Protein AF-A0A381TZE7-F1 (afdb_monomer)

Mean predicted aligned error: 14.04 Å

Solvent-accessible surface area (backbone atoms only — not comparable to full-atom values): 30006 Å² total; per-residue (Å²): 132,64,92,84,32,69,49,77,44,78,42,33,56,40,28,36,35,38,38,41,59,77,91,72,89,75,88,76,80,89,80,95,69,88,77,80,73,54,56,24,38,37,43,30,40,25,49,73,91,49,93,60,69,52,80,44,81,42,75,57,57,101,86,62,53,61,47,77,46,64,89,48,65,49,68,40,49,37,40,38,34,40,26,44,29,38,99,92,44,72,53,72,71,43,76,54,71,47,75,39,62,70,68,77,75,41,69,56,43,71,55,65,72,40,47,54,31,39,30,38,37,46,42,58,63,91,73,63,68,80,42,65,50,62,65,46,50,35,36,37,38,40,31,48,83,87,77,51,76,48,78,47,79,45,79,39,65,70,61,96,76,46,63,46,73,48,60,89,71,89,83,63,69,71,39,56,39,33,41,32,42,26,52,77,47,101,88,45,83,55,57,25,72,74,45,74,47,73,40,64,62,60,65,87,58,63,74,42,76,54,72,45,39,39,21,18,47,24,33,34,39,38,42,26,40,49,79,64,34,45,45,43,33,30,33,35,39,33,42,73,90,46,98,57,68,48,78,78,44,46,77,86,51,85,83,59,44,58,53,72,45,82,47,54,49,64,81,84,40,85,86,72,42,30,22,38,75,41,49,34,40,41,36,41,24,33,72,94,48,68,46,74,48,77,50,74,48,42,23,23,48,43,45,55,35,31,56,41,75,54,33,79,69,37,73,50,69,67,65,58,100,74,80,59,62,68,61,55,43,66,42,77,36,28,32,33,45,28,40,52,42,26,48,68,42,69,77,37,39,46,60,54,62,68,86,59,88,74,40,42,49,35,47,49,35,17,54,55,57,50,47,54,48,23,68,62,35,55,54,45,77,76,30,91,60,77,54,80,70,63,78,71,62,62,34,31,59,28,43,51,64,57,50,34,46,49,41,19,33,39,69,39,84,87,82,58,43,67,79,45,77,38,57,48,31,54,69,50,65,57,104,79,43,68,89,42,67,82,5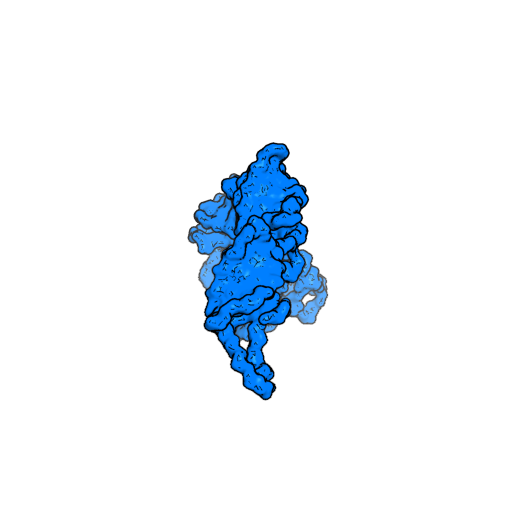0,36,43,29,52,80,59,56,68,96,86,57,92,63,74,57,32,53,65,73,32,82,71,28,27,17,73,68,59,28,29,55,57,34,8,35,39,16,25,47,28,44,58,75,38,84,70,53,94,42,44,29,32,35,11,21,18,32,77,28,52,81,82,37,22,19,50,33,18,56,46,79,38,83,51,52,75,58,52,38,72,45,24,27,36,44,43,24,35,61,34,65,68,47,49,56,56,51,51,59,36,64,75,104

pLDDT: mean 82.07, std 14.38, range [38.41, 98.75]

Structure (mmCIF, N/CA/C/O backbone):
data_AF-A0A381TZE7-F1
#
_entry.id   AF-A0A381TZE7-F1
#
loop_
_atom_site.group_PDB
_atom_site.id
_atom_site.type_symbol
_atom_site.label_atom_id
_atom_site.label_alt_id
_atom_site.label_comp_id
_atom_site.label_asym_id
_atom_site.label_entity_id
_atom_site.label_seq_id
_atom_site.pdbx_PDB_ins_code
_atom_site.Cartn_x
_atom_site.Cartn_y
_atom_site.Cartn_z
_atom_site.occupancy
_atom_site.B_iso_or_equiv
_atom_site.auth_seq_id
_atom_site.auth_comp_id
_atom_site.auth_asym_id
_atom_site.auth_atom_id
_atom_site.pdbx_PDB_model_num
ATOM 1 N N . MET A 1 1 ? -3.080 -20.076 77.973 1.00 50.69 1 MET A N 1
ATOM 2 C CA . MET A 1 1 ? -2.615 -19.284 76.818 1.00 50.69 1 MET A CA 1
ATOM 3 C C . MET A 1 1 ? -2.169 -17.917 77.311 1.00 50.69 1 MET A C 1
ATOM 5 O O . MET A 1 1 ? -2.769 -17.419 78.260 1.00 50.69 1 MET A O 1
ATOM 9 N N . ARG A 1 2 ? -1.085 -17.363 76.758 1.00 49.16 2 ARG A N 1
ATOM 10 C CA . ARG A 1 2 ? -0.695 -15.960 76.977 1.00 49.16 2 ARG A CA 1
ATOM 11 C C . ARG A 1 2 ? -1.421 -15.085 75.953 1.00 49.16 2 ARG A C 1
ATOM 13 O O . ARG A 1 2 ? -1.699 -15.557 74.862 1.00 49.16 2 ARG A O 1
ATOM 20 N N . GLN A 1 3 ? -1.652 -13.823 76.297 1.00 43.91 3 GLN A N 1
ATOM 21 C CA . GLN A 1 3 ? -2.392 -12.822 75.509 1.00 43.91 3 GLN A CA 1
ATOM 22 C C . GLN A 1 3 ? -1.786 -12.503 74.116 1.00 43.91 3 GLN A C 1
ATOM 24 O O . GLN A 1 3 ? -2.362 -11.749 73.344 1.00 43.91 3 GLN A O 1
ATOM 29 N N . GLU A 1 4 ? -0.610 -13.053 73.791 1.00 50.88 4 GLU A N 1
ATOM 30 C CA . GLU A 1 4 ? 0.094 -12.880 72.505 1.00 50.88 4 GLU A CA 1
ATOM 31 C C . GLU A 1 4 ? -0.132 -14.062 71.536 1.00 50.88 4 GLU A C 1
ATOM 33 O O . GLU A 1 4 ? 0.541 -14.176 70.516 1.00 50.88 4 GLU A O 1
ATOM 38 N N . SER A 1 5 ? -1.056 -14.976 71.859 1.00 63.78 5 SER A N 1
ATOM 39 C CA . SER A 1 5 ? -1.209 -16.263 71.162 1.00 63.78 5 SER A CA 1
ATOM 40 C C . SER A 1 5 ? -2.152 -16.256 69.956 1.00 63.78 5 SER A C 1
ATOM 42 O O . SER A 1 5 ? -2.232 -17.269 69.266 1.00 63.78 5 SER A O 1
ATOM 44 N N . LEU A 1 6 ? -2.849 -15.149 69.677 1.00 69.31 6 LEU A N 1
ATOM 45 C CA . LEU A 1 6 ? -3.841 -15.052 68.604 1.00 69.31 6 LEU A CA 1
ATOM 46 C C . LEU A 1 6 ? -3.673 -13.756 67.799 1.00 69.31 6 LEU A C 1
ATOM 48 O O . LEU A 1 6 ? -3.839 -12.658 68.324 1.00 69.31 6 LEU A O 1
ATOM 52 N N . ASN A 1 7 ? -3.397 -13.898 66.505 1.00 79.88 7 ASN A N 1
ATOM 53 C CA . ASN A 1 7 ? -3.341 -12.814 65.531 1.00 79.88 7 ASN A CA 1
ATOM 54 C C . ASN A 1 7 ? -4.427 -13.035 64.473 1.00 79.88 7 ASN A C 1
ATOM 56 O O . ASN A 1 7 ? -4.489 -14.099 63.858 1.00 79.88 7 ASN A O 1
ATOM 60 N N . ILE A 1 8 ? -5.274 -12.033 64.253 1.00 80.19 8 ILE A N 1
ATOM 61 C CA . ILE A 1 8 ? -6.362 -12.106 63.279 1.00 80.19 8 ILE A CA 1
ATOM 62 C C . ILE A 1 8 ? -6.157 -11.070 62.181 1.00 80.19 8 ILE A C 1
ATOM 64 O O . ILE A 1 8 ? -5.807 -9.922 62.452 1.00 80.19 8 ILE A O 1
ATOM 68 N N . GLN A 1 9 ? -6.347 -11.492 60.935 1.00 81.00 9 GLN A N 1
ATOM 69 C CA . GLN A 1 9 ? -6.120 -10.673 59.747 1.00 81.00 9 GLN A CA 1
ATOM 70 C C . GLN A 1 9 ? -7.212 -10.950 58.710 1.00 81.00 9 GLN A C 1
ATOM 72 O O . GLN A 1 9 ? -7.719 -12.068 58.611 1.00 81.00 9 GLN A O 1
ATOM 77 N N . SER A 1 10 ? -7.589 -9.937 57.931 1.00 77.00 10 SER A N 1
ATOM 78 C CA . SER A 1 10 ? -8.451 -10.140 56.760 1.00 77.00 10 SER A CA 1
ATOM 79 C C . SER A 1 10 ? -7.731 -11.021 55.734 1.00 77.00 10 SER A C 1
ATOM 81 O O . SER A 1 10 ? -6.535 -10.845 55.521 1.00 77.00 10 SER A O 1
ATOM 83 N N . TYR A 1 11 ? -8.451 -11.954 55.108 1.00 76.06 11 TYR A N 1
ATOM 84 C CA . TYR A 1 11 ? -7.895 -12.890 54.123 1.00 76.06 11 TYR A CA 1
ATOM 85 C C . TYR A 1 11 ? -8.503 -12.710 52.724 1.00 76.06 11 TYR A C 1
ATOM 87 O O . TYR A 1 11 ? -7.765 -12.690 51.745 1.00 76.06 11 TYR A O 1
ATOM 95 N N . SER A 1 12 ? -9.829 -12.551 52.639 1.00 72.44 12 SER A N 1
ATOM 96 C CA . SER A 1 12 ? -10.584 -12.262 51.403 1.00 72.44 12 SER A CA 1
ATOM 97 C C . SER A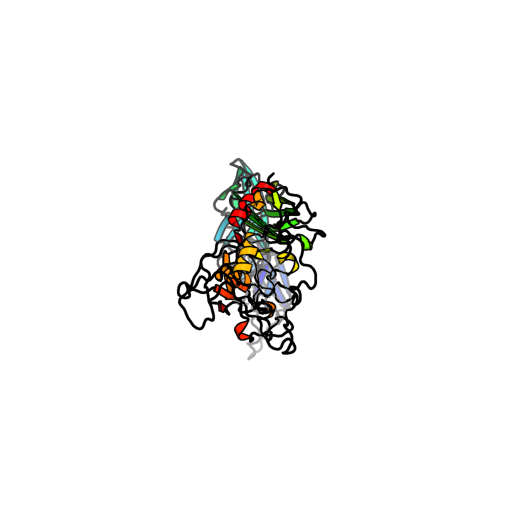 1 12 ? -11.886 -11.524 51.737 1.00 72.44 12 SER A C 1
ATOM 99 O O . SER A 1 12 ? -12.181 -11.340 52.919 1.00 72.44 12 SER A O 1
ATOM 101 N N . ASP A 1 13 ? -12.691 -11.186 50.725 1.00 68.31 13 ASP A N 1
ATOM 102 C CA . ASP A 1 13 ? -13.999 -10.514 50.841 1.00 68.31 13 ASP A CA 1
ATOM 103 C C . ASP A 1 13 ? -14.930 -11.182 51.864 1.00 68.31 13 ASP A C 1
ATOM 105 O O . ASP A 1 13 ? -15.714 -10.515 52.528 1.00 68.31 13 ASP A O 1
ATOM 109 N N . ASN A 1 14 ? -14.853 -12.509 51.993 1.00 76.69 14 ASN A N 1
ATOM 110 C CA . ASN A 1 14 ? -15.706 -13.286 52.890 1.00 76.69 14 ASN A CA 1
ATOM 111 C C . ASN A 1 14 ? -14.885 -14.172 53.829 1.00 76.69 14 ASN A C 1
ATOM 113 O O . ASN A 1 14 ? -15.401 -15.183 54.307 1.00 76.69 14 ASN A O 1
ATOM 117 N N . ALA A 1 15 ? -13.608 -13.845 54.074 1.00 80.94 15 ALA A N 1
ATOM 118 C CA . ALA A 1 15 ? -12.800 -14.632 54.998 1.00 80.94 15 ALA A CA 1
ATOM 119 C C . ALA A 1 15 ? -11.815 -13.838 55.866 1.00 80.94 15 ALA A C 1
ATOM 121 O O . ALA A 1 15 ? -11.132 -12.923 55.407 1.00 80.94 15 ALA A O 1
ATOM 122 N N . ILE A 1 16 ? -11.690 -14.263 57.125 1.00 83.50 16 ILE A N 1
ATOM 123 C CA . ILE A 1 16 ? -10.669 -13.820 58.084 1.00 83.50 16 ILE A CA 1
ATOM 124 C C . ILE A 1 16 ? -9.793 -15.020 58.421 1.00 83.50 16 ILE A C 1
ATOM 126 O O . ILE A 1 16 ? -10.299 -16.105 58.717 1.00 83.50 16 ILE A O 1
ATOM 130 N N . ILE A 1 17 ? -8.479 -14.81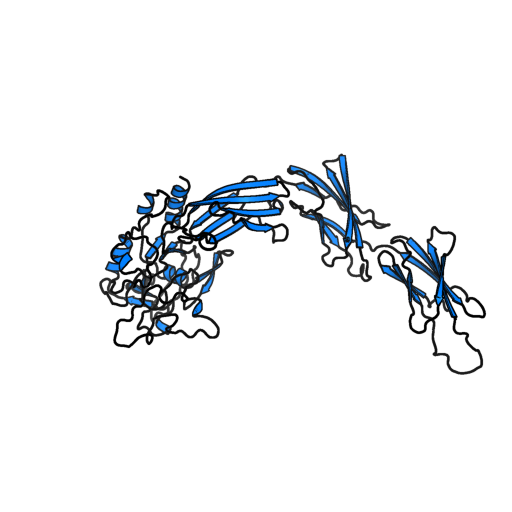6 58.425 1.00 85.50 17 ILE A N 1
ATOM 131 C CA . ILE A 1 17 ? -7.522 -15.801 58.914 1.00 85.50 17 ILE A CA 1
ATOM 132 C C . ILE A 1 17 ? -7.176 -15.503 60.373 1.00 85.50 17 ILE A C 1
ATOM 134 O O . ILE A 1 17 ? -6.805 -14.389 60.748 1.00 85.50 17 ILE A O 1
ATOM 138 N N . LEU A 1 18 ? -7.316 -16.522 61.208 1.00 85.25 18 LEU A N 1
ATOM 139 C CA . LEU A 1 18 ? -6.958 -16.511 62.614 1.00 85.25 18 LEU A CA 1
ATOM 140 C C . LEU A 1 18 ? -5.705 -17.356 62.784 1.00 85.25 18 LEU A C 1
ATOM 142 O O . LEU A 1 18 ? -5.797 -18.577 62.819 1.00 85.25 18 LEU A O 1
ATOM 146 N N . ASN A 1 19 ? -4.546 -16.713 62.881 1.00 82.75 19 ASN A N 1
ATOM 147 C CA . ASN A 1 19 ? -3.283 -17.373 63.181 1.00 82.75 19 ASN A CA 1
ATOM 148 C C . ASN A 1 19 ? -3.129 -17.499 64.694 1.00 82.75 19 ASN A C 1
ATOM 150 O O . ASN A 1 19 ? -3.240 -16.509 65.418 1.00 82.75 19 ASN A O 1
ATOM 154 N N . TYR A 1 20 ? -2.847 -18.701 65.177 1.00 76.50 20 TYR A N 1
ATOM 155 C CA . TYR A 1 20 ? -2.681 -18.967 66.596 1.00 76.50 20 TYR A CA 1
ATOM 156 C C . TYR A 1 20 ? -1.364 -19.686 66.874 1.00 76.50 20 TYR A C 1
ATOM 158 O O . TYR A 1 20 ? -0.977 -20.627 66.188 1.00 76.50 20 TYR A O 1
ATOM 166 N N . LEU A 1 21 ? -0.667 -19.236 67.912 1.00 69.06 21 LEU A N 1
ATOM 167 C CA . LEU A 1 21 ? 0.554 -19.851 68.412 1.00 69.06 21 LEU A CA 1
ATOM 168 C C . LEU A 1 21 ? 0.218 -20.641 69.669 1.00 69.06 21 LEU A C 1
ATOM 170 O O . LEU A 1 21 ? 0.037 -20.098 70.759 1.00 69.06 21 LEU A O 1
ATOM 174 N N . LEU A 1 22 ? 0.153 -21.952 69.497 1.00 63.94 22 LEU A N 1
ATOM 175 C CA . LEU A 1 22 ? 0.149 -22.903 70.593 1.00 63.94 22 LEU A CA 1
ATOM 176 C C . LEU A 1 22 ? 1.633 -23.131 70.905 1.00 63.94 22 LEU A C 1
ATOM 178 O O . LEU A 1 22 ? 2.281 -23.875 70.181 1.00 63.94 22 LEU A O 1
ATOM 182 N N . GLU A 1 23 ? 2.218 -22.394 71.860 1.00 55.22 23 GLU A N 1
ATOM 183 C CA . GLU A 1 23 ? 3.626 -22.597 72.254 1.00 55.22 23 GLU A CA 1
ATOM 184 C C . GLU A 1 23 ? 3.894 -24.096 72.456 1.00 55.22 23 GLU A C 1
ATOM 186 O O . GLU A 1 23 ? 3.291 -24.717 73.334 1.00 55.22 23 GLU A O 1
ATOM 191 N N . ASP A 1 24 ? 4.785 -24.657 71.633 1.00 43.78 24 ASP A N 1
ATOM 192 C CA . ASP A 1 24 ? 5.104 -26.080 71.622 1.00 43.78 24 ASP A CA 1
ATOM 193 C C . ASP A 1 24 ? 6.549 -26.364 72.096 1.00 43.78 24 ASP A C 1
ATOM 195 O O . ASP A 1 24 ? 7.507 -25.626 71.843 1.00 43.78 24 ASP A O 1
ATOM 199 N N . SER A 1 25 ? 6.641 -27.464 72.844 1.00 42.94 25 SER A N 1
ATOM 200 C CA . SER A 1 25 ? 7.747 -28.420 72.996 1.00 42.94 25 SER A CA 1
ATOM 201 C C . SER A 1 25 ? 9.156 -28.019 73.493 1.00 42.94 25 SER A C 1
ATOM 203 O O . SER A 1 25 ? 9.970 -28.921 73.699 1.00 42.94 25 SER A O 1
ATOM 205 N N . SER A 1 26 ? 9.472 -26.760 73.835 1.00 38.41 26 SER A N 1
ATOM 206 C CA . SER A 1 26 ? 10.809 -26.406 74.397 1.00 38.41 26 SER A CA 1
ATOM 207 C C . SER A 1 26 ? 10.925 -26.318 75.932 1.00 38.41 26 SER A C 1
ATOM 209 O O . SER A 1 26 ? 12.026 -26.135 76.450 1.00 38.41 26 SER A O 1
ATOM 211 N N . ILE A 1 27 ? 9.849 -26.563 76.691 1.00 42.34 27 ILE A N 1
ATOM 212 C CA . ILE A 1 27 ? 9.916 -26.797 78.152 1.00 42.34 27 ILE A CA 1
ATOM 213 C C . ILE A 1 27 ? 10.005 -28.308 78.420 1.00 42.34 27 ILE A C 1
ATOM 215 O O . ILE A 1 27 ? 9.238 -28.904 79.168 1.00 42.34 27 ILE A O 1
ATOM 219 N N . LEU A 1 28 ? 10.967 -28.958 77.776 1.00 44.69 28 LEU A N 1
ATOM 220 C CA . LEU A 1 28 ? 11.521 -30.213 78.260 1.00 44.69 28 LEU A CA 1
ATOM 221 C C . LEU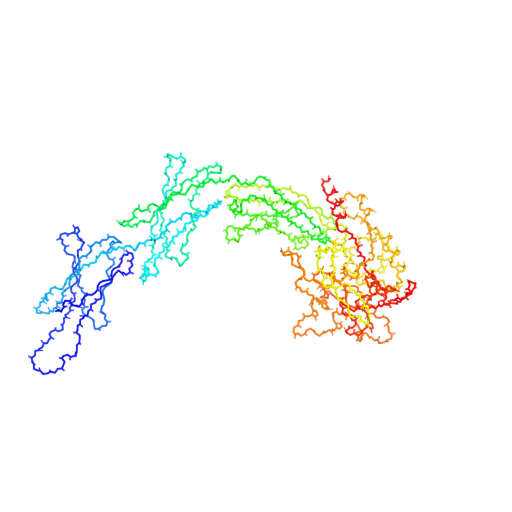 A 1 28 ? 12.758 -29.835 79.070 1.00 44.69 28 LEU A C 1
ATOM 223 O O . LEU A 1 28 ? 13.800 -29.587 78.478 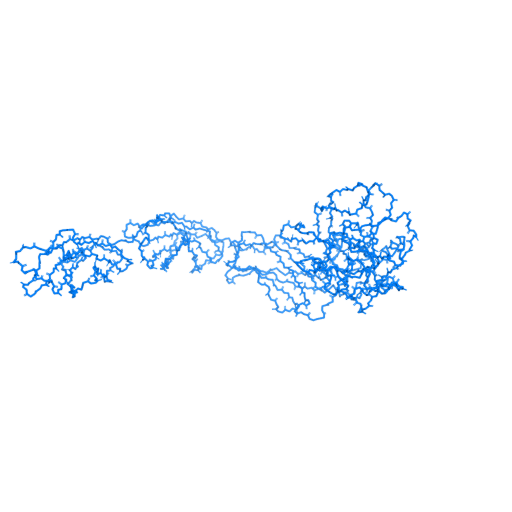1.00 44.69 28 LEU A O 1
ATOM 227 N N . VAL A 1 29 ? 12.620 -29.728 80.397 1.00 42.56 29 VAL A N 1
ATOM 228 C CA . VAL A 1 29 ? 13.572 -30.219 81.418 1.00 42.56 29 VAL A CA 1
ATOM 229 C C . VAL A 1 29 ? 13.154 -29.732 82.818 1.00 42.56 29 VAL A C 1
ATOM 231 O O . VAL A 1 29 ? 13.036 -28.539 83.075 1.00 42.56 29 VAL A O 1
ATOM 234 N N . ALA A 1 30 ? 13.064 -30.729 83.707 1.00 42.47 30 ALA A N 1
ATOM 235 C CA . ALA A 1 30 ? 13.043 -30.715 85.173 1.00 42.47 30 ALA A CA 1
ATOM 236 C C . ALA A 1 30 ? 11.709 -30.400 85.893 1.00 42.47 30 ALA A C 1
ATOM 238 O O . ALA A 1 30 ? 11.321 -29.254 86.088 1.00 42.47 30 ALA A O 1
ATOM 239 N N . ASP A 1 31 ? 11.122 -31.501 86.383 1.00 39.91 31 ASP A N 1
ATOM 240 C CA . ASP A 1 31 ? 10.161 -31.660 87.487 1.00 39.91 31 ASP A CA 1
ATOM 241 C C . ASP A 1 31 ? 8.645 -31.663 87.176 1.00 39.91 31 ASP A C 1
ATOM 243 O O . ASP A 1 31 ? 7.908 -30.699 87.341 1.00 39.91 31 ASP A O 1
ATOM 247 N N . SER A 1 32 ? 8.180 -32.869 86.812 1.00 43.75 32 SER A N 1
ATOM 248 C CA . SER A 1 32 ? 6.929 -33.514 87.262 1.00 43.75 32 SER A CA 1
ATOM 249 C C . SER A 1 32 ? 5.596 -32.752 87.181 1.00 43.75 32 SER A C 1
ATOM 251 O O . SER A 1 32 ? 4.764 -32.890 88.078 1.00 43.75 32 SER A O 1
ATOM 253 N N . ILE A 1 33 ? 5.326 -32.038 86.090 1.00 44.94 33 ILE A N 1
ATOM 254 C CA . ILE A 1 33 ? 3.955 -31.644 85.735 1.00 44.94 33 ILE A CA 1
ATOM 255 C C . ILE A 1 33 ? 3.681 -32.169 84.325 1.00 44.94 33 ILE A C 1
ATOM 257 O O . ILE A 1 33 ? 4.307 -31.733 83.363 1.00 44.94 33 ILE A O 1
ATOM 261 N N . ALA A 1 34 ? 2.782 -33.149 84.214 1.00 41.09 34 ALA A N 1
ATOM 262 C CA . ALA A 1 34 ? 2.212 -33.547 82.934 1.00 41.09 34 ALA A CA 1
ATOM 263 C C . ALA A 1 34 ? 1.425 -32.345 82.394 1.00 41.09 34 ALA A C 1
ATOM 265 O O . ALA A 1 34 ? 0.429 -31.944 82.994 1.00 41.09 34 ALA A O 1
ATOM 266 N N . TYR A 1 35 ? 1.914 -31.720 81.325 1.00 51.75 35 TYR A N 1
ATOM 267 C CA . TYR A 1 35 ? 1.118 -30.752 80.585 1.00 51.75 35 TYR A CA 1
ATOM 268 C C . TYR A 1 35 ? 0.195 -31.540 79.665 1.00 51.75 35 TYR A C 1
ATOM 270 O O . TYR A 1 35 ? 0.660 -32.212 78.745 1.00 51.75 35 TYR A O 1
ATOM 278 N N . ASP A 1 36 ? -1.102 -31.491 79.955 1.00 56.94 36 ASP A N 1
ATOM 279 C CA . ASP A 1 36 ? -2.118 -32.063 79.083 1.00 56.94 36 ASP A CA 1
ATOM 280 C C . ASP A 1 36 ? -2.095 -31.321 77.747 1.00 56.94 36 ASP A C 1
ATOM 282 O O . ASP A 1 36 ? -2.419 -30.129 77.674 1.00 56.94 36 ASP A O 1
ATOM 286 N N . ILE A 1 37 ? -1.712 -32.035 76.692 1.00 61.75 37 ILE A N 1
ATOM 287 C CA . ILE A 1 37 ? -1.861 -31.563 75.318 1.00 61.75 37 ILE A CA 1
ATOM 288 C C . ILE A 1 37 ? -3.361 -31.311 75.094 1.00 61.75 37 ILE A C 1
ATOM 290 O O . ILE A 1 37 ? -4.182 -32.144 75.487 1.00 61.75 37 ILE A O 1
ATOM 294 N N . PRO A 1 38 ? -3.760 -30.155 74.542 1.00 69.75 38 PRO A N 1
ATOM 295 C CA . PRO A 1 38 ? -5.165 -29.895 74.287 1.00 69.75 38 PRO A CA 1
ATOM 296 C C . PRO A 1 38 ? -5.709 -30.835 73.206 1.00 69.75 38 PRO A C 1
ATOM 298 O O . PRO A 1 38 ? -5.091 -31.008 72.163 1.00 69.75 38 PRO A O 1
ATOM 301 N N . ASP A 1 39 ? -6.900 -31.388 73.428 1.00 74.62 39 ASP A N 1
ATOM 302 C CA . ASP A 1 39 ? -7.596 -32.235 72.448 1.00 74.62 39 ASP A CA 1
ATOM 303 C C . ASP A 1 39 ? -8.197 -31.396 71.308 1.00 74.62 39 ASP A C 1
ATOM 305 O O . ASP A 1 39 ? -8.372 -31.855 70.178 1.00 74.62 39 ASP A O 1
ATOM 309 N N . SER A 1 40 ? -8.574 -30.149 71.610 1.00 79.81 40 SER A N 1
ATOM 310 C CA . SER A 1 40 ? -9.206 -29.241 70.651 1.00 79.81 40 SER A CA 1
ATOM 311 C C . SER A 1 40 ? -9.001 -27.769 70.995 1.00 79.81 40 SER A C 1
ATOM 313 O O . SER A 1 40 ? -8.801 -27.382 72.150 1.00 79.81 40 SER A O 1
ATOM 315 N N . LEU A 1 41 ? -9.101 -26.945 69.962 1.00 83.44 41 LEU A N 1
ATOM 316 C CA . LEU A 1 41 ? -9.190 -25.499 70.015 1.00 83.44 41 LEU A CA 1
ATOM 317 C C . LEU A 1 41 ? -10.657 -25.082 69.870 1.00 83.44 41 LEU A C 1
ATOM 319 O O . LEU A 1 41 ? -11.377 -25.572 69.003 1.00 83.44 41 LEU A O 1
ATOM 323 N N . ILE A 1 42 ? -11.102 -24.172 70.724 1.00 86.19 42 ILE A N 1
ATOM 324 C CA . ILE A 1 42 ? -12.429 -23.570 70.685 1.00 86.19 42 ILE A CA 1
ATOM 325 C C . ILE A 1 42 ? -12.267 -22.139 70.203 1.00 86.19 42 ILE A C 1
ATOM 327 O O . ILE A 1 42 ? -11.653 -21.324 70.892 1.00 86.19 42 ILE A O 1
ATOM 331 N N . ILE A 1 43 ? -12.847 -21.844 69.046 1.00 87.44 43 ILE A N 1
ATOM 332 C CA . ILE A 1 43 ? -12.963 -20.492 68.508 1.00 87.44 43 ILE A CA 1
ATOM 333 C C . ILE A 1 43 ? -14.411 -20.068 68.657 1.00 87.44 43 ILE A C 1
ATOM 335 O O . ILE A 1 43 ? -15.320 -20.735 68.178 1.00 87.44 43 ILE A O 1
ATOM 339 N N . GLU A 1 44 ? -14.638 -18.943 69.311 1.00 90.44 44 GLU A N 1
ATOM 340 C CA . GLU A 1 44 ? -15.954 -18.337 69.413 1.00 90.44 44 GLU A CA 1
ATOM 341 C C . GLU A 1 44 ? -15.947 -16.982 68.725 1.00 90.44 44 GLU A C 1
ATOM 343 O O . GLU A 1 44 ? -15.101 -16.137 69.014 1.00 90.44 44 GLU A O 1
ATOM 348 N N . ARG A 1 45 ? -16.924 -16.764 67.845 1.00 91.56 45 ARG A N 1
ATOM 349 C CA . ARG A 1 45 ? -17.107 -15.511 67.110 1.00 91.56 45 ARG A CA 1
ATOM 350 C C . ARG A 1 45 ? -18.451 -14.883 67.432 1.00 91.56 45 ARG A C 1
ATOM 352 O O . ARG A 1 45 ? -19.462 -15.582 67.457 1.00 91.56 45 ARG A O 1
ATOM 359 N N . LYS A 1 46 ? -18.495 -13.560 67.552 1.00 92.25 46 LYS A N 1
ATOM 360 C CA . LYS A 1 46 ? -19.732 -12.784 67.387 1.00 92.25 46 LYS A CA 1
ATOM 361 C C . LYS A 1 46 ? -19.508 -11.573 66.485 1.00 92.25 46 LYS A C 1
ATOM 363 O O . LYS A 1 46 ? -18.409 -11.017 66.469 1.00 92.25 46 LYS A O 1
ATOM 368 N N . LEU A 1 47 ? -20.550 -11.142 65.785 1.00 88.38 47 LEU A N 1
ATOM 369 C CA . LEU A 1 47 ? -20.608 -9.794 65.224 1.00 88.38 47 LEU A CA 1
ATOM 370 C C . LEU A 1 47 ? -20.923 -8.804 66.359 1.00 88.38 47 LEU A C 1
ATOM 372 O O . LEU A 1 47 ? -21.585 -9.171 67.328 1.00 88.38 47 LEU A O 1
ATOM 376 N N . GLU A 1 48 ? -20.465 -7.555 66.278 1.00 87.31 48 GLU A N 1
ATOM 377 C CA . GLU A 1 48 ? -20.732 -6.537 67.312 1.00 87.31 48 GLU A CA 1
ATOM 378 C C . GLU A 1 48 ? -22.234 -6.340 67.585 1.00 87.31 48 GLU A C 1
ATOM 380 O O . GLU A 1 48 ? -22.632 -6.125 68.728 1.00 87.31 48 GLU A O 1
ATOM 385 N N . SER A 1 49 ? -23.077 -6.472 66.555 1.00 85.25 49 SER A N 1
ATOM 386 C CA . SER A 1 49 ? -24.539 -6.408 66.683 1.00 85.25 49 SER A CA 1
ATOM 387 C C . SER A 1 49 ? -25.157 -7.612 67.398 1.00 85.25 49 SER A C 1
ATOM 389 O O . SER A 1 49 ? -26.312 -7.542 67.823 1.00 85.25 49 SER A O 1
ATOM 391 N N . ASP A 1 50 ? -24.419 -8.715 67.525 1.00 88.94 50 ASP A N 1
ATOM 392 C CA . ASP A 1 50 ? -24.920 -9.960 68.086 1.00 88.94 50 ASP A CA 1
ATOM 393 C C . ASP A 1 50 ? -24.664 -10.027 69.594 1.00 88.94 50 ASP A C 1
ATOM 395 O O . ASP A 1 50 ? -23.624 -9.630 70.128 1.00 88.94 50 ASP A O 1
ATOM 399 N N . SER A 1 51 ? -25.631 -10.597 70.310 1.00 86.06 51 SER A N 1
ATOM 400 C CA . SER A 1 51 ? -25.548 -10.785 71.764 1.00 86.06 51 SER A CA 1
ATOM 401 C C . SER A 1 51 ? -24.914 -12.118 72.174 1.00 86.06 51 SER A C 1
ATOM 403 O O . SER A 1 51 ? -24.564 -12.289 73.343 1.00 86.06 51 SER A O 1
ATOM 405 N N . ILE A 1 52 ? -24.745 -13.055 71.236 1.00 90.31 52 ILE A N 1
ATOM 406 C CA . ILE A 1 52 ? -24.276 -14.423 71.487 1.00 90.31 52 ILE A CA 1
ATOM 407 C C . ILE A 1 52 ? -23.090 -14.780 70.590 1.00 90.31 52 ILE A C 1
ATOM 409 O O . ILE A 1 52 ? -23.019 -14.353 69.441 1.00 90.31 52 ILE A O 1
ATOM 413 N N . TYR A 1 53 ? -22.165 -15.579 71.125 1.00 91.19 53 TYR A N 1
ATOM 414 C CA . TYR A 1 53 ? -21.060 -16.145 70.356 1.00 91.19 53 TYR A CA 1
ATOM 415 C C . TYR A 1 53 ? -21.498 -17.445 69.672 1.00 91.19 53 TYR A C 1
ATOM 417 O O . TYR A 1 53 ? -22.170 -18.279 70.278 1.00 91.19 53 TYR A O 1
ATOM 425 N N . THR A 1 54 ? -21.087 -17.618 68.419 1.00 91.00 54 THR A N 1
ATOM 426 C CA . THR A 1 54 ? -21.125 -18.894 67.698 1.00 91.00 54 THR A CA 1
ATOM 427 C C . THR A 1 54 ? -19.828 -19.643 67.981 1.00 91.00 54 THR A C 1
ATOM 429 O O . THR A 1 54 ? -18.751 -19.070 67.826 1.00 91.00 54 THR A O 1
ATOM 432 N N . GLU A 1 55 ? -19.931 -20.899 68.414 1.00 90.81 55 GLU A N 1
ATOM 433 C CA . GLU A 1 55 ? -18.792 -21.740 68.799 1.00 90.81 55 GLU A CA 1
ATOM 434 C C . GLU A 1 55 ? -18.370 -22.676 67.657 1.00 90.81 55 GLU A C 1
ATOM 436 O O . GLU A 1 55 ? -19.199 -23.371 67.068 1.00 90.81 55 GLU A O 1
ATOM 441 N N . PHE A 1 56 ? -17.064 -22.734 67.407 1.00 87.00 56 PHE A N 1
ATOM 442 C CA . PHE A 1 56 ? -16.394 -23.642 66.485 1.00 87.00 56 PHE A CA 1
ATOM 443 C C . PHE A 1 56 ? -15.369 -24.472 67.260 1.00 87.00 56 PHE A C 1
ATOM 445 O O . PHE A 1 56 ? -14.556 -23.929 68.009 1.00 87.00 56 PHE A O 1
ATOM 452 N N . ILE A 1 57 ? -15.400 -25.793 67.081 1.00 86.31 57 ILE A N 1
ATOM 453 C CA . ILE A 1 57 ? -14.472 -26.721 67.738 1.00 86.31 57 ILE A CA 1
ATOM 454 C C . ILE A 1 57 ? -13.564 -27.318 66.670 1.00 86.31 57 ILE A C 1
ATOM 456 O O . ILE A 1 57 ? -14.029 -28.025 65.777 1.00 86.31 57 ILE A O 1
ATOM 460 N N . ILE A 1 58 ? -12.271 -27.039 66.782 1.00 82.50 58 ILE A N 1
ATOM 461 C CA . ILE A 1 58 ? -11.237 -27.477 65.850 1.00 82.50 58 ILE A CA 1
ATOM 462 C C . ILE A 1 58 ? -10.388 -28.535 66.560 1.00 82.50 58 ILE A C 1
ATOM 464 O O . ILE A 1 58 ? -9.835 -28.244 67.621 1.00 82.50 58 ILE A O 1
ATOM 468 N N . PRO A 1 59 ? -10.283 -29.765 66.034 1.00 81.12 59 PRO A N 1
ATOM 469 C CA . PRO A 1 59 ? -9.374 -30.769 66.582 1.00 81.12 59 PRO A CA 1
ATOM 470 C C . PRO A 1 59 ? -7.933 -30.253 66.589 1.00 81.12 59 PRO A C 1
ATOM 472 O O . PRO A 1 59 ? -7.507 -29.604 65.633 1.00 81.12 59 PRO A O 1
ATOM 475 N N . TYR A 1 60 ? -7.185 -30.533 67.655 1.00 73.06 60 TYR A N 1
ATOM 476 C CA . TYR A 1 60 ? -5.780 -30.135 67.723 1.00 73.06 60 TYR A CA 1
ATOM 477 C C . TYR A 1 60 ? -4.947 -30.869 66.658 1.00 73.06 60 TYR A C 1
ATOM 479 O O . TYR A 1 60 ? -5.177 -32.046 66.376 1.00 73.06 60 TYR A O 1
ATOM 487 N N . SER A 1 61 ? -4.003 -30.153 66.045 1.00 67.75 61 SER A N 1
ATOM 488 C CA . SER A 1 61 ? -3.129 -30.654 64.984 1.00 67.75 61 SER A CA 1
ATOM 489 C C . SER A 1 61 ? -1.780 -29.940 65.037 1.00 67.75 61 SER A C 1
ATOM 491 O O . SER A 1 61 ? -1.729 -28.714 64.933 1.00 67.75 61 SER A O 1
ATOM 493 N N . ASP A 1 62 ? -0.698 -30.714 65.124 1.00 61.69 62 ASP A N 1
ATOM 494 C CA . ASP A 1 62 ? 0.689 -30.234 65.232 1.00 61.69 62 ASP A CA 1
ATOM 495 C C . ASP A 1 62 ? 1.186 -29.512 63.960 1.00 61.69 62 ASP A C 1
ATOM 497 O O . ASP A 1 62 ? 2.278 -28.946 63.939 1.00 61.69 62 ASP A O 1
ATOM 501 N N . THR A 1 63 ? 0.417 -29.551 62.863 1.00 62.28 63 THR A N 1
ATOM 502 C CA . THR A 1 63 ? 0.844 -29.047 61.545 1.00 62.28 63 THR A CA 1
ATOM 503 C C . THR A 1 63 ? 0.127 -27.778 61.088 1.00 62.28 63 THR A C 1
ATOM 505 O O . THR A 1 63 ? 0.488 -27.227 60.049 1.00 62.28 63 THR A O 1
ATOM 508 N N . THR A 1 64 ? -0.907 -27.315 61.797 1.00 64.88 64 THR A N 1
ATOM 509 C CA . THR A 1 64 ? -1.771 -26.209 61.343 1.00 64.88 64 THR A CA 1
ATOM 510 C C . THR A 1 64 ? -2.049 -25.211 62.458 1.00 64.88 64 THR A C 1
ATOM 512 O O . THR A 1 64 ? -2.830 -25.477 63.371 1.00 64.88 64 THR A O 1
ATOM 515 N N . ASN A 1 65 ? -1.459 -24.027 62.310 1.00 75.75 65 ASN A N 1
ATOM 516 C CA . ASN A 1 65 ? -1.520 -22.925 63.271 1.00 75.75 65 ASN A CA 1
ATOM 517 C C . ASN A 1 65 ? -2.454 -21.792 62.814 1.00 75.75 65 ASN A C 1
ATOM 519 O O . ASN A 1 65 ? -2.244 -20.634 63.172 1.00 75.75 65 ASN A O 1
ATOM 523 N N . PHE A 1 66 ? -3.457 -22.098 61.984 1.00 83.19 66 PHE A N 1
ATOM 524 C CA . PHE A 1 66 ? -4.434 -21.110 61.536 1.00 83.19 66 PHE A CA 1
ATOM 525 C C . PHE A 1 66 ? -5.830 -21.702 61.317 1.00 83.19 66 PHE A C 1
ATOM 527 O O . PHE A 1 66 ? -5.978 -22.877 60.985 1.00 83.19 66 PHE A O 1
ATOM 534 N N . TYR A 1 67 ? -6.853 -20.860 61.465 1.00 85.62 67 TYR A N 1
ATOM 535 C CA . TYR A 1 67 ? -8.239 -21.141 61.097 1.00 85.62 67 TYR A CA 1
ATOM 536 C C . TYR A 1 67 ? -8.735 -20.080 60.120 1.00 85.62 67 TYR A C 1
ATOM 538 O O . TYR A 1 67 ? -8.530 -18.888 60.342 1.00 85.62 67 TYR A O 1
ATOM 546 N N . LEU A 1 68 ? -9.388 -20.519 59.047 1.00 86.88 68 LEU A N 1
ATOM 547 C CA . LEU A 1 68 ? -10.005 -19.628 58.077 1.00 86.88 68 LEU A CA 1
ATOM 548 C C . LEU A 1 68 ? -11.511 -19.571 58.336 1.00 86.88 68 LEU A C 1
ATOM 550 O O . LEU A 1 68 ? -12.230 -20.536 58.073 1.00 86.88 68 LEU A O 1
ATOM 554 N N . ASP A 1 69 ? -11.983 -18.439 58.847 1.00 87.25 69 ASP A N 1
ATOM 555 C CA . ASP A 1 69 ? -13.408 -18.197 59.014 1.00 87.25 69 ASP A CA 1
ATOM 556 C C . ASP A 1 69 ? -13.989 -17.637 57.720 1.00 87.25 69 ASP A C 1
ATOM 558 O O . ASP A 1 69 ? -13.682 -16.508 57.358 1.00 87.25 69 ASP A O 1
ATOM 562 N N . THR A 1 70 ? -14.823 -18.424 57.043 1.00 85.00 70 THR A N 1
ATOM 563 C CA . THR A 1 70 ? -15.464 -18.075 55.763 1.00 85.00 70 THR A CA 1
ATOM 564 C C . THR A 1 70 ? -16.928 -17.647 55.908 1.00 85.00 70 THR A C 1
ATOM 566 O O . THR A 1 70 ? -17.615 -17.403 54.920 1.00 85.00 70 THR A O 1
ATOM 569 N N . MET A 1 71 ? -17.451 -17.586 57.139 1.00 83.44 71 MET A N 1
ATOM 570 C CA . MET A 1 71 ? -18.848 -17.230 57.418 1.00 83.44 71 MET A CA 1
ATOM 571 C C . MET A 1 71 ? -18.965 -15.804 57.953 1.00 83.44 71 MET A C 1
ATOM 573 O O . MET A 1 71 ? -19.645 -15.569 58.958 1.00 83.44 71 MET A O 1
ATOM 577 N N . ILE A 1 72 ? -18.269 -14.875 57.307 1.00 81.25 72 ILE A N 1
ATOM 578 C CA . ILE A 1 72 ? -18.248 -13.459 57.660 1.00 81.25 72 ILE A CA 1
ATOM 579 C C . ILE A 1 72 ? -18.787 -12.620 56.500 1.00 81.25 72 ILE A C 1
ATOM 581 O O . ILE A 1 72 ? -18.659 -12.983 55.337 1.00 81.25 72 ILE A O 1
ATOM 585 N N . TYR A 1 73 ? -19.390 -11.491 56.837 1.00 75.94 73 TYR A N 1
ATOM 586 C CA . TYR A 1 73 ? -19.687 -10.402 55.912 1.00 75.94 73 TYR A CA 1
ATOM 587 C C . TYR A 1 73 ? -18.445 -9.544 55.678 1.00 75.94 73 TYR A C 1
ATOM 589 O O . TYR A 1 73 ? -17.753 -9.248 56.656 1.00 75.94 73 TYR A O 1
ATOM 597 N N . ASP A 1 74 ? -18.278 -9.075 54.437 1.00 64.50 74 ASP A N 1
ATOM 598 C CA . ASP A 1 74 ? -17.267 -8.121 53.928 1.00 64.50 74 ASP A CA 1
ATOM 599 C C . ASP A 1 74 ? -17.160 -6.797 54.713 1.00 64.50 74 ASP A C 1
ATOM 601 O O . ASP A 1 74 ? -16.205 -6.027 54.569 1.00 64.50 74 ASP A O 1
ATOM 605 N N . THR A 1 75 ? -18.140 -6.532 55.576 1.00 68.62 75 THR A N 1
ATOM 606 C CA . THR A 1 75 ? -18.245 -5.332 56.396 1.00 68.62 75 THR A CA 1
ATOM 607 C C . THR A 1 75 ? -18.777 -5.672 57.795 1.00 68.62 75 THR A C 1
ATOM 609 O O . THR A 1 75 ? -19.979 -5.810 58.019 1.00 68.62 75 THR A O 1
ATOM 612 N N . GLY A 1 76 ? -17.892 -5.795 58.790 1.00 74.62 76 GLY A N 1
ATOM 613 C CA . GLY A 1 76 ? -18.320 -6.094 60.162 1.00 74.62 76 GLY A CA 1
ATOM 614 C C . GLY A 1 76 ? -17.222 -6.021 61.222 1.00 74.62 76 GLY A C 1
ATOM 615 O O . GLY A 1 76 ? -16.086 -6.426 60.992 1.00 74.62 76 GLY A O 1
ATOM 616 N N . LEU A 1 77 ? -17.576 -5.540 62.421 1.00 83.69 77 LEU A N 1
ATOM 617 C CA . LEU A 1 77 ? -16.720 -5.651 63.604 1.00 83.69 77 LEU A CA 1
ATOM 618 C C . LEU A 1 77 ? -16.961 -7.008 64.263 1.00 83.69 77 LEU A C 1
ATOM 620 O O . LEU A 1 77 ? -17.992 -7.221 64.905 1.00 83.69 77 LEU A O 1
ATOM 624 N N . TYR A 1 78 ? -16.006 -7.915 64.103 1.00 86.56 78 TYR A N 1
ATOM 625 C CA . TYR A 1 78 ? -16.063 -9.249 64.680 1.00 86.56 78 TYR A CA 1
ATOM 626 C C . TYR A 1 78 ? -15.224 -9.319 65.944 1.00 86.56 78 TYR A C 1
ATOM 628 O O . TYR A 1 78 ? -14.090 -8.839 65.994 1.00 86.56 78 TYR A O 1
ATOM 636 N N . HIS A 1 79 ? -15.778 -9.973 66.956 1.00 87.62 79 HIS A N 1
ATOM 637 C CA . HIS A 1 79 ? -15.069 -10.318 68.179 1.00 87.62 79 HIS A CA 1
ATOM 638 C C . HIS A 1 79 ? -14.825 -11.808 68.186 1.00 87.62 79 HIS A C 1
ATOM 640 O O . HIS A 1 79 ? -15.773 -12.594 68.103 1.00 87.62 79 HIS A O 1
ATOM 646 N N . TYR A 1 80 ? -13.560 -12.172 68.322 1.00 88.19 80 TYR A N 1
ATOM 647 C CA . TYR A 1 80 ? -13.124 -13.544 68.449 1.00 88.19 80 TYR A CA 1
ATOM 648 C C . TYR A 1 80 ? -12.591 -13.782 69.849 1.00 88.19 80 TYR A C 1
ATOM 650 O O . TYR A 1 80 ? -11.906 -12.942 70.438 1.00 88.19 80 TYR A O 1
ATOM 658 N N . ARG A 1 81 ? -12.892 -14.959 70.380 1.00 87.19 81 ARG A N 1
ATOM 659 C CA . ARG A 1 81 ? -12.252 -15.455 71.587 1.00 87.19 81 ARG A CA 1
ATOM 660 C C . ARG A 1 81 ? -11.860 -16.911 71.427 1.00 87.19 81 ARG A C 1
ATOM 662 O O . ARG A 1 81 ? -12.561 -17.686 70.783 1.00 87.19 81 ARG A O 1
ATOM 669 N N . LEU A 1 82 ? -10.728 -17.261 72.014 1.00 84.62 82 LEU A N 1
ATOM 670 C CA . LEU A 1 82 ? -10.052 -18.534 71.817 1.00 84.62 82 LEU A CA 1
ATOM 671 C C . LEU A 1 82 ? -9.825 -19.222 73.151 1.00 84.62 82 LEU A C 1
ATOM 673 O O . LEU A 1 82 ? -9.316 -18.591 74.072 1.00 84.62 82 LEU A O 1
ATOM 677 N N . ALA A 1 83 ? -10.133 -20.508 73.249 1.00 82.12 83 ALA A N 1
ATOM 678 C CA . ALA A 1 83 ? -9.770 -21.344 74.391 1.00 82.12 83 ALA A CA 1
ATOM 679 C C . ALA A 1 83 ? -9.291 -22.715 73.911 1.00 82.12 83 ALA A C 1
ATOM 681 O O . ALA A 1 83 ? -9.724 -23.196 72.871 1.00 82.12 83 ALA A O 1
ATOM 682 N N . THR A 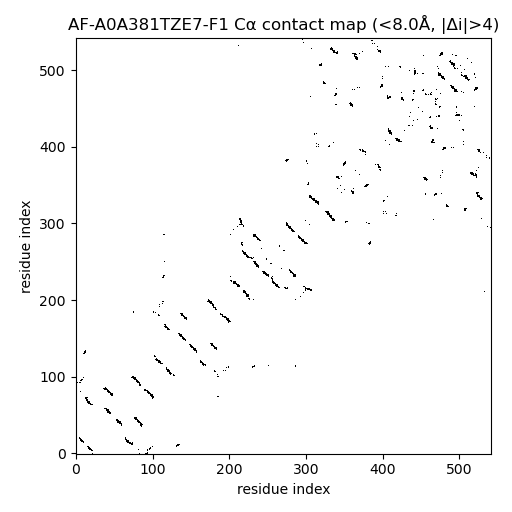1 84 ? -8.433 -23.382 74.673 1.00 81.12 84 THR A N 1
ATOM 683 C CA . THR A 1 84 ? -8.120 -24.796 74.451 1.00 81.12 84 THR A CA 1
ATOM 684 C C . THR A 1 84 ? -9.007 -25.677 75.323 1.00 81.12 84 THR A C 1
ATOM 686 O O . THR A 1 84 ? -9.500 -25.246 76.368 1.00 81.12 84 THR A O 1
ATOM 689 N N . LYS A 1 85 ? -9.245 -26.919 74.903 1.00 81.56 85 LYS A N 1
ATOM 690 C CA . LYS A 1 85 ? -10.020 -27.902 75.662 1.00 81.56 85 LYS A CA 1
ATOM 691 C C . LYS A 1 85 ? -9.322 -29.254 75.650 1.00 81.56 85 LYS A C 1
ATOM 693 O O . LYS A 1 85 ? -8.926 -29.720 74.586 1.00 81.56 85 LYS A O 1
ATOM 698 N N . ASN A 1 86 ? -9.243 -29.882 76.816 1.00 80.38 86 ASN A N 1
ATOM 699 C CA . ASN A 1 86 ? -8.814 -31.267 76.999 1.00 80.38 86 ASN A CA 1
ATOM 700 C C . ASN A 1 86 ? -9.840 -32.051 77.844 1.00 80.38 86 ASN A C 1
ATOM 702 O O . ASN A 1 86 ? -10.896 -31.516 78.211 1.00 80.38 86 ASN A O 1
ATOM 706 N N . GLU A 1 87 ? -9.517 -33.297 78.192 1.00 76.81 87 GLU A N 1
ATOM 707 C CA . GLU A 1 87 ? -10.313 -34.148 79.090 1.00 76.81 87 GLU A CA 1
ATOM 708 C C . GLU A 1 87 ? -10.630 -33.491 80.451 1.00 76.81 87 GLU A C 1
ATOM 710 O O . GLU A 1 87 ? -11.682 -33.752 81.039 1.00 76.81 87 GLU A O 1
ATOM 715 N N . ASN A 1 88 ? -9.765 -32.588 80.925 1.00 76.00 88 ASN A N 1
ATOM 716 C CA . ASN A 1 88 ? -9.888 -31.888 82.206 1.00 76.00 88 ASN A CA 1
ATOM 717 C C . ASN A 1 88 ? -10.693 -30.575 82.130 1.00 76.00 88 ASN A C 1
ATOM 719 O O . ASN A 1 88 ? -10.987 -29.972 83.165 1.00 76.00 88 ASN A O 1
ATOM 723 N N . GLY A 1 89 ? -11.103 -30.141 80.934 1.00 76.88 89 GLY A N 1
ATOM 724 C CA . GLY A 1 89 ? -11.980 -28.987 80.735 1.00 76.88 89 GLY A CA 1
ATOM 725 C C . GLY A 1 89 ? -11.424 -27.935 79.777 1.00 76.88 89 GLY A C 1
ATOM 726 O O . GLY A 1 89 ? -10.554 -28.203 78.954 1.00 76.88 89 GLY A O 1
ATOM 727 N N . ARG A 1 90 ? -12.000 -26.727 79.834 1.00 80.81 90 ARG A N 1
ATOM 728 C CA . ARG A 1 90 ? -11.646 -25.595 78.961 1.00 80.81 90 ARG A CA 1
ATOM 729 C C . ARG A 1 90 ? -10.668 -24.651 79.660 1.00 80.81 90 ARG A C 1
ATOM 731 O O . ARG A 1 90 ? -10.813 -24.387 80.854 1.00 80.81 90 ARG A O 1
ATOM 738 N N . SER A 1 91 ? -9.722 -24.096 78.909 1.00 80.19 91 SER A N 1
ATOM 739 C CA . SER A 1 91 ? -8.868 -23.004 79.371 1.00 80.19 91 SER A CA 1
ATOM 740 C C . SER A 1 91 ? -9.645 -21.688 79.491 1.00 80.19 91 SER A C 1
ATOM 742 O O . SER A 1 91 ? -10.779 -21.560 79.029 1.00 80.19 91 SER A O 1
ATOM 744 N N . LEU A 1 92 ? -8.997 -20.670 80.066 1.00 80.06 92 LEU A N 1
ATOM 745 C CA . LEU A 1 92 ? -9.451 -19.285 79.932 1.00 80.06 92 LEU A CA 1
ATOM 746 C C . LEU A 1 92 ? -9.408 -18.839 78.467 1.00 80.06 92 LEU A C 1
ATOM 748 O O . LEU A 1 92 ? -8.593 -19.347 77.689 1.00 80.06 92 LEU A O 1
ATOM 752 N N . TYR A 1 93 ? -10.270 -17.876 78.142 1.00 81.44 93 TYR A N 1
ATOM 753 C CA . TYR A 1 93 ? -10.324 -17.268 76.823 1.00 81.44 93 TYR A CA 1
ATOM 754 C C . TYR A 1 93 ? -9.256 -16.191 76.655 1.00 81.44 93 TYR A C 1
ATOM 756 O O . TYR A 1 93 ? -9.100 -15.335 77.526 1.00 81.44 93 TYR A O 1
ATOM 764 N N . ASP A 1 94 ? -8.592 -16.207 75.506 1.00 79.44 94 ASP A N 1
ATOM 765 C CA . ASP A 1 94 ? -7.949 -15.027 74.933 1.00 79.44 94 ASP A CA 1
ATOM 766 C C . ASP A 1 94 ? -8.948 -14.327 74.002 1.00 79.44 94 ASP A C 1
ATOM 768 O O . ASP A 1 94 ? -9.844 -14.984 73.472 1.00 79.44 94 ASP A O 1
ATOM 772 N N . SER A 1 95 ? -8.890 -13.007 73.844 1.00 81.06 95 SER A N 1
ATOM 773 C CA . SER A 1 95 ? -9.901 -12.256 73.080 1.00 81.06 95 SER A CA 1
ATOM 774 C C . SER A 1 95 ? -9.279 -11.147 72.250 1.00 81.06 95 SER A C 1
ATOM 776 O O . SER A 1 95 ? -8.454 -10.381 72.738 1.00 81.06 95 SER A O 1
ATOM 778 N N . VAL A 1 96 ? -9.735 -11.028 71.008 1.00 83.19 96 VAL A N 1
ATOM 779 C CA . VAL A 1 96 ? -9.279 -10.027 70.044 1.00 83.19 96 VAL A CA 1
ATOM 780 C C . VAL A 1 96 ? -10.429 -9.677 69.105 1.00 83.19 96 VAL A C 1
ATOM 782 O O . VAL A 1 96 ? -11.309 -10.496 68.836 1.00 83.19 96 VAL A O 1
ATOM 785 N N . SER A 1 97 ? -10.453 -8.444 68.618 1.00 83.00 97 SER A N 1
ATOM 786 C CA . SER A 1 97 ? -11.454 -7.979 67.665 1.00 83.00 97 SER A CA 1
ATOM 787 C C . SER A 1 97 ? -10.797 -7.479 66.388 1.00 83.00 97 SER A C 1
ATOM 789 O O . SER A 1 97 ? -9.685 -6.953 66.410 1.00 83.00 97 SER A O 1
ATOM 791 N N . ILE A 1 98 ? -11.489 -7.666 65.266 1.00 79.69 98 ILE A N 1
ATOM 792 C CA . ILE A 1 98 ? -11.094 -7.128 63.965 1.00 79.69 98 ILE A CA 1
ATOM 793 C C . ILE A 1 98 ? -12.286 -6.443 63.334 1.00 79.69 98 ILE A C 1
ATOM 795 O O . ILE A 1 98 ? -13.394 -6.978 63.285 1.00 79.69 98 ILE A O 1
ATOM 799 N N . ASN A 1 99 ? -12.036 -5.241 62.839 1.00 79.31 99 ASN A N 1
ATOM 800 C CA . ASN A 1 99 ? -12.953 -4.585 61.936 1.00 79.31 99 ASN A CA 1
ATOM 801 C C . ASN A 1 99 ? -12.642 -5.086 60.524 1.00 79.31 99 ASN A C 1
ATOM 803 O O . ASN A 1 99 ? -11.636 -4.687 59.940 1.00 79.31 99 ASN A O 1
ATOM 807 N N . HIS A 1 100 ? -13.461 -6.000 60.013 1.00 74.81 100 HIS A N 1
ATOM 808 C CA . HIS A 1 100 ? -13.344 -6.462 58.640 1.00 74.81 100 HIS A CA 1
ATOM 809 C C . HIS A 1 100 ? -13.964 -5.408 57.732 1.00 74.81 100 HIS A C 1
ATOM 811 O O . HIS A 1 100 ? -15.170 -5.151 57.790 1.00 74.81 100 HIS A O 1
ATOM 817 N N . GLN A 1 101 ? -13.108 -4.736 56.973 1.00 66.31 101 GLN A N 1
ATOM 818 C CA . GLN A 1 101 ? -13.497 -3.710 56.022 1.00 66.31 101 GLN A CA 1
ATOM 819 C C . GLN A 1 101 ? -12.703 -3.895 54.743 1.00 66.31 101 GLN A C 1
ATOM 821 O O . GLN A 1 101 ? -11.498 -4.161 54.792 1.00 66.31 101 GLN A O 1
ATOM 826 N N . LEU A 1 102 ? -13.383 -3.681 53.619 1.00 61.62 102 LEU A N 1
ATOM 827 C CA . LEU A 1 102 ? -12.710 -3.478 52.351 1.00 61.62 102 LEU A CA 1
ATOM 828 C C . LEU A 1 102 ? -11.786 -2.255 52.448 1.00 61.62 102 LEU A C 1
ATOM 830 O O . LEU A 1 102 ? -12.146 -1.252 53.079 1.00 61.62 102 LEU A O 1
ATOM 834 N N . PRO A 1 103 ? -10.603 -2.321 51.832 1.00 59.16 103 PRO A N 1
ATOM 835 C CA . PRO A 1 103 ? -9.684 -1.202 51.841 1.00 59.16 103 PRO A CA 1
ATOM 836 C C . PRO A 1 103 ? -10.234 0.034 51.095 1.00 59.16 103 PRO A C 1
ATOM 838 O O . PRO A 1 103 ? -11.076 -0.104 50.205 1.00 59.16 103 PRO A O 1
ATOM 841 N N . PRO A 1 104 ? -9.757 1.254 51.407 1.00 57.78 104 PRO A N 1
ATOM 842 C CA . PRO A 1 104 ? -10.184 2.458 50.704 1.00 57.78 104 PRO A CA 1
ATOM 843 C C . PRO A 1 104 ? -9.554 2.549 49.306 1.00 57.78 104 PRO A C 1
ATOM 845 O O . PRO A 1 104 ? -8.336 2.460 49.156 1.00 57.78 104 PRO A O 1
ATOM 848 N N . ILE A 1 105 ? -10.382 2.810 48.293 1.00 62.50 105 ILE A N 1
ATOM 849 C CA . ILE A 1 105 ? -9.929 3.243 46.966 1.00 62.50 105 ILE A CA 1
ATOM 850 C C . ILE A 1 105 ? -9.599 4.741 47.023 1.00 62.50 105 ILE A C 1
ATOM 852 O O . ILE A 1 105 ? -10.360 5.529 47.591 1.00 62.50 105 ILE A O 1
ATOM 856 N N . GLN A 1 106 ? -8.466 5.140 46.444 1.00 59.69 106 GLN A N 1
ATOM 857 C CA . GLN A 1 106 ? -8.065 6.539 46.295 1.00 59.69 106 GLN A CA 1
ATOM 858 C C . GLN A 1 106 ? -8.382 6.987 44.857 1.00 59.69 106 GLN A C 1
ATOM 860 O O . GLN A 1 106 ? -8.143 6.258 43.912 1.00 59.69 106 GLN A O 1
ATOM 865 N N . ASN A 1 107 ? -8.944 8.179 44.656 1.00 66.69 107 ASN A N 1
ATOM 866 C CA . ASN A 1 107 ? -9.158 8.754 43.315 1.00 66.69 107 ASN A CA 1
ATOM 867 C C . ASN A 1 107 ? -9.955 7.863 42.331 1.00 66.69 107 ASN A C 1
ATOM 869 O O . ASN A 1 107 ? -9.400 7.254 41.420 1.00 66.69 107 ASN A O 1
ATOM 873 N N . ILE A 1 108 ? -11.284 7.839 42.465 1.00 71.31 108 ILE A N 1
ATOM 874 C CA . ILE A 1 108 ? -12.180 7.266 41.446 1.00 71.31 108 ILE A CA 1
ATOM 875 C C . ILE A 1 108 ? -12.527 8.354 40.431 1.00 71.31 108 ILE A C 1
ATOM 877 O O . ILE A 1 108 ? -12.958 9.446 40.814 1.00 71.31 108 ILE A O 1
ATOM 881 N N . SER A 1 109 ? -12.386 8.056 39.142 1.00 71.88 109 SER A N 1
ATOM 882 C CA . SER A 1 109 ? -12.770 8.968 38.067 1.00 71.88 109 SER A CA 1
ATOM 883 C C . SER A 1 109 ? -13.398 8.241 36.880 1.00 71.88 109 SER A C 1
ATOM 885 O O . SER A 1 109 ? -13.155 7.059 36.630 1.00 71.88 109 SER A O 1
ATOM 887 N N . VAL A 1 110 ? -14.235 8.978 36.153 1.00 71.50 110 VAL A N 1
ATOM 888 C CA . VAL A 1 110 ? -14.704 8.587 34.824 1.00 71.50 110 VAL A CA 1
ATOM 889 C C . VAL A 1 110 ? -13.657 9.092 33.836 1.00 71.50 110 VAL A C 1
ATOM 891 O O . VAL A 1 110 ? -13.342 10.283 33.828 1.00 71.50 110 VAL A O 1
ATOM 894 N N . GLY A 1 111 ? -13.090 8.178 33.061 1.00 70.56 111 GLY A N 1
ATOM 895 C CA . GLY A 1 111 ? -12.153 8.476 31.989 1.00 70.56 111 GLY A CA 1
ATOM 896 C C . GLY A 1 111 ? -12.868 8.896 30.708 1.00 70.56 111 GLY A C 1
ATOM 897 O O . GLY A 1 111 ? -13.945 9.495 30.724 1.00 70.56 111 GLY A O 1
ATOM 898 N N . GLU A 1 112 ? -12.244 8.583 29.580 1.00 71.44 112 GLU A N 1
ATOM 899 C CA . GLU A 1 112 ? -12.787 8.915 28.269 1.00 71.44 112 GLU A CA 1
ATOM 900 C C . GLU A 1 112 ? -14.082 8.128 27.989 1.00 71.44 112 GLU A C 1
ATOM 902 O O . GLU A 1 112 ? -14.201 6.944 28.325 1.00 71.44 112 GLU A O 1
ATOM 907 N N . ILE A 1 113 ? -15.076 8.804 27.402 1.00 71.06 113 ILE A N 1
ATOM 908 C CA . ILE A 1 113 ? -16.321 8.172 26.960 1.00 71.06 113 ILE A CA 1
ATOM 909 C C . ILE A 1 113 ? -16.211 7.913 25.468 1.00 71.06 113 ILE A C 1
ATOM 911 O O . ILE A 1 113 ? -16.057 8.837 24.669 1.00 71.06 113 ILE A O 1
ATOM 915 N N . THR A 1 114 ? -16.320 6.643 25.115 1.00 71.81 114 THR A N 1
ATOM 916 C CA . THR A 1 114 ? -16.319 6.162 23.739 1.00 71.81 114 THR A CA 1
ATOM 917 C C . THR A 1 114 ? -17.718 5.737 23.319 1.00 71.81 114 THR A C 1
ATOM 919 O O . THR A 1 114 ? -18.661 5.692 24.113 1.00 71.81 114 THR A O 1
ATOM 922 N N . CYS A 1 115 ? -17.844 5.400 22.046 1.00 71.31 115 CYS A N 1
ATOM 923 C CA . CYS A 1 115 ? -19.062 4.916 21.429 1.00 71.31 115 CYS A CA 1
ATOM 924 C C . CYS A 1 115 ? -19.638 3.632 22.031 1.00 71.31 115 CYS A C 1
ATOM 926 O O . CYS A 1 115 ? -20.854 3.426 21.990 1.00 71.31 115 CYS A O 1
ATOM 928 N N . SER A 1 116 ? -18.807 2.825 22.675 1.00 68.38 116 SER A N 1
ATOM 929 C CA . SER A 1 116 ? -19.195 1.556 23.291 1.00 68.38 116 SER A CA 1
ATOM 930 C C . SER A 1 116 ? -18.932 1.523 24.785 1.00 68.38 116 SER A C 1
ATOM 932 O O . SER A 1 116 ? -19.701 0.895 25.514 1.00 68.38 116 SER A O 1
ATOM 934 N N . ASN A 1 117 ? -17.890 2.218 25.236 1.00 73.69 117 ASN A N 1
ATOM 935 C CA . ASN A 1 117 ? -17.302 2.014 26.547 1.00 73.69 117 ASN A CA 1
ATOM 936 C C . ASN A 1 117 ? -17.173 3.345 27.288 1.00 73.69 117 ASN A C 1
ATOM 938 O O . ASN A 1 117 ? -16.699 4.343 26.741 1.00 73.69 117 ASN A O 1
ATOM 942 N N . ILE A 1 118 ? -17.529 3.338 28.565 1.00 74.25 118 ILE A N 1
ATOM 943 C CA . ILE A 1 118 ? -17.175 4.396 29.507 1.00 74.25 118 ILE A CA 1
ATOM 944 C C . ILE A 1 118 ? -15.994 3.882 30.311 1.00 74.25 118 ILE A C 1
ATOM 946 O O . ILE A 1 118 ? -16.096 2.864 30.999 1.00 74.25 118 ILE A O 1
ATOM 950 N N . GLN A 1 119 ? -14.859 4.563 30.224 1.00 74.12 119 GLN A N 1
ATOM 951 C CA . GLN A 1 119 ? -13.702 4.168 31.003 1.00 74.12 119 GLN A CA 1
ATOM 952 C C . GLN A 1 119 ? -13.903 4.548 32.474 1.00 74.12 119 GLN A C 1
ATOM 954 O O . GLN A 1 119 ? -14.254 5.679 32.799 1.00 74.12 119 GLN A O 1
ATOM 959 N N . ILE A 1 120 ? -13.649 3.605 33.371 1.00 73.00 120 ILE A N 1
ATOM 960 C CA . ILE A 1 120 ? -13.610 3.812 34.815 1.00 73.00 120 ILE A CA 1
ATOM 961 C C . ILE A 1 120 ? -12.173 3.623 35.263 1.00 73.00 120 ILE A C 1
ATOM 963 O O . ILE A 1 120 ? -11.550 2.602 34.967 1.00 73.00 120 ILE A O 1
ATOM 967 N N . LEU A 1 121 ? -11.656 4.617 35.971 1.00 73.81 121 LEU A N 1
ATOM 968 C CA . LEU A 1 121 ? -10.294 4.647 36.477 1.00 73.81 121 LEU A CA 1
ATOM 969 C C . LEU A 1 121 ? -10.348 4.751 37.996 1.00 73.81 121 LEU A C 1
ATOM 971 O O . LEU A 1 121 ? -11.111 5.556 38.540 1.00 73.81 121 LEU A O 1
ATOM 975 N N . TRP A 1 122 ? -9.539 3.953 38.681 1.00 71.25 122 TRP A N 1
ATOM 976 C CA . TRP A 1 122 ? -9.393 4.048 40.128 1.00 71.25 122 TRP A CA 1
ATOM 977 C C . TRP A 1 122 ? -7.945 3.832 40.537 1.00 71.25 122 TRP A C 1
ATOM 979 O O . TRP A 1 122 ? -7.240 3.026 39.943 1.00 71.25 122 TRP A O 1
ATOM 989 N N . GLU A 1 123 ? -7.499 4.525 41.577 1.00 68.19 123 GLU A N 1
ATOM 990 C CA . GLU A 1 123 ? -6.194 4.287 42.185 1.00 68.19 123 GLU A CA 1
ATOM 991 C C . GLU A 1 123 ? -6.368 3.655 43.571 1.00 68.19 123 GLU A C 1
ATOM 993 O O . GLU A 1 123 ? -7.409 3.724 44.225 1.00 68.19 123 GLU A O 1
ATOM 998 N N . TYR A 1 124 ? -5.341 2.983 44.057 1.00 62.03 124 TYR A N 1
ATOM 999 C CA . TYR A 1 124 ? -5.291 2.538 45.440 1.00 62.03 124 TYR A CA 1
ATOM 1000 C C . TYR A 1 124 ? -3.840 2.535 45.900 1.00 62.03 124 TYR A C 1
ATOM 1002 O O . TYR A 1 124 ? -2.919 2.453 45.089 1.00 62.03 124 TYR A O 1
ATOM 1010 N N . ASP A 1 125 ? -3.634 2.654 47.206 1.00 56.09 125 ASP A N 1
ATOM 1011 C CA . ASP A 1 125 ? -2.297 2.597 47.792 1.00 56.09 125 ASP A CA 1
ATOM 1012 C C . ASP A 1 125 ? -1.743 1.163 47.677 1.00 56.09 125 ASP A C 1
ATOM 1014 O O . ASP A 1 125 ? -2.457 0.193 47.904 1.00 56.09 125 ASP A O 1
ATOM 1018 N N . THR A 1 126 ? -0.490 0.988 47.267 1.00 52.09 126 THR A N 1
ATOM 1019 C CA . THR A 1 126 ? 0.065 -0.300 46.807 1.00 52.09 126 THR A CA 1
ATOM 1020 C C . THR A 1 126 ? 0.065 -1.423 47.856 1.00 52.09 126 THR A C 1
ATOM 1022 O O . THR A 1 126 ? 0.207 -2.586 47.492 1.00 52.09 126 THR A O 1
ATOM 1025 N N . ASP A 1 127 ? -0.161 -1.104 49.134 1.00 51.34 127 ASP A N 1
ATOM 1026 C CA . ASP A 1 127 ? -0.239 -2.072 50.243 1.00 51.34 127 ASP A CA 1
ATOM 1027 C C . ASP A 1 127 ? -1.671 -2.556 50.571 1.00 51.34 127 ASP A C 1
ATOM 1029 O O . ASP A 1 127 ? -1.875 -3.418 51.432 1.00 51.34 127 ASP A O 1
ATOM 1033 N N . VAL A 1 128 ? -2.676 -2.026 49.874 1.00 51.12 128 VAL A N 1
ATOM 1034 C CA . VAL A 1 128 ? -4.113 -2.136 50.188 1.00 51.12 128 VAL A CA 1
ATOM 1035 C C . VAL A 1 128 ? -4.703 -3.510 49.847 1.00 51.12 128 VAL A C 1
ATOM 1037 O O . VAL A 1 128 ? -5.506 -4.037 50.617 1.00 51.12 128 VAL A O 1
ATOM 1040 N N . PHE A 1 129 ? -4.260 -4.131 48.750 1.00 52.66 129 PHE A N 1
ATOM 1041 C CA . PHE A 1 129 ? -4.694 -5.467 48.305 1.00 52.66 129 PHE A CA 1
ATOM 1042 C C . PHE A 1 129 ? -3.599 -6.530 48.473 1.00 52.66 129 PHE A C 1
ATOM 1044 O O . PHE A 1 129 ? -3.560 -7.523 47.755 1.00 52.66 129 PHE A O 1
ATOM 1051 N N . SER A 1 130 ? -2.707 -6.351 49.453 1.00 50.19 130 SER A N 1
ATOM 1052 C CA . SER A 1 130 ? -1.696 -7.354 49.832 1.00 50.19 130 SER A CA 1
ATOM 1053 C C . SER A 1 130 ? -2.294 -8.705 50.280 1.00 50.19 130 SER A C 1
ATOM 1055 O O . SER A 1 130 ? -1.564 -9.688 50.394 1.00 50.19 130 SER A O 1
ATOM 1057 N N . ASN A 1 131 ? -3.619 -8.765 50.474 1.00 53.94 131 ASN A N 1
ATOM 1058 C CA . ASN A 1 131 ? -4.411 -9.979 50.668 1.00 53.94 131 ASN A CA 1
ATOM 1059 C C . ASN A 1 131 ? -5.353 -10.208 49.472 1.00 53.94 131 ASN A C 1
ATOM 1061 O O . ASN A 1 131 ? -5.828 -9.254 48.858 1.00 53.94 131 ASN A O 1
ATOM 1065 N N . THR A 1 132 ? -5.633 -11.475 49.165 1.00 55.06 132 THR A N 1
ATOM 1066 C CA . THR A 1 132 ? -6.473 -11.954 48.053 1.00 55.06 132 THR A CA 1
ATOM 1067 C C . THR A 1 132 ? -7.944 -11.561 48.230 1.00 55.06 132 THR A C 1
ATOM 1069 O O . THR A 1 132 ? -8.756 -12.364 48.685 1.00 55.06 132 THR A O 1
ATOM 1072 N N . TYR A 1 133 ? -8.289 -10.315 47.907 1.00 61.81 133 TYR A N 1
ATOM 1073 C CA . TYR A 1 133 ? -9.674 -9.920 47.650 1.00 61.81 133 TYR A CA 1
ATOM 1074 C C . TYR A 1 133 ? -10.052 -10.376 46.239 1.00 61.81 133 TYR A C 1
ATOM 1076 O O . TYR A 1 133 ? -9.310 -10.131 45.285 1.00 61.81 133 TYR A O 1
ATOM 1084 N N . ASP A 1 134 ? -11.184 -11.063 46.117 1.00 61.72 134 ASP A N 1
ATOM 1085 C CA . ASP A 1 134 ? -11.585 -11.703 44.862 1.00 61.72 134 ASP A CA 1
ATOM 1086 C C . ASP A 1 134 ? -12.353 -10.720 43.964 1.00 61.72 134 ASP A C 1
ATOM 1088 O O . ASP A 1 134 ? -12.221 -10.770 42.735 1.00 61.72 134 ASP A O 1
ATOM 1092 N N . THR A 1 135 ? -13.132 -9.802 44.559 1.00 67.19 135 THR A N 1
ATOM 1093 C CA . THR A 1 135 ? -14.001 -8.870 43.827 1.00 67.19 135 THR A CA 1
ATOM 1094 C C . THR A 1 135 ? -14.061 -7.457 44.424 1.00 67.19 135 THR A C 1
ATOM 1096 O O . THR A 1 135 ? -14.072 -7.250 45.633 1.00 67.19 135 THR A O 1
ATOM 1099 N N . LEU A 1 136 ? -14.149 -6.450 43.553 1.00 71.25 136 LEU A N 1
ATOM 1100 C CA . LEU A 1 136 ? -14.389 -5.046 43.882 1.00 71.25 136 LEU A CA 1
ATOM 1101 C C . LEU A 1 136 ? -15.808 -4.656 43.462 1.00 71.25 136 LEU A C 1
ATOM 1103 O O . LEU A 1 136 ? -16.182 -4.827 42.303 1.00 71.25 136 LEU A O 1
ATOM 1107 N N . LYS A 1 137 ? -16.587 -4.090 44.387 1.00 73.88 137 LYS A N 1
ATOM 1108 C CA . LYS A 1 137 ? -17.988 -3.715 44.147 1.00 73.88 137 LYS A CA 1
ATOM 1109 C C . LYS A 1 137 ? -18.108 -2.234 43.806 1.00 73.88 137 LYS A C 1
ATOM 1111 O O . LYS A 1 137 ? -17.831 -1.370 44.640 1.00 73.88 137 LYS A O 1
ATOM 1116 N N . PHE A 1 138 ? -18.567 -1.935 42.598 1.00 74.94 138 PHE A N 1
ATOM 1117 C CA . PHE A 1 138 ? -18.793 -0.578 42.110 1.00 74.94 138 PHE A CA 1
ATOM 1118 C C . PHE A 1 138 ? -20.272 -0.320 41.835 1.00 74.94 138 PHE A C 1
ATOM 1120 O O . PHE A 1 138 ? -21.010 -1.185 41.369 1.00 74.94 138 PHE A O 1
ATOM 1127 N N . GLN A 1 139 ? -20.690 0.914 42.080 1.00 77.75 139 GLN A N 1
ATOM 1128 C CA . GLN A 1 139 ? -21.975 1.455 41.672 1.00 77.75 139 GLN A CA 1
ATOM 1129 C C . GLN A 1 139 ? -21.737 2.599 40.692 1.00 77.75 139 GLN A C 1
ATOM 1131 O O . GLN A 1 139 ? -20.990 3.527 40.991 1.00 77.75 139 GLN A O 1
ATOM 1136 N N . ILE A 1 140 ? -22.391 2.551 39.537 1.00 76.94 140 ILE A N 1
ATOM 1137 C CA . ILE A 1 140 ? -22.389 3.630 38.552 1.00 76.94 140 ILE A CA 1
ATOM 1138 C C . ILE A 1 140 ? -23.788 4.218 38.495 1.00 76.94 140 ILE A C 1
ATOM 1140 O O . ILE A 1 140 ? -24.761 3.503 38.259 1.00 76.94 140 ILE A O 1
ATOM 1144 N N . GLU A 1 141 ? -23.890 5.526 38.668 1.00 78.69 141 GLU A N 1
ATOM 1145 C CA . GLU A 1 141 ? -25.101 6.285 38.400 1.00 78.69 141 GLU A CA 1
ATOM 1146 C C . GLU A 1 141 ? -24.921 7.071 37.108 1.00 78.69 141 GLU A C 1
ATOM 1148 O O . GLU A 1 141 ? -23.999 7.876 36.974 1.00 78.69 141 GLU A O 1
ATOM 1153 N N . ARG A 1 142 ? -25.828 6.852 36.162 1.00 77.50 142 ARG A N 1
ATOM 1154 C CA . ARG A 1 142 ? -25.969 7.662 34.957 1.00 77.50 142 ARG A CA 1
ATOM 1155 C C . ARG A 1 142 ? -27.163 8.585 35.122 1.00 77.50 142 ARG A C 1
ATOM 1157 O O . ARG A 1 142 ? -28.266 8.117 35.402 1.00 77.50 142 ARG A O 1
ATOM 1164 N N . ILE A 1 143 ? -26.953 9.871 34.885 1.00 77.38 143 ILE A N 1
ATOM 1165 C CA . ILE A 1 143 ? -27.947 10.925 35.056 1.00 77.38 143 ILE A CA 1
ATOM 1166 C C . ILE A 1 143 ? -28.169 11.608 33.704 1.00 77.38 143 ILE A C 1
ATOM 1168 O O . ILE A 1 143 ? -27.254 12.196 33.126 1.00 77.38 143 ILE A O 1
ATOM 1172 N N . LEU A 1 144 ? -29.400 11.538 33.201 1.00 74.81 144 LEU A N 1
ATOM 1173 C CA . LEU A 1 144 ? -29.827 12.241 31.992 1.00 74.81 144 LEU A CA 1
ATOM 1174 C C . LEU A 1 144 ? -30.295 13.651 32.375 1.00 74.81 144 LEU A C 1
ATOM 1176 O O . LEU A 1 144 ? -31.340 13.787 33.016 1.00 74.81 144 LEU A O 1
ATOM 1180 N N . SER A 1 145 ? -29.512 14.681 32.021 1.00 61.75 145 SER A N 1
ATOM 1181 C CA . SER A 1 145 ? -29.815 16.121 32.164 1.00 61.75 145 SER A CA 1
ATOM 1182 C C . SER A 1 145 ? -30.786 16.486 33.312 1.00 61.75 145 SER A C 1
ATOM 1184 O O . SER A 1 145 ? -31.775 17.196 33.114 1.00 61.75 145 SER A O 1
ATOM 1186 N N . GLY A 1 146 ? -30.492 16.003 34.525 1.00 57.84 146 GLY A N 1
ATOM 1187 C CA . GLY A 1 146 ? -31.083 16.470 35.779 1.00 57.84 146 GLY A CA 1
ATOM 1188 C C . GLY A 1 146 ? -32.322 15.760 36.341 1.00 57.84 146 GLY A C 1
ATOM 1189 O O . GLY A 1 146 ? -32.798 16.235 37.371 1.00 57.84 146 GLY A O 1
ATOM 1190 N N . THR A 1 147 ? -32.861 14.669 35.768 1.00 61.34 147 THR A N 1
ATOM 1191 C CA . THR A 1 147 ? -34.041 14.006 36.396 1.00 61.34 147 THR A CA 1
ATOM 1192 C C . THR A 1 147 ? -34.073 12.478 36.393 1.00 61.34 147 THR A C 1
ATOM 1194 O O . THR A 1 147 ? -34.510 11.913 37.396 1.00 61.34 147 THR A O 1
ATOM 1197 N N . ASP A 1 148 ? -33.567 11.802 35.361 1.00 73.69 148 ASP A N 1
ATOM 1198 C CA . ASP A 1 148 ? -33.604 10.335 35.308 1.00 73.69 148 ASP A CA 1
ATOM 1199 C C . ASP A 1 148 ? -32.250 9.737 35.699 1.00 73.69 148 ASP A C 1
ATOM 1201 O O . ASP A 1 148 ? -31.240 9.968 35.029 1.00 73.69 148 ASP A O 1
ATOM 1205 N N . ILE A 1 149 ? -32.242 8.963 36.791 1.00 77.38 149 ILE A N 1
ATOM 1206 C CA . ILE A 1 149 ? -31.064 8.248 37.294 1.00 77.38 149 ILE A CA 1
ATOM 1207 C C . ILE A 1 149 ? -31.206 6.767 36.951 1.00 77.38 149 ILE A C 1
ATOM 1209 O O . ILE A 1 149 ? -32.168 6.111 37.347 1.00 77.38 149 ILE A O 1
ATOM 1213 N N . THR A 1 150 ? -30.231 6.233 36.222 1.00 81.06 150 THR A N 1
ATOM 1214 C CA . THR A 1 150 ? -30.060 4.792 36.014 1.00 81.06 150 THR A CA 1
ATOM 1215 C C . THR A 1 150 ? -28.876 4.318 36.845 1.00 81.06 150 THR A C 1
ATOM 1217 O O . THR A 1 150 ? -27.798 4.900 36.756 1.00 81.06 150 THR A O 1
ATOM 1220 N N . THR A 1 151 ? -29.067 3.272 37.645 1.00 80.44 151 THR A N 1
ATOM 1221 C CA . THR A 1 151 ? -28.032 2.735 38.536 1.00 80.44 151 THR A CA 1
ATOM 1222 C C . THR A 1 151 ? -27.593 1.353 38.069 1.00 80.44 151 THR A C 1
ATOM 1224 O O . THR A 1 151 ? -28.426 0.463 37.896 1.00 80.44 151 THR A O 1
ATOM 1227 N N . TYR A 1 152 ? -26.285 1.160 37.936 1.00 76.94 152 TYR A N 1
ATOM 1228 C CA . TYR A 1 152 ? -25.649 -0.112 37.615 1.00 76.94 152 TYR A CA 1
ATOM 1229 C C . TYR A 1 152 ? -24.776 -0.551 38.790 1.00 76.94 152 TYR A C 1
ATOM 1231 O O . TYR A 1 152 ? -23.954 0.227 39.261 1.00 76.94 152 TYR A O 1
ATOM 1239 N N . ASN A 1 153 ? -24.941 -1.789 39.256 1.00 78.56 153 ASN A N 1
ATOM 1240 C CA . ASN A 1 153 ? -24.040 -2.402 40.235 1.00 78.56 153 ASN A CA 1
ATOM 1241 C C . ASN A 1 153 ? -23.146 -3.401 39.501 1.00 78.56 153 ASN A C 1
ATOM 1243 O O . ASN A 1 153 ? -23.653 -4.205 38.716 1.00 78.56 153 ASN A O 1
ATOM 1247 N N . ILE A 1 154 ? -21.839 -3.319 39.725 1.00 74.44 154 ILE A N 1
ATOM 1248 C CA . ILE A 1 154 ? -20.832 -4.087 39.001 1.00 74.44 154 ILE A CA 1
ATOM 1249 C C . ILE A 1 154 ? -19.863 -4.696 40.001 1.00 74.44 154 ILE A C 1
ATOM 1251 O O . ILE A 1 154 ? -19.213 -3.974 40.754 1.00 74.44 154 ILE A O 1
ATOM 1255 N N . ASP A 1 155 ? -19.732 -6.015 39.938 1.00 73.50 155 ASP A N 1
ATOM 1256 C CA . ASP A 1 155 ? -18.709 -6.756 40.661 1.00 73.50 155 ASP A CA 1
ATOM 1257 C C . ASP A 1 155 ? -17.548 -7.009 39.696 1.00 73.50 155 ASP A C 1
ATOM 1259 O O . ASP A 1 155 ? -17.689 -7.733 38.706 1.00 73.50 155 ASP A O 1
ATOM 1263 N N . LEU A 1 156 ? -16.413 -6.360 39.943 1.00 69.88 156 LEU A N 1
ATOM 1264 C CA . LEU A 1 156 ? -15.217 -6.480 39.119 1.00 69.88 156 LEU A CA 1
ATOM 1265 C C . LEU A 1 156 ? -14.235 -7.457 39.758 1.00 69.88 156 LEU A C 1
ATOM 1267 O O . LEU A 1 156 ? -13.902 -7.272 40.927 1.00 69.88 156 LEU A O 1
ATOM 1271 N N . PRO A 1 157 ? -13.727 -8.467 39.032 1.00 66.25 157 PRO A N 1
ATOM 1272 C CA . PRO A 1 157 ? -12.619 -9.261 39.539 1.00 66.25 157 PRO A CA 1
ATOM 1273 C C . PRO A 1 157 ? -11.403 -8.355 39.749 1.00 66.25 157 PRO A C 1
ATOM 1275 O O . PRO A 1 157 ? -11.201 -7.393 39.000 1.00 66.25 157 PRO A O 1
ATOM 1278 N N . TYR A 1 158 ? -10.585 -8.665 40.753 1.00 62.09 158 TYR A N 1
ATOM 1279 C CA . TYR A 1 158 ? -9.333 -7.944 40.961 1.00 62.09 158 TYR A CA 1
ATOM 1280 C C . TYR A 1 158 ? -8.477 -7.969 39.679 1.00 62.09 158 TYR A C 1
ATOM 1282 O O . TYR A 1 158 ? -8.195 -9.031 39.120 1.00 62.09 158 TYR A O 1
ATOM 1290 N N . SER A 1 159 ? -8.078 -6.785 39.210 1.00 61.12 159 SER A N 1
ATOM 1291 C CA . SER A 1 159 ? -7.208 -6.593 38.048 1.00 61.12 159 SER A CA 1
ATOM 1292 C C . SER A 1 159 ? -6.035 -5.697 38.430 1.00 61.12 159 SER A C 1
ATOM 1294 O O . SER A 1 159 ? -6.209 -4.697 39.127 1.00 61.12 159 SER A O 1
ATOM 1296 N N . VAL A 1 160 ? -4.846 -6.047 37.940 1.00 58.00 160 VAL A N 1
ATOM 1297 C CA . VAL A 1 160 ? -3.607 -5.270 38.108 1.00 58.00 160 VAL A CA 1
ATOM 1298 C C . VAL A 1 160 ? -3.616 -3.944 37.340 1.00 58.00 160 VAL A C 1
ATOM 1300 O O . VAL A 1 160 ? -2.814 -3.068 37.649 1.00 58.00 160 VAL A O 1
ATOM 1303 N N . ASP A 1 161 ? -4.529 -3.769 36.380 1.00 64.44 161 ASP A N 1
ATOM 1304 C CA . ASP A 1 161 ? -4.499 -2.641 35.441 1.00 64.44 161 ASP A CA 1
ATOM 1305 C C . ASP A 1 161 ? -5.239 -1.384 35.935 1.00 64.44 161 ASP A C 1
ATOM 1307 O O . ASP A 1 161 ? -5.254 -0.376 35.230 1.00 64.44 161 ASP A O 1
ATOM 1311 N N . ASN A 1 162 ? -5.853 -1.412 37.130 1.00 70.31 162 ASN A N 1
ATOM 1312 C CA . ASN A 1 162 ? -6.515 -0.256 37.772 1.00 70.31 162 ASN A CA 1
ATOM 1313 C C . ASN A 1 162 ? -7.541 0.490 36.881 1.00 70.31 162 ASN A C 1
ATOM 1315 O O . ASN A 1 162 ? -7.857 1.666 37.083 1.00 70.31 162 ASN A O 1
ATOM 1319 N N . LYS A 1 163 ? -8.063 -0.208 35.868 1.00 70.88 163 LYS A N 1
ATOM 1320 C CA . LYS A 1 163 ? -8.948 0.304 34.823 1.00 70.88 163 LYS A CA 1
ATOM 1321 C C . LYS A 1 163 ? -10.048 -0.717 34.552 1.00 70.88 163 LYS A C 1
ATOM 1323 O O . LYS A 1 163 ? -9.796 -1.920 34.498 1.00 70.88 163 LYS A O 1
ATOM 1328 N N . TYR A 1 164 ? -11.253 -0.221 34.290 1.00 73.69 164 TYR A N 1
ATOM 1329 C CA . TYR A 1 164 ? -12.363 -1.002 33.753 1.00 73.69 164 TYR A CA 1
ATOM 1330 C C . TYR A 1 164 ? -13.044 -0.256 32.615 1.00 73.69 164 TYR A C 1
ATOM 1332 O O . TYR A 1 164 ? -13.165 0.965 32.640 1.00 73.69 164 TYR A O 1
ATOM 1340 N N . GLU A 1 165 ? -13.507 -1.001 31.622 1.00 73.31 165 GLU A N 1
ATOM 1341 C CA . GLU A 1 165 ? -14.310 -0.473 30.526 1.00 73.31 165 GLU A CA 1
ATOM 1342 C C . GLU A 1 165 ? -15.758 -0.904 30.745 1.00 73.31 165 GLU A C 1
ATOM 1344 O O . GLU A 1 165 ? -16.090 -2.091 30.726 1.00 73.31 165 GLU A O 1
ATOM 1349 N N . PHE A 1 166 ? -16.616 0.072 31.035 1.00 72.56 166 PHE A N 1
ATOM 1350 C CA . PHE A 1 166 ? -18.031 -0.156 31.259 1.00 72.56 166 PHE A CA 1
ATOM 1351 C C . PHE A 1 166 ? -18.802 -0.079 29.944 1.00 72.56 166 PHE A C 1
ATOM 1353 O O . PHE A 1 166 ? -19.026 1.001 29.400 1.00 72.56 166 PHE A O 1
ATOM 1360 N N . ASN A 1 167 ? -19.244 -1.246 29.473 1.00 69.12 167 ASN A N 1
ATOM 1361 C CA . ASN A 1 167 ? -19.807 -1.410 28.127 1.00 69.12 167 ASN A CA 1
ATOM 1362 C C . ASN A 1 167 ? -21.314 -1.717 28.156 1.00 69.12 167 ASN A C 1
ATOM 1364 O O . ASN A 1 167 ? -21.909 -2.053 27.136 1.00 69.12 167 ASN A O 1
ATOM 1368 N N . ASN A 1 168 ? -21.937 -1.658 29.339 1.00 65.69 168 ASN A N 1
ATOM 1369 C CA . ASN A 1 168 ? -23.323 -2.087 29.550 1.00 65.69 168 ASN A CA 1
ATOM 1370 C C . ASN A 1 168 ? -24.327 -0.921 29.528 1.00 65.69 168 ASN A C 1
ATOM 1372 O O . ASN A 1 168 ? -25.424 -1.044 30.069 1.00 65.69 168 ASN A O 1
ATOM 1376 N N . ASP A 1 169 ? -23.948 0.219 28.946 1.00 68.62 169 ASP A N 1
ATOM 1377 C CA . ASP A 1 169 ? -24.817 1.390 28.862 1.00 68.62 169 ASP A CA 1
ATOM 1378 C C . ASP A 1 169 ? -25.422 1.583 27.469 1.00 68.62 169 ASP A C 1
ATOM 1380 O O . ASP A 1 169 ? -24.770 1.382 26.443 1.00 68.62 169 ASP A O 1
ATOM 1384 N N . THR A 1 170 ? -26.668 2.051 27.418 1.00 68.31 170 THR A N 1
ATOM 1385 C CA . THR A 1 170 ? -27.342 2.470 26.181 1.00 68.31 170 THR A CA 1
ATOM 1386 C C . THR A 1 170 ? -27.595 3.969 26.225 1.00 68.31 170 THR A C 1
ATOM 1388 O O . THR A 1 170 ? -28.453 4.422 26.985 1.00 68.31 170 THR A O 1
ATOM 1391 N N . PHE A 1 171 ? -26.884 4.735 25.406 1.00 69.94 171 PHE A N 1
ATOM 1392 C CA . PHE A 1 171 ? -26.991 6.190 25.352 1.00 69.94 171 PHE A CA 1
ATOM 1393 C C . PHE A 1 171 ? -27.409 6.676 23.963 1.00 69.94 171 PHE A C 1
ATOM 1395 O O . PHE A 1 171 ? -27.219 5.991 22.956 1.00 69.94 171 PHE A O 1
ATOM 1402 N N . GLU A 1 172 ? -27.984 7.872 23.919 1.00 72.12 172 GLU A N 1
ATOM 1403 C CA . GLU A 1 172 ? -28.366 8.574 22.702 1.00 72.12 172 GLU A CA 1
ATOM 1404 C C . GLU A 1 172 ? -27.280 9.577 22.303 1.00 72.12 172 GLU A C 1
ATOM 1406 O O . GLU A 1 172 ? -26.707 10.273 23.138 1.00 72.12 172 GLU A O 1
ATOM 1411 N N . PHE A 1 173 ? -26.998 9.665 21.004 1.00 71.50 173 PHE A N 1
ATOM 1412 C CA . PHE A 1 173 ? -26.059 10.657 20.484 1.00 71.50 173 PHE A CA 1
ATOM 1413 C C . PHE A 1 173 ? -26.628 12.071 20.547 1.00 71.50 173 PHE A C 1
ATOM 1415 O O . PHE A 1 173 ? -27.829 12.281 20.377 1.00 71.50 173 PHE A O 1
ATOM 1422 N N . GLY A 1 174 ? -25.740 13.043 20.740 1.00 69.12 174 GLY A N 1
ATOM 1423 C CA . GLY A 1 174 ? -26.085 14.452 20.888 1.00 69.12 174 GLY A CA 1
ATOM 1424 C C . GLY A 1 174 ? -26.706 14.790 22.243 1.00 69.12 174 GLY A C 1
ATOM 1425 O O . GLY A 1 174 ? -27.246 15.884 22.396 1.00 69.12 174 GLY A O 1
ATOM 1426 N N . VAL A 1 175 ? -26.648 13.867 23.207 1.00 72.69 175 VAL A N 1
ATOM 1427 C CA . VAL A 1 175 ? -27.204 14.033 24.549 1.00 72.69 175 VAL A CA 1
ATOM 1428 C C . VAL A 1 175 ? -26.076 14.101 25.576 1.00 72.69 175 VAL A C 1
ATOM 1430 O O . VAL A 1 175 ? -25.091 13.365 25.501 1.00 72.69 175 VAL A O 1
ATOM 1433 N N . ALA A 1 176 ? -26.237 15.005 26.541 1.00 72.44 176 ALA A N 1
ATOM 1434 C CA . ALA A 1 176 ? -25.332 15.149 27.668 1.00 72.44 176 ALA A CA 1
ATOM 1435 C C . ALA A 1 176 ? -25.698 14.152 28.773 1.00 72.44 176 ALA A C 1
ATOM 1437 O O . ALA A 1 176 ? -26.828 14.157 29.278 1.00 72.44 176 ALA A O 1
ATOM 1438 N N . TYR A 1 177 ? -24.725 13.340 29.176 1.00 72.88 177 TYR A N 1
ATOM 1439 C CA . TYR A 1 177 ? -24.852 12.423 30.303 1.00 72.88 177 TYR A CA 1
ATOM 1440 C C . TYR A 1 177 ? -23.891 12.826 31.413 1.00 72.88 177 TYR A C 1
ATOM 1442 O O . TYR A 1 177 ? -22.746 13.204 31.162 1.00 72.88 177 TYR A O 1
ATOM 1450 N N . GLU A 1 178 ? -24.360 12.729 32.651 1.00 77.50 178 GLU A N 1
ATOM 1451 C CA . GLU A 1 178 ? -23.531 12.852 33.844 1.00 77.50 178 GLU A CA 1
ATOM 1452 C C . GLU A 1 178 ? -23.348 11.460 34.454 1.00 77.50 178 GLU A C 1
ATOM 1454 O O . GLU A 1 178 ? -24.328 10.771 34.743 1.00 77.50 178 GLU A O 1
ATOM 1459 N N . TYR A 1 179 ? -22.096 11.046 34.649 1.00 76.06 179 TYR A N 1
ATOM 1460 C CA . TYR A 1 179 ? -21.757 9.785 35.305 1.00 76.06 179 TYR A CA 1
ATOM 1461 C C . TYR A 1 179 ? -21.147 10.047 36.679 1.00 76.06 179 TYR A C 1
ATOM 1463 O O . TYR A 1 179 ? -20.280 10.912 36.843 1.00 76.06 179 TYR A O 1
ATOM 1471 N N . LYS A 1 180 ? -21.592 9.270 37.666 1.00 76.12 180 LYS A N 1
ATOM 1472 C CA . LYS A 1 180 ? -21.005 9.191 39.006 1.00 76.12 180 LYS A CA 1
ATOM 1473 C C . LYS A 1 180 ? -20.667 7.751 39.311 1.00 76.12 180 LYS A C 1
ATOM 1475 O O . LYS A 1 180 ? -21.440 6.853 38.992 1.00 76.12 180 LYS A O 1
ATOM 1480 N N . ILE A 1 181 ? -19.528 7.536 39.949 1.00 74.38 181 ILE A N 1
ATOM 1481 C CA . ILE A 1 181 ? -19.062 6.203 40.308 1.00 74.38 181 ILE A CA 1
ATOM 1482 C C . ILE A 1 181 ? -18.789 6.197 41.803 1.00 74.38 181 ILE A C 1
ATOM 1484 O O . ILE A 1 181 ? -18.124 7.089 42.320 1.00 74.38 181 ILE A O 1
ATOM 1488 N N . ALA A 1 182 ? -19.304 5.199 42.502 1.00 72.69 182 ALA A N 1
ATOM 1489 C CA . ALA A 1 182 ? -19.023 4.960 43.904 1.00 72.69 182 ALA A CA 1
ATOM 1490 C C . ALA A 1 182 ? -18.470 3.547 44.080 1.00 72.69 182 ALA A C 1
ATOM 1492 O O . ALA A 1 182 ? -18.928 2.599 43.444 1.00 72.69 182 ALA A O 1
ATOM 1493 N N . PHE A 1 183 ? -17.499 3.403 44.972 1.00 70.44 183 PHE A N 1
ATOM 1494 C CA . PHE A 1 183 ? -17.095 2.102 45.487 1.00 70.44 183 PHE A CA 1
ATOM 1495 C C . PHE A 1 183 ? -17.986 1.748 46.680 1.00 70.44 183 PHE A C 1
ATOM 1497 O O . PHE A 1 183 ? -18.188 2.578 47.569 1.00 70.44 183 PHE A O 1
ATOM 1504 N N . GLN A 1 184 ? -18.543 0.538 46.713 1.00 63.97 184 GLN A N 1
ATOM 1505 C CA . GLN A 1 184 ? -19.410 0.109 47.810 1.00 63.97 184 GLN A CA 1
ATOM 1506 C C . GLN A 1 184 ? -18.564 -0.382 49.001 1.00 63.97 184 GLN A C 1
ATOM 1508 O O . GLN A 1 184 ? -18.246 -1.562 49.107 1.00 63.97 184 GLN A O 1
ATOM 1513 N N . GLY A 1 185 ? -18.220 0.538 49.915 1.00 56.06 185 GLY A N 1
ATOM 1514 C CA . GLY A 1 185 ? -17.563 0.265 51.203 1.00 56.06 185 GLY A CA 1
ATOM 1515 C C . GLY A 1 185 ? -18.088 1.159 52.345 1.00 56.06 185 GLY A C 1
ATOM 1516 O O . GLY A 1 185 ? -18.481 2.302 52.128 1.00 56.06 185 GLY A O 1
ATOM 1517 N N . ASN A 1 186 ? -18.096 0.657 53.588 1.00 42.12 186 ASN A N 1
ATOM 1518 C CA . ASN A 1 186 ? -18.904 1.201 54.703 1.00 42.12 186 ASN A CA 1
ATOM 1519 C C . ASN A 1 186 ? -18.526 2.610 55.229 1.00 42.12 186 ASN A C 1
ATOM 1521 O O . ASN A 1 186 ? -19.265 3.172 56.034 1.00 42.12 186 ASN A O 1
ATOM 1525 N N . ALA A 1 187 ? -17.390 3.193 54.827 1.00 42.19 187 ALA A N 1
ATOM 1526 C CA . ALA A 1 187 ? -16.951 4.510 55.319 1.00 42.19 187 ALA A CA 1
ATOM 1527 C C . ALA A 1 187 ? -16.853 5.591 54.234 1.00 42.19 187 ALA A C 1
ATOM 1529 O O . ALA A 1 187 ? -16.661 6.762 54.560 1.00 42.19 187 ALA A O 1
ATOM 1530 N N . ILE A 1 188 ? -16.992 5.229 52.959 1.00 42.75 188 ILE A N 1
ATOM 1531 C CA . ILE A 1 188 ? -16.820 6.164 51.854 1.00 42.75 188 ILE A CA 1
ATOM 1532 C C . ILE A 1 188 ? -17.870 5.852 50.780 1.00 42.75 188 ILE A C 1
ATOM 1534 O O . ILE A 1 188 ? -17.581 5.250 49.757 1.00 42.75 188 ILE A O 1
ATOM 1538 N N . ASN A 1 189 ? -19.089 6.365 50.971 1.00 46.81 189 ASN A N 1
ATOM 1539 C CA . ASN A 1 189 ? -19.969 6.707 49.847 1.00 46.81 189 ASN A CA 1
ATOM 1540 C C . ASN A 1 189 ? -19.426 7.972 49.145 1.00 46.81 189 ASN A C 1
ATOM 1542 O O . ASN A 1 189 ? -20.170 8.933 48.938 1.00 46.81 189 ASN A O 1
ATOM 1546 N N . SER A 1 190 ? -18.120 8.058 48.855 1.00 50.59 190 SER A N 1
ATOM 1547 C CA . SER A 1 190 ? -17.630 9.139 47.999 1.00 50.59 190 SER A CA 1
ATOM 1548 C C . SER A 1 190 ? -17.986 8.754 46.578 1.00 50.59 190 SER A C 1
ATOM 1550 O O . SER A 1 190 ? -17.231 8.066 45.893 1.00 50.59 190 SER A O 1
ATOM 1552 N N . LEU A 1 191 ? -19.169 9.185 46.151 1.00 54.06 191 LEU A N 1
ATOM 1553 C CA . LEU A 1 191 ? -19.426 9.380 44.735 1.00 54.06 191 LEU A CA 1
ATOM 1554 C C . LEU A 1 191 ? -18.256 10.206 44.187 1.00 54.06 191 LEU A C 1
ATOM 1556 O O . LEU A 1 191 ? -17.903 11.244 44.759 1.00 54.06 191 LEU A O 1
ATOM 1560 N N . SER A 1 192 ? -17.630 9.712 43.123 1.00 56.72 192 SER A N 1
ATOM 1561 C CA . SER A 1 192 ? -16.647 10.457 42.349 1.00 56.72 192 SER A CA 1
ATOM 1562 C C . SER A 1 192 ? -17.214 11.825 41.970 1.00 56.72 192 SER A C 1
ATOM 1564 O O . SER A 1 192 ? -18.433 12.040 41.959 1.00 56.72 192 SER A O 1
ATOM 1566 N N . ALA A 1 193 ? -16.336 12.757 41.599 1.00 55.50 193 ALA A N 1
ATOM 1567 C CA . ALA A 1 193 ? -16.802 13.963 40.930 1.00 55.50 193 ALA A CA 1
ATOM 1568 C C . ALA A 1 193 ? -17.681 13.568 39.731 1.00 55.50 193 ALA A C 1
ATOM 1570 O O . ALA A 1 193 ? -17.364 12.628 38.997 1.00 55.50 193 ALA A O 1
ATOM 1571 N N . ALA A 1 194 ? -18.801 14.270 39.583 1.00 59.28 194 ALA A N 1
ATOM 1572 C CA . ALA A 1 194 ? -19.672 14.136 38.432 1.00 59.28 194 ALA A CA 1
ATOM 1573 C C . ALA A 1 194 ? -18.891 14.513 37.172 1.00 59.28 194 ALA A C 1
ATOM 1575 O O . ALA A 1 194 ? -18.414 15.646 37.065 1.00 59.28 194 ALA A O 1
ATOM 1576 N N . VAL A 1 195 ? -18.761 13.580 36.231 1.00 61.06 195 VAL A N 1
ATOM 1577 C CA . VAL A 1 195 ? -18.193 13.876 34.915 1.00 61.06 195 VAL A CA 1
ATOM 1578 C C . VAL A 1 195 ? -19.345 13.983 33.938 1.00 61.06 195 VAL A C 1
ATOM 1580 O O . VAL A 1 195 ? -20.064 13.012 33.693 1.00 61.06 195 VAL A O 1
ATOM 1583 N N . GLN A 1 196 ? -19.537 15.192 33.418 1.00 62.59 196 GLN A N 1
ATOM 1584 C CA . GLN A 1 196 ? -20.453 15.438 32.321 1.00 62.59 196 GLN A CA 1
ATOM 1585 C C . GLN A 1 196 ? -19.694 15.253 31.013 1.00 62.59 196 GLN A C 1
ATOM 1587 O O . GLN A 1 196 ? -18.628 15.838 30.816 1.00 62.59 196 GLN A O 1
ATOM 1592 N N . SER A 1 197 ? -20.257 14.451 30.124 1.00 64.19 197 SER A N 1
ATOM 1593 C CA . SER A 1 197 ? -19.744 14.289 28.775 1.00 64.19 197 SER A CA 1
ATOM 1594 C C . SER A 1 197 ? -20.892 14.438 27.794 1.00 64.19 197 SER A C 1
ATOM 1596 O O . SER A 1 197 ? -21.954 13.825 27.952 1.00 64.19 197 SER A O 1
ATOM 1598 N N . ASP A 1 198 ? -20.671 15.276 26.790 1.00 63.75 198 ASP A N 1
ATOM 1599 C CA . ASP A 1 198 ? -21.523 15.316 25.615 1.00 63.75 198 ASP A CA 1
ATOM 1600 C C . ASP A 1 198 ? -21.095 14.159 24.724 1.00 63.75 198 ASP A C 1
ATOM 1602 O O . ASP A 1 198 ? -19.963 14.157 24.241 1.00 63.75 198 ASP A O 1
ATOM 1606 N N . ILE A 1 199 ? -21.982 13.184 24.513 1.00 66.00 199 ILE A N 1
ATOM 1607 C CA . ILE A 1 199 ? -21.720 12.096 23.570 1.00 66.00 199 ILE A CA 1
ATOM 1608 C C . ILE A 1 199 ? -22.046 12.630 22.176 1.00 66.00 199 ILE A C 1
ATOM 1610 O O . ILE A 1 199 ? -23.224 12.799 21.847 1.00 66.00 199 ILE A O 1
ATOM 1614 N N . PRO A 1 200 ? -21.051 12.953 21.344 1.00 65.25 200 PRO A N 1
ATOM 1615 C CA . PRO A 1 200 ? -21.283 13.701 20.118 1.00 65.25 200 PRO A CA 1
ATOM 1616 C C . PRO A 1 200 ? -21.922 12.797 19.075 1.00 65.25 200 PRO A C 1
ATOM 1618 O O . PRO A 1 200 ? -21.788 11.574 19.117 1.00 65.25 200 PRO A O 1
ATOM 1621 N N . ASN A 1 201 ? -22.632 13.395 18.121 1.00 68.88 201 ASN A N 1
ATOM 1622 C CA . ASN A 1 201 ? -23.084 12.628 16.968 1.00 68.88 201 ASN A CA 1
ATOM 1623 C C . ASN A 1 201 ? -21.866 12.097 16.206 1.00 68.88 201 ASN A C 1
ATOM 1625 O O . ASN A 1 201 ? -20.928 12.873 15.988 1.00 68.88 201 ASN A O 1
ATOM 1629 N N . PRO A 1 202 ? -21.878 10.822 15.774 1.00 68.25 202 PRO A N 1
ATOM 1630 C CA . PRO A 1 202 ? -20.821 10.321 14.915 1.00 68.25 202 PRO A CA 1
ATOM 1631 C C . PRO A 1 202 ? -20.737 11.215 13.668 1.00 68.25 202 PRO A C 1
ATOM 1633 O O . PRO A 1 202 ? -21.785 11.629 13.149 1.00 68.25 202 PRO A O 1
ATOM 1636 N N . PRO A 1 203 ? -19.523 11.532 13.182 1.00 76.06 203 PRO A N 1
ATOM 1637 C CA . PRO A 1 203 ? -19.342 12.303 11.963 1.00 76.06 203 PRO A CA 1
ATOM 1638 C C . PRO A 1 203 ? -20.172 11.715 10.826 1.00 76.06 203 PRO A C 1
ATOM 1640 O O . PRO A 1 203 ? -20.269 10.497 10.675 1.00 76.06 203 PRO A O 1
ATOM 1643 N N . THR A 1 204 ? -20.816 12.589 10.060 1.00 77.56 204 THR A N 1
ATOM 1644 C CA . THR A 1 204 ? -21.646 12.207 8.905 1.00 77.56 204 THR A CA 1
ATOM 1645 C C . THR A 1 204 ? -20.891 12.327 7.587 1.00 77.56 204 THR A C 1
ATOM 1647 O O . THR A 1 204 ? -21.336 11.787 6.580 1.00 77.56 204 THR A O 1
ATOM 1650 N N . ASN A 1 205 ? -19.744 13.004 7.604 1.00 80.56 205 ASN A N 1
ATOM 1651 C CA . ASN A 1 205 ? -18.885 13.222 6.452 1.00 80.56 205 ASN A CA 1
ATOM 1652 C C . ASN A 1 205 ? -17.497 12.648 6.726 1.00 80.56 205 ASN A C 1
ATOM 1654 O O . ASN A 1 205 ? -17.155 12.377 7.871 1.00 80.56 205 ASN A O 1
ATOM 1658 N N . VAL A 1 206 ? -16.728 12.490 5.653 1.00 90.12 206 VAL A N 1
ATOM 1659 C CA . VAL A 1 206 ? -15.320 12.100 5.683 1.00 90.12 206 VAL A CA 1
ATOM 1660 C C . VAL A 1 206 ? -14.505 13.352 5.362 1.00 90.12 206 VAL A C 1
ATOM 1662 O O . VAL A 1 206 ? -14.725 13.951 4.308 1.00 90.12 206 VAL A O 1
ATOM 1665 N N . ASP A 1 207 ? -13.617 13.761 6.270 1.00 92.06 207 ASP A N 1
ATOM 1666 C CA . ASP A 1 207 ? -12.783 14.966 6.141 1.00 92.06 207 ASP A CA 1
ATOM 1667 C C . ASP A 1 207 ? -11.829 14.878 4.944 1.00 92.06 207 ASP A C 1
ATOM 1669 O O . ASP A 1 207 ? -11.668 15.847 4.200 1.00 92.06 207 ASP A O 1
ATOM 1673 N N . SER A 1 208 ? -11.214 13.713 4.726 1.00 93.62 208 SER A N 1
ATOM 1674 C CA . SER A 1 208 ? -10.422 13.455 3.523 1.00 93.62 208 SER A CA 1
ATOM 1675 C C . SER A 1 208 ? -10.541 12.010 3.065 1.00 93.62 208 SER A C 1
ATOM 1677 O O . SER A 1 208 ? -10.499 11.087 3.871 1.00 93.62 208 SER A O 1
ATOM 1679 N N . LEU A 1 209 ? -10.637 11.810 1.756 1.00 94.06 209 LEU A N 1
ATOM 1680 C CA . LEU A 1 209 ? -10.692 10.500 1.122 1.00 94.06 209 LEU A CA 1
ATOM 1681 C C . LEU A 1 209 ? -10.015 10.608 -0.238 1.00 94.06 209 LEU A C 1
ATOM 1683 O O . LEU A 1 209 ? -10.406 11.446 -1.048 1.00 94.06 209 LEU A O 1
ATOM 1687 N N . TYR A 1 210 ? -9.012 9.776 -0.483 1.00 94.44 210 TYR A N 1
ATOM 1688 C CA . TYR A 1 210 ? -8.370 9.685 -1.786 1.00 94.44 210 TYR A CA 1
ATOM 1689 C C . TYR A 1 210 ? -7.922 8.256 -2.057 1.00 94.44 210 TYR A C 1
ATOM 1691 O O . TYR A 1 210 ? -7.761 7.444 -1.145 1.00 94.44 210 TYR A O 1
ATOM 1699 N N . TRP A 1 211 ? -7.715 7.961 -3.332 1.00 96.56 211 TRP A N 1
ATOM 1700 C CA . TRP A 1 211 ? -7.259 6.660 -3.785 1.00 96.56 211 TRP A CA 1
ATOM 1701 C C . TRP A 1 211 ? -6.178 6.810 -4.854 1.00 96.56 211 TRP A C 1
ATOM 1703 O O . TRP A 1 211 ? -6.108 7.829 -5.550 1.00 96.56 211 TRP A O 1
ATOM 1713 N N . ILE A 1 212 ? -5.302 5.816 -4.942 1.00 97.44 212 ILE A N 1
ATOM 1714 C CA . ILE A 1 212 ? -4.182 5.750 -5.881 1.00 97.44 212 ILE A CA 1
ATOM 1715 C C . ILE A 1 212 ? -4.182 4.335 -6.472 1.00 97.44 212 ILE A C 1
ATOM 1717 O O . ILE A 1 212 ? -4.113 3.373 -5.706 1.00 97.44 212 ILE A O 1
ATOM 1721 N N . PRO A 1 213 ? -4.254 4.162 -7.798 1.00 97.44 213 PRO A N 1
ATOM 1722 C CA . PRO A 1 213 ? -3.989 2.869 -8.403 1.00 97.44 213 PRO A CA 1
ATOM 1723 C C . PRO A 1 213 ? -2.498 2.553 -8.267 1.00 97.44 213 PRO A C 1
ATOM 1725 O O . PRO A 1 213 ? -1.676 3.216 -8.884 1.00 97.44 213 PRO A O 1
ATOM 1728 N N . ILE A 1 214 ? -2.127 1.556 -7.465 1.00 97.25 214 ILE A N 1
ATOM 1729 C CA . ILE A 1 214 ? -0.715 1.167 -7.333 1.00 97.25 214 ILE A CA 1
ATOM 1730 C C . ILE A 1 214 ? -0.252 0.440 -8.598 1.00 97.25 214 ILE A C 1
ATOM 1732 O O . ILE A 1 214 ? 0.833 0.709 -9.100 1.00 97.25 214 ILE A O 1
ATOM 1736 N N . SER A 1 215 ? -1.075 -0.469 -9.114 1.00 96.94 215 SER A N 1
ATOM 1737 C CA . SER A 1 215 ? -0.804 -1.285 -10.301 1.00 96.94 215 SER A CA 1
ATOM 1738 C C . SER A 1 215 ? -2.116 -1.578 -11.033 1.00 96.94 215 SER A C 1
ATOM 1740 O O . SER A 1 215 ? -3.183 -1.075 -10.668 1.00 96.94 215 SER A O 1
ATOM 1742 N N . SER A 1 216 ? -2.057 -2.407 -12.073 1.00 95.62 216 SER A N 1
ATOM 1743 C CA . SER A 1 216 ? -3.224 -2.852 -12.840 1.00 95.62 216 SER A CA 1
ATOM 1744 C C . SER A 1 216 ? -4.246 -3.664 -12.034 1.00 95.62 216 SER A C 1
ATOM 1746 O O . SER A 1 216 ? -5.384 -3.820 -12.481 1.00 95.62 216 SER A O 1
ATOM 1748 N N . ASP A 1 217 ? -3.885 -4.114 -10.833 1.00 94.94 217 ASP A N 1
ATOM 1749 C CA . ASP A 1 217 ? -4.702 -4.951 -9.956 1.00 94.94 217 ASP A CA 1
ATOM 1750 C C . ASP A 1 217 ? -4.692 -4.534 -8.473 1.00 94.94 217 ASP A C 1
ATOM 1752 O O . ASP A 1 217 ? -5.373 -5.171 -7.668 1.00 94.94 217 ASP A O 1
ATOM 1756 N N . ILE A 1 218 ? -3.957 -3.479 -8.097 1.00 95.88 218 ILE A N 1
ATOM 1757 C CA . ILE A 1 218 ? -3.865 -2.992 -6.713 1.00 95.88 218 ILE A CA 1
ATOM 1758 C C . ILE A 1 218 ? -4.348 -1.544 -6.618 1.00 95.88 218 ILE A C 1
ATOM 1760 O O . ILE A 1 218 ? -3.896 -0.674 -7.367 1.00 95.88 218 ILE A O 1
ATOM 1764 N N . VAL A 1 219 ? -5.212 -1.264 -5.640 1.00 96.19 219 VAL A N 1
ATOM 1765 C CA . VAL A 1 219 ? -5.670 0.088 -5.290 1.00 96.19 219 VAL A CA 1
ATOM 1766 C C . VAL A 1 219 ? -5.271 0.410 -3.853 1.00 96.19 219 VAL A C 1
ATOM 1768 O O . VAL A 1 219 ? -5.538 -0.351 -2.930 1.00 96.19 219 VAL A O 1
ATOM 1771 N N . TYR A 1 220 ? -4.653 1.567 -3.648 1.00 95.12 220 TYR A N 1
ATOM 1772 C CA . TYR A 1 220 ? -4.484 2.169 -2.333 1.00 95.12 220 TYR A CA 1
ATOM 1773 C C . TYR A 1 220 ? -5.638 3.123 -2.058 1.00 95.12 220 TYR A C 1
ATOM 1775 O O . TYR A 1 220 ? -5.906 4.021 -2.854 1.00 95.12 220 TYR A O 1
ATOM 1783 N N . VAL A 1 221 ? -6.293 2.965 -0.917 1.00 94.56 221 VAL A N 1
ATOM 1784 C CA . VAL A 1 221 ? -7.339 3.860 -0.424 1.00 94.56 221 VAL A CA 1
ATOM 1785 C C . VAL A 1 221 ? -6.876 4.435 0.901 1.00 94.56 221 VAL A C 1
ATOM 1787 O O . VAL A 1 221 ? -6.433 3.696 1.773 1.00 94.56 221 VAL A O 1
ATOM 1790 N N . ASN A 1 222 ? -7.019 5.743 1.084 1.00 93.38 222 ASN A N 1
ATOM 1791 C CA . ASN A 1 222 ? -6.743 6.411 2.347 1.00 93.38 222 ASN A CA 1
ATOM 1792 C C . ASN A 1 222 ? -7.904 7.312 2.738 1.00 93.38 222 ASN A C 1
ATOM 1794 O O . ASN A 1 222 ? -8.468 8.020 1.900 1.00 93.38 222 ASN A O 1
ATOM 1798 N N . TRP A 1 223 ? -8.236 7.302 4.023 1.00 92.88 223 TRP A N 1
ATOM 1799 C CA . TRP A 1 223 ? -9.321 8.100 4.562 1.00 92.88 223 TRP A CA 1
ATOM 1800 C C . TRP A 1 223 ? -8.958 8.739 5.897 1.00 92.88 223 TRP A C 1
ATOM 1802 O O . TRP A 1 223 ? -8.131 8.250 6.667 1.00 92.88 223 TRP A O 1
ATOM 1812 N N . ASN A 1 224 ? -9.675 9.814 6.190 1.00 92.06 224 ASN A N 1
ATOM 1813 C CA . ASN A 1 224 ? -9.812 10.420 7.495 1.00 92.06 224 ASN A CA 1
ATOM 1814 C C . ASN A 1 224 ? -11.281 10.806 7.660 1.00 92.06 224 ASN A C 1
ATOM 1816 O O . ASN A 1 224 ? -11.777 11.682 6.954 1.00 92.06 224 ASN A O 1
ATOM 1820 N N . ILE A 1 225 ? -11.986 10.126 8.563 1.00 89.94 225 ILE A N 1
ATOM 1821 C CA . ILE A 1 225 ? -13.412 10.367 8.819 1.00 89.94 225 ILE A CA 1
ATOM 1822 C C . ILE A 1 225 ? -13.614 11.713 9.534 1.00 89.94 225 ILE A C 1
ATOM 1824 O O . ILE A 1 225 ? -14.685 12.303 9.447 1.00 89.94 225 ILE A O 1
ATOM 1828 N N . GLY A 1 226 ? -12.583 12.236 10.197 1.00 83.62 226 GLY A N 1
ATOM 1829 C CA . GLY A 1 226 ? -12.702 13.412 11.044 1.00 83.62 226 GLY A CA 1
ATOM 1830 C C . GLY A 1 226 ? -13.324 13.101 12.401 1.00 83.62 226 GLY A C 1
ATOM 1831 O O . GLY A 1 226 ? -13.597 11.952 12.756 1.00 83.62 226 GLY A O 1
ATOM 1832 N N . GLY A 1 227 ? -13.537 14.149 13.195 1.00 76.69 227 GLY A N 1
ATOM 1833 C CA . GLY A 1 227 ? -14.043 14.020 14.564 1.00 76.69 227 GLY A CA 1
ATOM 1834 C C . GLY A 1 227 ? -13.072 13.311 15.518 1.00 76.69 227 GLY A C 1
ATOM 1835 O O . GLY A 1 227 ? -11.918 13.048 15.188 1.00 76.69 227 GLY A O 1
ATOM 1836 N N . ASN A 1 228 ? -13.527 13.031 16.737 1.00 75.62 228 ASN A N 1
ATOM 1837 C CA . ASN A 1 228 ? -12.753 12.293 17.731 1.00 75.62 228 ASN A CA 1
ATOM 1838 C C . ASN A 1 228 ? -12.865 10.782 17.449 1.00 75.62 228 ASN A C 1
ATOM 1840 O O . ASN A 1 228 ? -13.961 10.281 17.211 1.00 75.62 228 ASN A O 1
ATOM 1844 N N . TYR A 1 229 ? -11.749 10.051 17.505 1.00 70.94 229 TYR A N 1
ATOM 1845 C CA . TYR A 1 229 ? -11.702 8.600 17.288 1.00 70.94 229 TYR A CA 1
ATOM 1846 C C . TYR A 1 229 ? -12.622 7.816 18.236 1.00 70.94 229 TYR A C 1
ATOM 1848 O O . TYR A 1 229 ? -13.116 6.752 17.882 1.00 70.94 229 TYR A O 1
ATOM 1856 N N . ASN A 1 230 ? -12.915 8.369 19.416 1.00 72.75 230 ASN A N 1
ATOM 1857 C CA . ASN A 1 230 ? -13.810 7.753 20.394 1.00 72.75 230 ASN A CA 1
ATOM 1858 C C . ASN A 1 230 ? -15.257 7.632 19.901 1.00 72.75 230 ASN A C 1
ATOM 1860 O O . ASN A 1 230 ? -16.081 7.017 20.571 1.00 72.75 230 ASN A O 1
ATOM 1864 N N . TYR A 1 231 ? -15.582 8.226 18.750 1.00 72.50 231 TYR A N 1
ATOM 1865 C CA . TYR A 1 231 ? -16.892 8.133 18.112 1.00 72.50 231 TYR A CA 1
ATOM 1866 C C . TYR A 1 231 ? -17.079 6.876 17.257 1.00 72.50 231 TYR A C 1
ATOM 1868 O O . TYR A 1 231 ? -18.101 6.764 16.574 1.00 72.50 231 TYR A O 1
ATOM 1876 N N . PHE A 1 232 ? -16.125 5.946 17.252 1.00 78.38 232 PHE A N 1
ATOM 1877 C CA . PHE A 1 232 ? -16.205 4.757 16.414 1.00 78.38 232 PHE A CA 1
ATOM 1878 C C . PHE A 1 232 ? -15.911 3.502 17.220 1.00 78.38 232 PHE A C 1
ATOM 1880 O O . PHE A 1 232 ? -14.920 3.431 17.935 1.00 78.38 232 PHE A O 1
ATOM 1887 N N . ASP A 1 233 ? -16.773 2.506 17.051 1.00 79.69 233 ASP A N 1
ATOM 1888 C CA . ASP A 1 233 ? -16.577 1.162 17.579 1.00 79.69 233 ASP A CA 1
ATOM 1889 C C . ASP A 1 233 ? -15.913 0.221 16.580 1.00 79.69 233 ASP A C 1
ATOM 1891 O O . ASP A 1 233 ? -15.261 -0.763 16.937 1.00 79.69 233 ASP A O 1
ATOM 1895 N N . SER A 1 234 ? -16.160 0.478 15.298 1.00 85.44 234 SER A N 1
ATOM 1896 C CA . SER A 1 234 ? -15.450 -0.186 14.220 1.00 85.44 234 SER A CA 1
ATOM 1897 C C . SER A 1 234 ? -15.477 0.644 12.951 1.00 85.44 234 SER A C 1
ATOM 1899 O O . SER A 1 234 ? -16.427 1.391 12.702 1.00 85.44 234 SER A O 1
ATOM 1901 N N . ILE A 1 235 ? -14.441 0.470 12.138 1.00 89.38 235 ILE A N 1
ATOM 1902 C CA . ILE A 1 235 ? -14.345 1.005 10.782 1.00 89.38 235 ILE A CA 1
ATOM 1903 C C . ILE A 1 235 ? -14.084 -0.175 9.850 1.00 89.38 235 ILE A C 1
ATOM 1905 O O . ILE A 1 235 ? -13.219 -1.014 10.122 1.00 89.38 235 ILE A O 1
ATOM 1909 N N . LYS A 1 236 ? -14.857 -0.255 8.768 1.00 91.81 236 LYS A N 1
ATOM 1910 C CA . LYS A 1 236 ? -14.777 -1.324 7.770 1.00 91.81 236 LYS A CA 1
ATOM 1911 C C . LYS A 1 236 ? -14.808 -0.739 6.369 1.00 91.81 236 LYS A C 1
ATOM 1913 O O . LYS A 1 236 ? -15.424 0.302 6.154 1.00 91.81 236 LYS A O 1
ATOM 1918 N N . VAL A 1 237 ? -14.180 -1.436 5.437 1.00 92.62 237 VAL A N 1
ATOM 1919 C CA . VAL A 1 237 ? -14.233 -1.124 4.010 1.00 92.62 237 VAL A CA 1
ATOM 1920 C C . VAL A 1 237 ? -14.607 -2.391 3.257 1.00 92.62 237 VAL A C 1
ATOM 1922 O O . VAL A 1 237 ? -14.020 -3.441 3.495 1.00 92.62 237 VAL A O 1
ATOM 1925 N N . ASP A 1 238 ? -15.564 -2.299 2.351 1.00 91.81 238 ASP A N 1
ATOM 1926 C CA . ASP A 1 238 ? -15.906 -3.346 1.386 1.00 91.81 238 ASP A CA 1
ATOM 1927 C C . ASP A 1 238 ? -15.883 -2.781 -0.034 1.00 91.81 238 ASP A C 1
ATOM 1929 O O . ASP A 1 238 ? -15.828 -1.562 -0.226 1.00 91.81 238 ASP A O 1
ATOM 1933 N N . ASN A 1 239 ? -15.872 -3.672 -1.023 1.00 90.50 239 ASN A N 1
ATOM 1934 C CA . ASN A 1 239 ? -15.946 -3.310 -2.431 1.00 90.50 239 ASN A CA 1
ATOM 1935 C C . ASN A 1 239 ? -16.992 -4.142 -3.179 1.00 90.50 239 ASN A C 1
ATOM 1937 O O . ASN A 1 239 ? -17.407 -5.199 -2.720 1.00 90.50 239 ASN A O 1
ATOM 1941 N N . GLU A 1 240 ? -17.424 -3.666 -4.345 1.00 85.94 240 GLU A N 1
ATOM 1942 C CA . GLU A 1 240 ? -18.476 -4.323 -5.134 1.00 85.94 240 GLU A CA 1
ATOM 1943 C C . GLU A 1 240 ? -18.007 -5.556 -5.929 1.00 85.94 240 GLU A C 1
ATOM 1945 O O . GLU A 1 240 ? -18.836 -6.308 -6.443 1.00 85.94 240 GLU A O 1
ATOM 1950 N N . ILE A 1 241 ? -16.691 -5.766 -6.080 1.00 83.00 241 ILE A N 1
ATOM 1951 C CA . ILE A 1 241 ? -16.149 -6.864 -6.899 1.00 83.00 241 ILE A CA 1
ATOM 1952 C C . ILE A 1 241 ? -16.422 -8.212 -6.228 1.00 83.00 241 ILE A C 1
ATOM 1954 O O . ILE A 1 241 ? -16.708 -9.201 -6.908 1.00 83.00 241 ILE A O 1
ATOM 1958 N N . THR A 1 242 ? -16.359 -8.256 -4.897 1.00 71.62 242 THR A N 1
ATOM 1959 C CA . THR A 1 242 ? -16.702 -9.430 -4.086 1.00 71.62 242 THR A CA 1
ATOM 1960 C C . THR A 1 242 ? -17.294 -9.001 -2.749 1.00 71.62 242 THR A C 1
ATOM 1962 O O . THR A 1 242 ? -16.957 -7.935 -2.262 1.00 71.62 242 THR A O 1
ATOM 1965 N N . ASP A 1 243 ? -18.059 -9.867 -2.077 1.00 66.12 243 ASP A N 1
ATOM 1966 C CA . ASP A 1 243 ? -18.558 -9.626 -0.705 1.00 66.12 243 ASP A CA 1
ATOM 1967 C C . ASP A 1 243 ? -17.438 -9.631 0.377 1.00 66.12 243 ASP A C 1
ATOM 1969 O O . ASP A 1 243 ? -17.679 -9.961 1.542 1.00 66.12 243 ASP A O 1
ATOM 1973 N N . VAL A 1 244 ? -16.183 -9.337 0.013 1.00 76.69 244 VAL A N 1
ATOM 1974 C CA . VAL A 1 244 ? -15.055 -9.253 0.945 1.00 76.69 244 VAL A CA 1
ATOM 1975 C C . VAL A 1 244 ? -15.150 -7.943 1.724 1.00 76.69 244 VAL A C 1
ATOM 1977 O O . VAL A 1 244 ? -15.163 -6.852 1.162 1.00 76.69 244 VAL A O 1
ATOM 1980 N N . THR A 1 245 ? -15.183 -8.057 3.052 1.00 82.38 245 THR A N 1
ATOM 1981 C CA . THR A 1 245 ? -15.163 -6.917 3.973 1.00 82.38 245 THR A CA 1
ATOM 1982 C C . THR A 1 245 ? -13.847 -6.887 4.741 1.00 82.38 245 THR A C 1
ATOM 1984 O O . THR A 1 245 ? -13.532 -7.811 5.494 1.00 82.38 245 THR A O 1
ATOM 1987 N N . TYR A 1 246 ? -13.114 -5.788 4.613 1.00 82.81 246 TYR A N 1
ATOM 1988 C CA . TYR A 1 246 ? -11.910 -5.487 5.376 1.00 82.81 246 TYR A CA 1
ATOM 1989 C C . TYR A 1 246 ? -12.285 -4.786 6.683 1.00 82.81 246 TYR A C 1
ATOM 1991 O O . TYR A 1 246 ? -12.852 -3.692 6.685 1.00 82.81 246 TYR A O 1
ATOM 1999 N N . LEU A 1 247 ? -11.972 -5.415 7.816 1.00 82.50 247 LEU A N 1
ATOM 2000 C CA . LEU A 1 247 ? -12.082 -4.796 9.137 1.00 82.50 247 LEU A CA 1
ATOM 2001 C C . LEU A 1 247 ? -10.787 -4.033 9.430 1.00 82.50 247 LEU A C 1
ATOM 2003 O O . LEU A 1 247 ? -9.735 -4.657 9.523 1.00 82.50 247 LEU A O 1
ATOM 2007 N N . ILE A 1 248 ? -10.870 -2.709 9.569 1.00 83.06 248 ILE A N 1
ATOM 2008 C CA . ILE A 1 248 ? -9.686 -1.852 9.747 1.00 83.06 248 ILE A CA 1
ATOM 2009 C C . ILE A 1 248 ? -9.482 -1.464 11.207 1.00 83.06 248 ILE A C 1
ATOM 2011 O O . ILE A 1 248 ? -8.358 -1.405 11.690 1.00 83.06 248 ILE A O 1
ATOM 2015 N N . HIS A 1 249 ? -10.581 -1.198 11.906 1.00 79.31 249 HIS A N 1
ATOM 2016 C CA . HIS A 1 249 ? -10.567 -0.889 13.327 1.00 79.31 249 HIS A CA 1
ATOM 2017 C C . HIS A 1 249 ? -11.728 -1.594 14.016 1.00 79.31 249 HIS A C 1
ATOM 2019 O O . HIS A 1 249 ? -12.846 -1.625 13.488 1.00 79.31 249 HIS A O 1
ATOM 2025 N N . GLN A 1 250 ? -11.472 -2.102 15.214 1.00 76.62 250 GLN A N 1
ATOM 2026 C CA . GLN A 1 250 ? -12.464 -2.539 16.182 1.00 76.62 250 GLN A CA 1
ATOM 2027 C C . GLN A 1 250 ? -12.101 -1.991 17.570 1.00 76.62 250 GLN A C 1
ATOM 2029 O O . GLN A 1 250 ? -10.929 -1.809 17.860 1.00 76.62 250 GLN A O 1
ATOM 2034 N N . ASN A 1 251 ? -13.088 -1.819 18.453 1.00 63.25 251 ASN A N 1
ATOM 2035 C CA . ASN A 1 251 ? -13.001 -1.321 19.841 1.00 63.25 251 ASN A CA 1
ATOM 2036 C C . ASN A 1 251 ? -11.823 -1.751 20.740 1.00 63.25 251 ASN A C 1
ATOM 2038 O O . ASN A 1 251 ? -11.679 -1.224 21.837 1.00 63.25 251 ASN A O 1
ATOM 2042 N N . LYS A 1 252 ? -11.028 -2.747 20.349 1.00 65.88 252 LYS A N 1
ATOM 2043 C CA . LYS A 1 252 ? -9.850 -3.217 21.091 1.00 65.88 252 LYS A CA 1
ATOM 2044 C C . LYS A 1 252 ? -8.524 -2.742 20.496 1.00 65.88 252 LYS A C 1
ATOM 2046 O O . LYS A 1 252 ? -7.489 -2.921 21.132 1.00 65.88 252 LYS A O 1
ATOM 2051 N N . ASP A 1 253 ? -8.554 -2.190 19.291 1.00 71.12 253 ASP A N 1
ATOM 2052 C CA . ASP A 1 253 ? -7.379 -1.707 18.583 1.00 71.12 253 ASP A CA 1
ATOM 2053 C C . ASP A 1 253 ? -7.026 -0.292 19.048 1.00 71.12 253 ASP A C 1
ATOM 2055 O O . ASP A 1 253 ? -7.820 0.391 19.702 1.00 71.12 253 ASP A O 1
ATOM 2059 N N . ALA A 1 254 ? -5.825 0.168 18.690 1.00 73.38 254 ALA A N 1
ATOM 2060 C CA . ALA A 1 254 ? -5.435 1.548 18.939 1.00 73.38 254 ALA A CA 1
ATOM 2061 C C . ALA A 1 254 ? -6.479 2.504 18.326 1.00 73.38 254 ALA A C 1
ATOM 2063 O O . ALA A 1 254 ? -6.901 2.291 17.181 1.00 73.38 254 ALA A O 1
ATOM 2064 N N . PRO A 1 255 ? -6.918 3.539 19.060 1.00 71.56 255 PRO A N 1
ATOM 2065 C CA . PRO A 1 255 ? -7.986 4.390 18.576 1.00 71.56 255 PRO A CA 1
ATOM 2066 C C . PRO A 1 255 ? -7.563 5.151 17.321 1.00 71.56 255 PRO A C 1
ATOM 2068 O O . PRO A 1 255 ? -6.509 5.790 17.304 1.00 71.56 255 PRO A O 1
ATOM 2071 N N . THR A 1 256 ? -8.385 5.106 16.272 1.00 81.00 256 THR A N 1
ATOM 2072 C CA . THR A 1 256 ? -8.104 5.844 15.041 1.00 81.00 256 THR A CA 1
ATOM 2073 C C . THR A 1 256 ? -9.373 6.251 14.295 1.00 81.00 256 THR A C 1
ATOM 2075 O O . THR A 1 256 ? -10.366 5.530 14.264 1.00 81.00 256 THR A O 1
ATOM 2078 N N . ASN A 1 257 ? -9.331 7.431 13.683 1.00 85.56 257 ASN A N 1
ATOM 2079 C CA . ASN A 1 257 ? -10.331 7.952 12.746 1.00 85.56 257 ASN A CA 1
ATOM 2080 C C . ASN A 1 257 ? -9.791 8.030 11.304 1.00 85.56 257 ASN A C 1
ATOM 2082 O O . ASN A 1 257 ? -10.530 8.372 10.376 1.00 85.56 257 ASN A O 1
ATOM 2086 N N . ALA A 1 258 ? -8.509 7.711 11.122 1.00 89.06 258 ALA A N 1
ATOM 2087 C CA . ALA A 1 258 ? -7.808 7.705 9.854 1.00 89.06 258 ALA A CA 1
ATOM 2088 C C . ALA A 1 258 ? -7.236 6.315 9.577 1.00 89.06 258 ALA A C 1
ATOM 2090 O O . ALA A 1 258 ? -6.916 5.549 10.488 1.00 89.06 258 ALA A O 1
ATOM 2091 N N . GLY A 1 259 ? -7.116 5.968 8.308 1.00 88.62 259 GLY A N 1
ATOM 2092 C CA . GLY A 1 259 ? -6.627 4.656 7.928 1.00 88.62 259 GLY A CA 1
ATOM 2093 C C . GLY A 1 259 ? -6.321 4.570 6.451 1.00 88.62 259 GLY A C 1
ATOM 2094 O O . GLY A 1 259 ? -6.565 5.504 5.681 1.00 88.62 259 GLY A O 1
ATOM 2095 N N . TYR A 1 260 ? -5.763 3.430 6.076 1.00 90.62 260 TYR A N 1
ATOM 2096 C CA . TYR A 1 260 ? -5.542 3.084 4.690 1.00 90.62 260 TYR A CA 1
ATOM 2097 C C . TYR A 1 260 ? -5.821 1.604 4.447 1.00 90.62 260 TYR A C 1
ATOM 2099 O O . TYR A 1 260 ? -5.829 0.790 5.370 1.00 90.62 260 TYR A O 1
ATOM 2107 N N . LEU A 1 261 ? -6.046 1.274 3.182 1.00 91.81 261 LEU A N 1
ATOM 2108 C CA . LEU A 1 261 ? -6.201 -0.075 2.669 1.00 91.81 261 LEU A CA 1
ATOM 2109 C C . LEU A 1 261 ? -5.361 -0.188 1.395 1.00 91.81 261 LEU A C 1
ATOM 2111 O O . LEU A 1 261 ? -5.488 0.646 0.502 1.00 91.81 261 LEU A O 1
ATOM 2115 N N . ILE A 1 262 ? -4.516 -1.214 1.316 1.00 92.50 262 ILE A N 1
ATOM 2116 C CA . ILE A 1 262 ? -3.896 -1.661 0.064 1.00 92.50 262 ILE A CA 1
ATOM 2117 C C . ILE A 1 262 ? -4.689 -2.885 -0.381 1.00 92.50 262 ILE A C 1
ATOM 2119 O O . ILE A 1 262 ? -4.571 -3.958 0.208 1.00 92.50 262 ILE A O 1
ATOM 2123 N N . ASP A 1 263 ? -5.536 -2.698 -1.382 1.00 93.56 263 ASP A N 1
ATOM 2124 C CA . ASP A 1 263 ? -6.457 -3.709 -1.877 1.00 93.56 263 ASP A CA 1
ATOM 2125 C C . ASP A 1 263 ? -5.902 -4.345 -3.154 1.00 93.56 263 ASP A C 1
ATOM 2127 O O . ASP A 1 263 ? -5.893 -3.723 -4.216 1.00 93.56 263 ASP A O 1
ATOM 2131 N N . SER A 1 264 ? -5.402 -5.577 -3.039 1.00 94.19 264 SER A N 1
ATOM 2132 C CA . SER A 1 264 ? -4.938 -6.376 -4.176 1.00 94.19 264 SER A CA 1
ATOM 2133 C C . SER A 1 264 ? -6.078 -7.253 -4.682 1.00 94.19 264 SER A C 1
ATOM 2135 O O . SER A 1 264 ? -6.319 -8.349 -4.167 1.00 94.19 264 SER A O 1
ATOM 2137 N N . LEU A 1 265 ? -6.783 -6.763 -5.702 1.00 93.50 265 LEU A N 1
ATOM 2138 C CA . LEU A 1 265 ? -8.013 -7.366 -6.220 1.00 93.50 265 LEU A CA 1
ATOM 2139 C C . LEU A 1 265 ? -7.782 -8.799 -6.727 1.00 93.50 265 LEU A C 1
ATOM 2141 O O . LEU A 1 265 ? -8.630 -9.678 -6.570 1.00 93.50 265 LEU A O 1
ATOM 2145 N N . SER A 1 266 ? -6.606 -9.053 -7.304 1.00 92.06 266 SER A N 1
ATOM 2146 C CA . SER A 1 266 ? -6.210 -10.356 -7.852 1.00 92.06 266 SER A CA 1
ATOM 2147 C C . SER A 1 266 ? -6.084 -11.462 -6.796 1.00 92.06 266 SER A C 1
ATOM 2149 O O . SER A 1 266 ? -6.104 -12.644 -7.142 1.00 92.06 266 SER A O 1
ATOM 2151 N N . THR A 1 267 ? -6.007 -11.118 -5.503 1.00 91.88 267 THR A N 1
ATOM 2152 C CA . THR A 1 267 ? -5.914 -12.110 -4.416 1.00 91.88 267 THR A CA 1
ATOM 2153 C C . THR A 1 267 ? -7.234 -12.822 -4.119 1.00 91.88 267 THR A C 1
ATOM 2155 O O . THR A 1 267 ? -7.220 -13.926 -3.572 1.00 91.88 267 THR A O 1
ATOM 2158 N N . TYR A 1 268 ? -8.371 -12.231 -4.493 1.00 90.56 268 TYR A N 1
ATOM 2159 C CA . TYR A 1 268 ? -9.703 -12.784 -4.221 1.00 90.56 268 TYR A CA 1
ATOM 2160 C C . TYR A 1 268 ? -10.657 -12.747 -5.422 1.00 90.56 268 TYR A C 1
ATOM 2162 O O . TYR A 1 268 ? -11.712 -13.384 -5.374 1.00 90.56 268 TYR A O 1
ATOM 2170 N N . ALA A 1 269 ? -10.296 -12.073 -6.515 1.00 88.69 269 ALA A N 1
ATOM 2171 C CA . ALA A 1 269 ? -11.082 -12.023 -7.739 1.00 88.69 269 ALA A CA 1
ATOM 2172 C C . ALA A 1 269 ? -10.250 -12.432 -8.964 1.00 88.69 269 ALA A C 1
ATOM 2174 O O . ALA A 1 269 ? -9.117 -12.002 -9.164 1.00 88.69 269 ALA A O 1
ATOM 2175 N N . ASN A 1 270 ? -10.842 -13.270 -9.818 1.00 87.56 270 ASN A N 1
ATOM 2176 C CA . ASN A 1 270 ? -10.239 -13.672 -11.087 1.00 87.56 270 ASN A CA 1
ATOM 2177 C C . ASN A 1 270 ? -10.638 -12.700 -12.203 1.00 87.56 270 ASN A C 1
ATOM 2179 O O . ASN A 1 270 ? -11.769 -12.220 -12.230 1.00 87.56 270 ASN A O 1
ATOM 2183 N N . GLY A 1 271 ? -9.753 -12.501 -13.183 1.00 84.94 271 GLY A N 1
ATOM 2184 C CA . GLY A 1 271 ? -10.067 -11.714 -14.382 1.00 84.94 271 GLY A CA 1
ATOM 2185 C C . GLY A 1 271 ? -10.110 -10.202 -14.152 1.00 84.94 271 GLY A C 1
ATOM 2186 O O . GLY A 1 271 ? -10.819 -9.504 -14.875 1.00 84.94 271 GLY A O 1
ATOM 2187 N N . ILE A 1 272 ? -9.370 -9.707 -13.156 1.00 90.19 272 ILE A N 1
ATOM 2188 C CA . ILE A 1 272 ? -9.133 -8.274 -12.969 1.00 90.19 272 ILE A CA 1
ATOM 2189 C C . ILE A 1 272 ? -8.364 -7.742 -14.177 1.00 90.19 272 ILE A C 1
ATOM 2191 O O . ILE A 1 272 ? -7.319 -8.277 -14.541 1.00 90.19 272 ILE A O 1
ATOM 2195 N N . ASN A 1 273 ? -8.909 -6.705 -14.809 1.00 89.81 273 ASN A N 1
ATOM 2196 C CA . ASN A 1 273 ? -8.286 -6.035 -15.945 1.00 89.81 273 ASN A CA 1
ATOM 2197 C C . ASN A 1 273 ? -7.620 -4.735 -15.484 1.00 89.81 273 ASN A C 1
ATOM 2199 O O . ASN A 1 273 ? -8.052 -4.123 -14.507 1.00 89.81 273 ASN A O 1
ATOM 2203 N N . ALA A 1 274 ? -6.622 -4.266 -16.231 1.00 93.62 274 ALA A N 1
ATOM 2204 C CA . ALA A 1 274 ? -6.102 -2.915 -16.052 1.00 93.62 274 ALA A CA 1
ATOM 2205 C C . ALA A 1 274 ? -7.231 -1.874 -16.212 1.00 93.62 274 ALA A C 1
ATOM 2207 O O . ALA A 1 274 ? -8.052 -1.958 -17.129 1.00 93.62 274 ALA A O 1
ATOM 2208 N N . GLY A 1 275 ? -7.278 -0.897 -15.306 1.00 94.94 275 GLY A N 1
ATOM 2209 C CA . GLY A 1 275 ? -8.318 0.131 -15.246 1.00 94.94 275 GLY A CA 1
ATOM 2210 C C . GLY A 1 275 ? -9.687 -0.396 -14.810 1.00 94.94 275 GLY A C 1
ATOM 2211 O O . GLY A 1 275 ? -10.722 0.149 -15.193 1.00 94.94 275 GLY A O 1
ATOM 2212 N N . GLN A 1 276 ? -9.716 -1.475 -14.029 1.00 93.75 276 GLN A N 1
ATOM 2213 C CA . GLN A 1 276 ? -10.941 -1.999 -13.440 1.00 93.75 276 GLN A CA 1
ATOM 2214 C C . GLN A 1 276 ? -11.540 -0.958 -12.489 1.00 93.75 276 GLN A C 1
ATOM 2216 O O . GLN A 1 276 ? -10.909 -0.587 -11.501 1.00 93.75 276 GLN A O 1
ATOM 2221 N N . LYS A 1 277 ? -12.769 -0.511 -12.774 1.00 93.81 277 LYS A N 1
ATOM 2222 C CA . LYS A 1 277 ? -13.560 0.337 -11.870 1.00 93.81 277 LYS A CA 1
ATOM 2223 C C . LYS A 1 277 ? -14.006 -0.484 -10.661 1.00 93.81 277 LYS A C 1
ATOM 2225 O O . LYS A 1 277 ? -14.403 -1.641 -10.828 1.00 93.81 277 LYS A O 1
ATOM 2230 N N . VAL A 1 278 ? -13.933 0.124 -9.483 1.00 92.94 278 VAL A N 1
ATOM 2231 C CA . VAL A 1 278 ? -14.298 -0.478 -8.200 1.00 92.94 278 VAL A CA 1
ATOM 2232 C C . VAL A 1 278 ? -15.093 0.534 -7.386 1.00 92.94 278 VAL A C 1
ATOM 2234 O O . VAL A 1 278 ? -14.591 1.612 -7.066 1.00 92.94 278 VAL A O 1
ATOM 2237 N N . GLU A 1 279 ? -16.331 0.209 -7.040 1.00 94.44 279 GLU A N 1
ATOM 2238 C CA . GLU A 1 279 ? -17.071 0.919 -5.999 1.00 94.44 279 GLU A CA 1
ATOM 2239 C C . GLU A 1 279 ? -16.697 0.371 -4.616 1.00 94.44 279 GLU A C 1
ATOM 2241 O O . GLU A 1 279 ? -16.740 -0.836 -4.380 1.00 94.44 279 GLU A O 1
ATOM 2246 N N . TYR A 1 280 ? -16.321 1.272 -3.712 1.00 94.75 280 TYR A N 1
ATOM 2247 C CA . TYR A 1 280 ? -15.994 0.979 -2.322 1.00 94.75 280 TYR A CA 1
ATOM 2248 C C . TYR A 1 280 ? -17.044 1.577 -1.389 1.00 94.75 280 TYR A C 1
ATOM 2250 O O . TYR A 1 280 ? -17.476 2.721 -1.581 1.00 94.75 280 TYR A O 1
ATOM 2258 N N . THR A 1 281 ? -17.364 0.857 -0.313 1.00 94.69 281 THR A N 1
ATOM 2259 C CA . THR A 1 281 ? -18.150 1.380 0.807 1.00 94.69 281 THR A CA 1
ATOM 2260 C C . THR A 1 281 ? -17.283 1.468 2.054 1.00 94.69 281 THR A C 1
ATOM 2262 O O . THR A 1 281 ? -16.849 0.464 2.612 1.00 94.69 281 THR A O 1
ATOM 2265 N N . LEU A 1 282 ? -17.031 2.689 2.525 1.00 94.38 282 LEU A N 1
ATOM 2266 C CA . LEU A 1 282 ? -16.428 2.939 3.832 1.00 94.38 282 LEU A CA 1
ATOM 2267 C C . LEU A 1 282 ? -17.541 3.039 4.876 1.00 94.38 282 LEU A C 1
ATOM 2269 O O . LEU A 1 282 ? -18.368 3.951 4.823 1.00 94.38 282 LEU A O 1
ATOM 2273 N N . HIS A 1 283 ? -17.533 2.125 5.839 1.00 91.88 283 HIS A N 1
ATOM 2274 C CA . HIS A 1 283 ? -18.468 2.076 6.954 1.00 91.88 283 HIS A CA 1
ATOM 2275 C C . HIS A 1 283 ? -17.778 2.458 8.259 1.00 91.88 283 HIS A C 1
ATOM 2277 O O . HIS A 1 283 ? -16.707 1.942 8.582 1.00 91.88 283 HIS A O 1
ATOM 2283 N N . TRP A 1 284 ? -18.444 3.270 9.075 1.00 90.06 284 TRP A N 1
ATOM 2284 C CA . TRP A 1 284 ? -18.052 3.466 10.466 1.00 90.06 284 TRP A CA 1
ATOM 2285 C C . TRP A 1 284 ? -19.250 3.332 11.387 1.00 90.06 284 TRP A C 1
ATOM 2287 O O . TRP A 1 284 ? -20.337 3.859 11.134 1.00 90.06 284 TRP A O 1
ATOM 2297 N N . PHE A 1 285 ? -19.035 2.570 12.450 1.00 85.06 285 PHE A N 1
ATOM 2298 C CA . PHE A 1 285 ? -20.068 2.106 13.356 1.00 85.06 285 PHE A CA 1
ATOM 2299 C C . PHE A 1 285 ? -19.879 2.733 14.721 1.00 85.06 285 PHE A C 1
ATOM 2301 O O . PHE A 1 285 ? -18.758 2.908 15.184 1.00 85.06 285 PHE A O 1
ATOM 2308 N N . CYS A 1 286 ? -20.992 2.979 15.387 1.00 79.94 286 CYS A N 1
ATOM 2309 C CA . CYS A 1 286 ? -21.053 3.268 16.801 1.00 79.94 286 CYS A CA 1
ATOM 2310 C C . CYS A 1 286 ? -22.288 2.551 17.361 1.00 79.94 286 CYS A C 1
ATOM 2312 O O . CYS A 1 286 ? -23.433 2.934 17.087 1.00 79.94 286 CYS A O 1
ATOM 2314 N N . LYS A 1 287 ? -22.058 1.452 18.086 1.00 77.19 287 LYS A N 1
ATOM 2315 C CA . LYS A 1 287 ? -23.059 0.432 18.422 1.00 77.19 287 LYS A CA 1
ATOM 2316 C C . LYS A 1 287 ? -23.812 -0.039 17.170 1.00 77.19 287 LYS A C 1
ATOM 2318 O O . LYS A 1 287 ? -23.203 -0.429 16.178 1.00 77.19 287 LYS A O 1
ATOM 2323 N N . GLU A 1 288 ? -25.142 -0.011 17.212 1.00 75.75 288 GLU A N 1
ATOM 2324 C CA . GLU A 1 288 ? -26.011 -0.419 16.103 1.00 75.75 288 GLU A CA 1
ATOM 2325 C C . GLU A 1 288 ? -26.144 0.658 15.014 1.00 75.75 288 GLU A C 1
ATOM 2327 O O . GLU A 1 288 ? -26.630 0.374 13.917 1.00 75.75 288 GLU A O 1
ATOM 2332 N N . LYS A 1 289 ? -25.731 1.902 15.291 1.00 78.62 289 LYS A N 1
ATOM 2333 C CA . LYS A 1 289 ? -25.774 2.976 14.295 1.00 78.62 289 LYS A CA 1
ATOM 2334 C C . LYS A 1 289 ? -24.515 2.934 13.446 1.00 78.62 289 LYS A C 1
ATOM 2336 O O . LYS A 1 289 ? -23.419 2.707 13.950 1.00 78.62 289 LYS A O 1
ATOM 2341 N N . HIS A 1 290 ? -24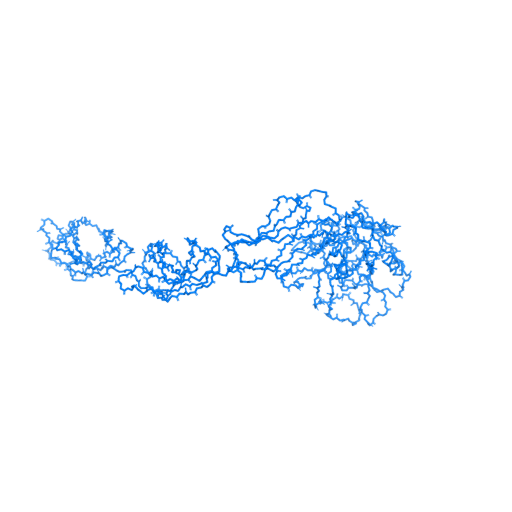.669 3.199 12.159 1.00 85.69 290 HIS A N 1
ATOM 2342 C CA . HIS A 1 290 ? -23.542 3.316 11.252 1.00 85.69 290 HIS A CA 1
ATOM 2343 C C . HIS A 1 290 ? -23.814 4.373 10.197 1.00 85.69 290 HIS A C 1
ATOM 2345 O O . HIS A 1 290 ? -24.965 4.629 9.837 1.00 85.69 290 HIS A O 1
ATOM 2351 N N . ASN A 1 291 ? -22.736 4.970 9.718 1.00 89.31 291 ASN A N 1
ATOM 2352 C CA . ASN A 1 291 ? -22.734 5.845 8.563 1.00 89.31 291 ASN A CA 1
ATOM 2353 C C . ASN A 1 291 ? -21.892 5.195 7.467 1.00 89.31 291 ASN A C 1
ATOM 2355 O O . ASN A 1 291 ? -21.059 4.324 7.736 1.00 89.31 291 ASN A O 1
ATOM 2359 N N . VAL A 1 292 ? -22.146 5.618 6.233 1.00 92.38 292 VAL A N 1
ATOM 2360 C CA . VAL A 1 292 ? -21.484 5.076 5.051 1.00 92.38 292 VAL A CA 1
ATOM 2361 C C . VAL A 1 292 ? -21.032 6.190 4.127 1.00 92.38 292 VAL A C 1
ATOM 2363 O O . VAL A 1 292 ? -21.728 7.193 3.949 1.00 92.38 292 VAL A O 1
ATOM 2366 N N . LYS A 1 293 ? -19.887 5.975 3.489 1.00 94.25 293 LYS A N 1
ATOM 2367 C CA . LYS A 1 293 ? -19.421 6.756 2.351 1.00 94.25 293 LYS A CA 1
ATOM 2368 C C . LYS A 1 293 ? -19.126 5.799 1.205 1.00 94.25 293 LYS A C 1
ATOM 2370 O O . LYS A 1 293 ? -18.200 5.002 1.293 1.00 94.25 293 LYS A O 1
ATOM 2375 N N . ILE A 1 294 ? -19.909 5.918 0.138 1.00 94.25 294 ILE A N 1
ATOM 2376 C CA . ILE A 1 294 ? -19.667 5.217 -1.124 1.00 94.25 294 ILE A CA 1
ATOM 2377 C C . ILE A 1 294 ? -18.805 6.116 -2.011 1.00 94.25 294 ILE A C 1
ATOM 2379 O O . ILE A 1 294 ? -19.039 7.331 -2.081 1.00 94.25 294 ILE A O 1
ATOM 2383 N N . PHE A 1 295 ? -17.802 5.535 -2.659 1.00 94.62 295 PHE A N 1
ATOM 2384 C CA . PHE A 1 295 ? -16.939 6.219 -3.616 1.00 94.62 295 PHE A CA 1
ATOM 2385 C C . PHE A 1 295 ? -16.437 5.247 -4.682 1.00 94.62 295 PHE A C 1
ATOM 2387 O O . PHE A 1 295 ? -16.377 4.040 -4.466 1.00 94.62 295 PHE A O 1
ATOM 2394 N N . LYS A 1 296 ? -16.073 5.791 -5.842 1.00 95.31 296 LYS A N 1
ATOM 2395 C CA . LYS A 1 296 ? -15.505 5.028 -6.950 1.00 95.31 296 LYS A CA 1
ATOM 2396 C C . LYS A 1 296 ? -13.994 5.202 -6.957 1.00 95.31 296 LYS A C 1
ATOM 2398 O O . LYS A 1 296 ? -13.488 6.298 -6.728 1.00 95.31 296 LYS A O 1
ATOM 2403 N N . ALA A 1 297 ? -13.299 4.120 -7.247 1.00 95.88 297 ALA A N 1
ATOM 2404 C CA . ALA A 1 297 ? -11.884 4.092 -7.556 1.00 95.88 297 ALA A CA 1
ATOM 2405 C C . ALA A 1 297 ? -11.660 3.219 -8.796 1.00 95.88 297 ALA A C 1
ATOM 2407 O O . ALA A 1 297 ? -12.596 2.618 -9.333 1.00 95.88 297 ALA A O 1
ATOM 2408 N N . ALA A 1 298 ? -10.421 3.150 -9.268 1.00 95.94 298 ALA A N 1
ATOM 2409 C CA . ALA A 1 298 ? -10.042 2.205 -10.304 1.00 95.94 298 ALA A CA 1
ATOM 2410 C C . ALA A 1 298 ? -8.586 1.769 -10.148 1.00 95.94 298 ALA A C 1
ATOM 2412 O O . ALA A 1 298 ? -7.784 2.501 -9.567 1.00 95.94 298 ALA A O 1
ATOM 2413 N N . THR A 1 299 ? -8.245 0.601 -10.694 1.00 96.56 299 THR A N 1
ATOM 2414 C CA . THR A 1 299 ? -6.845 0.181 -10.861 1.00 96.56 299 THR A CA 1
ATOM 2415 C C . THR A 1 299 ? -6.152 0.987 -11.962 1.00 96.56 299 THR A C 1
ATOM 2417 O O . THR A 1 299 ? -6.779 1.789 -12.663 1.00 96.56 299 THR A O 1
ATOM 2420 N N . LEU A 1 300 ? -4.838 0.812 -12.112 1.00 97.19 300 LEU A N 1
ATOM 2421 C CA . LEU A 1 300 ? -4.068 1.506 -13.141 1.00 97.19 300 LEU A CA 1
ATOM 2422 C C . LEU A 1 300 ? -4.513 0.999 -14.519 1.00 97.19 300 LEU A C 1
ATOM 2424 O O . LEU A 1 300 ? -4.561 -0.219 -14.714 1.00 97.19 300 LEU A O 1
ATOM 2428 N N . PRO A 1 301 ? -4.792 1.868 -15.508 1.00 96.38 301 PRO A N 1
ATOM 2429 C CA . PRO A 1 301 ? -5.163 1.429 -16.845 1.00 96.38 301 PRO A CA 1
ATOM 2430 C C . PRO A 1 301 ? -3.976 0.869 -17.632 1.00 96.38 301 PRO A C 1
ATOM 2432 O O . PRO A 1 301 ? -4.175 0.481 -18.774 1.00 96.38 301 PRO A O 1
ATOM 2435 N N . TYR A 1 302 ? -2.772 0.774 -17.053 1.00 95.56 302 TYR A N 1
ATOM 2436 C CA . TYR A 1 302 ? -1.563 0.238 -17.683 1.00 95.56 302 TYR A CA 1
ATOM 2437 C C . TYR A 1 302 ? -1.098 -1.045 -16.988 1.00 95.56 302 TYR A C 1
ATOM 2439 O O . TYR A 1 302 ? -0.890 -1.062 -15.779 1.00 95.56 302 TYR A O 1
ATOM 2447 N N . ASN A 1 303 ? -0.919 -2.124 -17.756 1.00 94.44 303 ASN A N 1
ATOM 2448 C CA . ASN A 1 303 ? -0.686 -3.464 -17.202 1.00 94.44 303 ASN A CA 1
ATOM 2449 C C . ASN A 1 303 ? 0.645 -3.611 -16.460 1.00 94.44 303 ASN A C 1
ATOM 2451 O O . ASN A 1 303 ? 0.686 -4.248 -15.412 1.00 94.44 303 ASN A O 1
ATOM 2455 N N . ASN A 1 304 ? 1.716 -3.041 -17.013 1.00 94.50 304 ASN A N 1
ATOM 2456 C CA . ASN A 1 304 ? 3.089 -3.358 -16.616 1.00 94.50 304 ASN A CA 1
ATOM 2457 C C . ASN A 1 304 ? 3.788 -2.179 -15.931 1.00 94.50 304 ASN A C 1
ATOM 2459 O O . ASN A 1 304 ? 4.996 -2.017 -16.091 1.00 94.50 304 ASN A O 1
ATOM 2463 N N . MET A 1 305 ? 3.052 -1.348 -15.193 1.00 97.38 305 MET A N 1
ATOM 2464 C CA . MET A 1 305 ? 3.611 -0.203 -14.473 1.00 97.38 305 MET A CA 1
ATOM 2465 C C . MET A 1 305 ? 3.158 -0.187 -13.019 1.00 97.38 305 MET A C 1
ATOM 2467 O O . MET A 1 305 ? 2.102 -0.724 -12.685 1.00 97.38 305 MET A O 1
ATOM 2471 N N . VAL A 1 306 ? 3.967 0.439 -12.169 1.00 98.00 306 VAL A N 1
ATOM 2472 C CA . VAL A 1 306 ? 3.709 0.550 -10.734 1.00 98.00 306 VAL A CA 1
ATOM 2473 C C . VAL A 1 306 ? 3.920 1.979 -10.249 1.00 98.00 306 VAL A C 1
ATOM 2475 O O . VAL A 1 306 ? 4.796 2.689 -10.746 1.00 98.00 306 VAL A O 1
ATOM 2478 N N . TYR A 1 307 ? 3.096 2.395 -9.293 1.00 98.38 307 TYR A N 1
ATOM 2479 C CA . TYR A 1 307 ? 3.189 3.674 -8.603 1.00 98.38 307 TYR A CA 1
ATOM 2480 C C . TYR A 1 307 ? 4.374 3.706 -7.638 1.00 98.38 307 TYR A C 1
ATOM 2482 O O . TYR A 1 307 ? 4.528 2.820 -6.795 1.00 98.38 307 TYR A O 1
ATOM 2490 N N . ILE A 1 308 ? 5.143 4.787 -7.701 1.00 97.81 308 ILE A N 1
ATOM 2491 C CA . ILE A 1 308 ? 6.200 5.129 -6.759 1.00 97.81 308 ILE A CA 1
ATOM 2492 C C . ILE A 1 308 ? 5.784 6.414 -6.024 1.00 97.81 308 ILE A C 1
ATOM 2494 O O . ILE A 1 308 ? 5.530 7.432 -6.674 1.00 97.81 308 ILE A O 1
ATOM 2498 N N . PRO A 1 309 ? 5.683 6.388 -4.681 1.00 95.56 309 PRO A N 1
ATOM 2499 C CA . PRO A 1 309 ? 5.288 7.548 -3.889 1.00 95.56 309 PRO A CA 1
ATOM 2500 C C . PRO A 1 309 ? 6.355 8.646 -3.891 1.00 95.56 309 PRO A C 1
ATOM 2502 O O . PRO A 1 309 ? 7.519 8.416 -4.225 1.00 95.56 309 PRO A O 1
ATOM 2505 N N . ASP A 1 310 ? 5.957 9.844 -3.461 1.00 94.25 310 ASP A N 1
ATOM 2506 C CA . ASP A 1 310 ? 6.877 10.957 -3.283 1.00 94.25 310 ASP A CA 1
ATOM 2507 C C . ASP A 1 310 ? 7.929 10.648 -2.207 1.00 94.25 310 ASP A C 1
ATOM 2509 O O . ASP A 1 310 ? 7.656 10.017 -1.178 1.00 94.25 310 ASP A O 1
ATOM 2513 N N . VAL A 1 311 ? 9.155 11.113 -2.447 1.00 92.75 311 VAL A N 1
ATOM 2514 C CA . VAL A 1 311 ? 10.275 10.986 -1.513 1.00 92.75 311 VAL A CA 1
ATOM 2515 C C . VAL A 1 311 ? 10.943 12.344 -1.375 1.00 92.75 311 VAL A C 1
ATOM 2517 O O . VAL A 1 311 ? 11.626 12.821 -2.275 1.00 92.75 311 VAL A O 1
ATOM 2520 N N . SER A 1 312 ? 10.774 12.978 -0.217 1.00 89.06 312 SER A N 1
ATOM 2521 C CA . SER A 1 312 ? 11.220 14.361 0.006 1.00 89.06 312 SER A CA 1
ATOM 2522 C C . SER A 1 312 ? 12.742 14.547 0.078 1.00 89.06 312 SER A C 1
ATOM 2524 O O . SER A 1 312 ? 13.241 15.634 -0.208 1.00 89.06 312 SER A O 1
ATOM 2526 N N . ASN A 1 313 ? 13.491 13.522 0.490 1.00 85.94 313 ASN A N 1
ATOM 2527 C CA . ASN A 1 313 ? 14.927 13.630 0.759 1.00 85.94 313 ASN A CA 1
ATOM 2528 C C . ASN A 1 313 ? 15.630 12.288 0.507 1.00 85.94 313 ASN A C 1
ATOM 2530 O O . ASN A 1 313 ? 16.089 11.633 1.445 1.00 85.94 313 ASN A O 1
ATOM 2534 N N . TYR A 1 314 ? 15.666 11.853 -0.754 1.00 89.44 314 TYR A N 1
ATOM 2535 C CA . TYR A 1 314 ? 16.282 10.588 -1.141 1.00 89.44 314 TYR A CA 1
ATOM 2536 C C . TYR A 1 314 ? 17.818 10.694 -1.127 1.00 89.44 314 TYR A C 1
ATOM 2538 O O . TYR A 1 314 ? 18.364 11.513 -1.873 1.00 89.44 314 TYR A O 1
ATOM 2546 N N . PRO A 1 315 ? 18.540 9.878 -0.331 1.00 88.56 315 PRO A N 1
ATOM 2547 C CA . PRO A 1 315 ? 19.997 9.904 -0.257 1.00 88.56 315 PRO A CA 1
ATOM 2548 C C . PRO A 1 315 ? 20.621 9.236 -1.490 1.00 88.56 315 PRO A C 1
ATOM 2550 O O . PRO A 1 315 ? 21.031 8.073 -1.466 1.00 88.56 315 PRO A O 1
ATOM 2553 N N . TYR A 1 316 ? 20.687 9.985 -2.588 1.00 88.56 316 TYR A N 1
ATOM 2554 C CA . TYR A 1 316 ? 21.241 9.500 -3.845 1.00 88.56 316 TYR A CA 1
ATOM 2555 C C . TYR A 1 316 ? 22.717 9.109 -3.699 1.00 88.56 316 TYR A C 1
ATOM 2557 O O . TYR A 1 316 ? 23.540 9.861 -3.166 1.00 88.56 316 TYR A O 1
ATOM 2565 N N . THR A 1 317 ? 23.052 7.923 -4.204 1.00 86.50 317 THR A N 1
ATOM 2566 C CA . THR A 1 317 ? 24.409 7.370 -4.194 1.00 86.50 317 THR A CA 1
ATOM 2567 C C . THR A 1 317 ? 24.706 6.724 -5.538 1.00 86.50 317 THR A C 1
ATOM 2569 O O . THR A 1 317 ? 23.884 5.999 -6.082 1.00 86.50 317 THR A O 1
ATOM 2572 N N . GLU A 1 318 ? 25.894 6.959 -6.083 1.00 86.25 318 GLU A N 1
ATOM 2573 C CA . GLU A 1 318 ? 26.389 6.213 -7.242 1.00 86.25 318 GLU A CA 1
ATOM 2574 C C . GLU A 1 318 ? 27.809 5.723 -6.971 1.00 86.25 318 GLU A C 1
ATOM 2576 O O . GLU A 1 318 ? 28.651 6.469 -6.456 1.00 86.25 318 GLU A O 1
ATOM 2581 N N . ILE A 1 319 ? 28.083 4.472 -7.343 1.00 78.12 319 ILE A N 1
ATOM 2582 C CA . ILE A 1 319 ? 29.437 3.923 -7.398 1.00 78.12 319 ILE A CA 1
ATOM 2583 C C . ILE A 1 319 ? 30.017 4.373 -8.740 1.00 78.12 319 ILE A C 1
ATOM 2585 O O . ILE A 1 319 ? 30.044 3.632 -9.719 1.00 78.12 319 ILE A O 1
ATOM 2589 N N . SER A 1 320 ? 30.421 5.644 -8.807 1.00 63.62 320 SER A N 1
ATOM 2590 C CA . SER A 1 320 ? 31.131 6.198 -9.958 1.00 63.62 320 SER A CA 1
ATOM 2591 C C . SER A 1 320 ? 32.580 6.514 -9.599 1.00 63.62 320 SER A C 1
ATOM 2593 O O . SER A 1 320 ? 32.916 6.877 -8.472 1.00 63.62 320 SER A O 1
ATOM 2595 N N . THR A 1 321 ? 33.475 6.378 -10.575 1.00 54.25 321 THR A N 1
ATOM 2596 C CA . THR A 1 321 ? 34.897 6.712 -10.413 1.00 54.25 321 THR A CA 1
ATOM 2597 C C . THR A 1 321 ? 35.168 8.224 -10.463 1.00 54.25 321 THR A C 1
ATOM 2599 O O . THR A 1 321 ? 36.323 8.635 -10.333 1.00 54.25 321 THR A O 1
ATOM 2602 N N . SER A 1 322 ? 34.142 9.076 -10.634 1.00 56.62 322 SER A N 1
ATOM 2603 C CA . SER A 1 322 ? 34.309 10.530 -10.773 1.00 56.62 322 SER A CA 1
ATOM 2604 C C . SER A 1 322 ? 33.001 11.327 -10.669 1.00 56.62 322 SER A C 1
ATOM 2606 O O . SER A 1 322 ? 32.002 10.944 -11.269 1.00 56.62 322 SER A O 1
ATOM 2608 N N . GLY A 1 323 ? 33.055 12.514 -10.052 1.00 63.09 323 GLY A N 1
ATOM 2609 C CA . GLY A 1 323 ? 32.054 13.579 -10.218 1.00 63.09 323 GLY A CA 1
ATOM 2610 C C . GLY A 1 323 ? 31.509 14.171 -8.915 1.00 63.09 323 GLY A C 1
ATOM 2611 O O . GLY A 1 323 ? 31.872 13.755 -7.819 1.00 63.09 323 GLY A O 1
ATOM 2612 N N . THR A 1 324 ? 30.655 15.187 -9.041 1.00 67.38 324 THR A N 1
ATOM 2613 C CA . THR A 1 324 ? 29.893 15.794 -7.939 1.00 67.38 324 THR A CA 1
ATOM 2614 C C . THR A 1 324 ? 28.406 15.723 -8.260 1.00 67.38 324 THR A C 1
ATOM 2616 O O . THR A 1 324 ? 27.948 16.315 -9.235 1.00 67.38 324 THR A O 1
ATOM 2619 N N . TYR A 1 325 ? 27.658 15.024 -7.416 1.00 71.06 325 TYR A N 1
ATOM 2620 C CA . TYR A 1 325 ? 26.204 14.911 -7.475 1.00 71.06 325 TYR A CA 1
ATOM 2621 C C . TYR A 1 325 ? 25.598 15.386 -6.152 1.00 71.06 325 TYR A C 1
ATOM 2623 O O . TYR A 1 325 ? 26.280 15.430 -5.123 1.00 71.06 325 TYR A O 1
ATOM 2631 N N . ALA A 1 326 ? 24.326 15.782 -6.177 1.00 72.44 326 ALA A N 1
ATOM 2632 C CA . ALA A 1 326 ? 23.615 16.102 -4.948 1.00 72.44 326 ALA A CA 1
ATOM 2633 C C . ALA A 1 326 ? 23.445 14.820 -4.124 1.00 72.44 326 ALA A C 1
ATOM 2635 O O . ALA A 1 326 ? 22.963 13.811 -4.628 1.00 72.44 326 ALA A O 1
ATOM 2636 N N . SER A 1 327 ? 23.847 14.862 -2.855 1.00 75.00 327 SER A N 1
ATOM 2637 C CA . SER A 1 327 ? 23.718 13.727 -1.933 1.00 75.00 327 SER A CA 1
ATOM 2638 C C . SER A 1 327 ? 22.288 13.526 -1.429 1.00 75.00 327 SER A C 1
ATOM 2640 O O . SER A 1 327 ? 22.039 12.602 -0.663 1.00 75.00 327 SER A O 1
ATOM 2642 N N . SER A 1 328 ? 21.375 14.433 -1.784 1.00 82.88 328 SER A N 1
ATOM 2643 C CA . SER A 1 328 ? 19.955 14.314 -1.498 1.00 82.88 328 SER A CA 1
ATOM 2644 C C . SER A 1 328 ? 19.125 14.922 -2.623 1.00 82.88 328 SER A C 1
ATOM 2646 O O . SER A 1 328 ? 19.395 16.053 -3.035 1.00 82.88 328 SER A O 1
ATOM 2648 N N . MET A 1 329 ? 18.132 14.172 -3.096 1.00 86.31 329 MET A N 1
ATOM 2649 C CA . MET A 1 329 ? 17.223 14.563 -4.169 1.00 86.31 329 MET A CA 1
ATOM 2650 C C . MET A 1 329 ? 15.770 14.379 -3.714 1.00 86.31 329 MET A C 1
ATOM 2652 O O . MET A 1 329 ? 15.425 13.296 -3.244 1.00 86.31 329 MET A O 1
ATOM 2656 N N . PRO A 1 330 ? 14.901 15.392 -3.832 1.00 91.00 330 PRO A N 1
ATOM 2657 C CA . PRO A 1 330 ? 13.467 15.166 -3.757 1.00 91.00 330 PRO A CA 1
ATOM 2658 C C . PRO A 1 330 ? 12.969 14.512 -5.054 1.00 91.00 330 PRO A C 1
ATOM 2660 O O . PRO A 1 330 ? 13.461 14.829 -6.136 1.00 91.00 330 PRO A O 1
ATOM 2663 N N . SER A 1 331 ? 11.962 13.652 -4.944 1.00 93.88 331 SER A N 1
ATOM 2664 C CA . SER A 1 331 ? 11.215 13.093 -6.071 1.00 93.88 331 SER A CA 1
ATOM 2665 C C . SER A 1 331 ? 9.723 13.281 -5.831 1.00 93.88 331 SER A C 1
ATOM 2667 O O . SER A 1 331 ? 9.214 12.866 -4.788 1.00 93.88 331 SER A O 1
ATOM 2669 N N . SER A 1 332 ? 9.035 13.876 -6.805 1.00 96.06 332 SER A N 1
ATOM 2670 C CA . SER A 1 332 ? 7.574 13.797 -6.933 1.00 96.06 332 SER A CA 1
ATOM 2671 C C . SER A 1 332 ? 7.150 12.342 -7.182 1.00 96.06 332 SER A C 1
ATOM 2673 O O . SER A 1 332 ? 8.008 11.529 -7.546 1.00 96.06 332 SER A O 1
ATOM 2675 N N . PRO A 1 333 ? 5.873 11.978 -6.970 1.00 97.44 333 PRO A N 1
ATOM 2676 C CA . PRO A 1 333 ? 5.418 10.625 -7.251 1.00 97.44 333 PRO A CA 1
ATOM 2677 C C . PRO A 1 333 ? 5.360 10.378 -8.766 1.00 97.44 333 PRO A C 1
ATOM 2679 O O . PRO A 1 333 ? 5.066 11.279 -9.553 1.00 97.44 333 PRO A O 1
ATOM 2682 N N . PHE A 1 334 ? 5.622 9.146 -9.188 1.00 98.56 334 PHE A N 1
ATOM 2683 C CA . PHE A 1 334 ? 5.658 8.768 -10.604 1.00 98.56 334 PHE A CA 1
ATOM 2684 C C . PHE A 1 334 ? 5.233 7.314 -10.792 1.00 98.56 334 PHE A C 1
ATOM 2686 O O . PHE A 1 334 ? 5.230 6.528 -9.849 1.00 98.56 334 PHE A O 1
ATOM 2693 N N . TYR A 1 335 ? 4.891 6.943 -12.020 1.00 98.69 335 TYR A N 1
ATOM 2694 C CA . TYR A 1 335 ? 4.740 5.541 -12.406 1.00 98.69 335 TYR A CA 1
ATOM 2695 C C . TYR A 1 335 ? 5.941 5.098 -13.218 1.00 98.69 335 TYR A C 1
ATOM 2697 O O . TYR A 1 335 ? 6.449 5.869 -14.028 1.00 98.69 335 TYR A O 1
ATOM 2705 N N . ILE A 1 336 ? 6.370 3.853 -13.038 1.00 98.75 336 ILE A N 1
ATOM 2706 C CA . ILE A 1 336 ? 7.507 3.268 -13.753 1.00 98.75 336 ILE A CA 1
ATOM 2707 C C . ILE A 1 336 ? 7.164 1.886 -14.288 1.00 98.75 336 ILE A C 1
ATOM 2709 O O . ILE A 1 336 ? 6.388 1.158 -13.667 1.00 98.75 336 ILE A O 1
ATOM 2713 N N . ASP A 1 337 ? 7.739 1.508 -15.432 1.00 98.31 337 ASP A N 1
ATOM 2714 C CA . ASP A 1 337 ? 7.610 0.133 -15.908 1.00 98.31 337 ASP A CA 1
ATOM 2715 C C . ASP A 1 337 ? 8.204 -0.866 -14.908 1.00 98.31 337 ASP A C 1
ATOM 2717 O O . ASP A 1 337 ? 9.327 -0.723 -14.413 1.00 98.31 337 ASP A O 1
ATOM 2721 N N . THR A 1 338 ? 7.429 -1.918 -14.665 1.00 96.88 338 THR A N 1
ATOM 2722 C CA . THR A 1 338 ? 7.794 -3.073 -13.836 1.00 96.88 338 THR A CA 1
ATOM 2723 C C . THR A 1 338 ? 8.911 -3.899 -14.470 1.00 96.88 338 THR A C 1
ATOM 2725 O O . THR A 1 338 ? 9.754 -4.427 -13.751 1.00 96.88 338 THR A O 1
ATOM 2728 N N . TYR A 1 339 ? 8.981 -3.948 -15.801 1.00 97.06 339 TYR A N 1
ATOM 2729 C CA . TYR A 1 339 ? 9.999 -4.668 -16.568 1.00 97.06 339 TYR A CA 1
ATOM 2730 C C . TYR A 1 339 ? 10.796 -3.707 -17.455 1.00 97.06 339 TYR A C 1
ATOM 2732 O O . TYR A 1 339 ? 10.333 -2.614 -17.785 1.00 97.06 339 TYR A O 1
ATOM 2740 N N . GLU A 1 340 ? 11.971 -4.147 -17.903 1.00 97.69 340 GLU A N 1
ATOM 2741 C CA . GLU A 1 340 ? 12.631 -3.560 -19.072 1.00 97.69 340 GLU A CA 1
ATOM 2742 C C . GLU A 1 340 ? 11.659 -3.553 -20.272 1.00 97.69 340 GLU A C 1
ATOM 2744 O O . GLU A 1 340 ? 10.881 -4.495 -20.466 1.00 97.69 340 GLU A O 1
ATOM 2749 N N . ILE A 1 341 ? 11.704 -2.511 -21.108 1.00 97.56 341 ILE A N 1
ATOM 2750 C CA . ILE A 1 341 ? 10.894 -2.452 -22.333 1.00 97.56 341 ILE A CA 1
ATOM 2751 C C . ILE A 1 341 ? 11.226 -3.649 -23.210 1.00 97.56 341 ILE A C 1
ATOM 2753 O O . ILE A 1 341 ? 12.384 -3.860 -23.556 1.00 97.56 341 ILE A O 1
ATOM 2757 N N . THR A 1 342 ? 10.214 -4.410 -23.618 1.00 97.00 342 THR A N 1
ATOM 2758 C CA . THR A 1 342 ? 10.402 -5.591 -24.466 1.00 97.00 342 THR A CA 1
ATOM 2759 C C . THR A 1 342 ? 10.458 -5.249 -25.943 1.00 97.00 342 THR A C 1
ATOM 2761 O O . THR A 1 342 ? 10.012 -4.183 -26.370 1.00 97.00 342 THR A O 1
ATOM 2764 N N . GLU A 1 343 ? 10.967 -6.172 -26.762 1.00 95.62 343 GLU A N 1
ATOM 2765 C CA . GLU A 1 343 ? 10.972 -5.991 -28.218 1.00 95.62 343 GLU A CA 1
ATOM 2766 C C . GLU A 1 343 ? 9.563 -5.761 -28.786 1.00 95.62 343 GLU A C 1
ATOM 2768 O O . GLU A 1 343 ? 9.388 -4.927 -29.675 1.00 95.62 343 GLU A O 1
ATOM 2773 N N . ASN A 1 344 ? 8.553 -6.455 -28.254 1.00 94.56 344 ASN A N 1
ATOM 2774 C CA . ASN A 1 344 ? 7.163 -6.312 -28.691 1.00 94.56 344 ASN A CA 1
ATOM 2775 C C . ASN A 1 344 ? 6.625 -4.907 -28.397 1.00 94.56 344 ASN A C 1
ATOM 2777 O O . ASN A 1 344 ? 6.092 -4.261 -29.297 1.00 94.56 344 ASN A O 1
ATOM 2781 N N . VAL A 1 345 ? 6.820 -4.415 -27.170 1.00 95.44 345 VAL A N 1
ATOM 2782 C CA . VAL A 1 345 ? 6.381 -3.070 -26.764 1.00 95.44 345 VAL A CA 1
ATOM 2783 C C . VAL A 1 345 ? 7.163 -1.991 -27.516 1.00 95.44 345 VAL A C 1
ATOM 2785 O O . VAL A 1 345 ? 6.581 -1.001 -27.942 1.00 95.44 345 VAL A O 1
ATOM 2788 N N . TYR A 1 346 ? 8.462 -2.190 -27.756 1.00 96.75 346 TYR A N 1
ATOM 2789 C CA . TYR A 1 346 ? 9.264 -1.250 -28.542 1.00 96.75 346 TYR A CA 1
ATOM 2790 C C . TYR A 1 346 ? 8.761 -1.106 -29.986 1.00 96.75 346 TYR A C 1
ATOM 2792 O O . TYR A 1 346 ? 8.705 -0.002 -30.524 1.00 96.75 346 TYR A O 1
ATOM 2800 N N . ASN A 1 347 ? 8.398 -2.223 -30.623 1.00 95.31 347 ASN A N 1
ATOM 2801 C CA . ASN A 1 347 ? 7.928 -2.237 -32.009 1.00 95.31 347 ASN A CA 1
ATOM 2802 C C . ASN A 1 347 ? 6.470 -1.770 -32.164 1.00 95.31 347 ASN A C 1
ATOM 2804 O O . ASN A 1 347 ? 6.078 -1.390 -33.268 1.00 95.31 347 ASN A O 1
ATOM 2808 N N . ALA A 1 348 ? 5.683 -1.814 -31.089 1.00 94.94 348 ALA A N 1
ATOM 2809 C CA . ALA A 1 348 ? 4.288 -1.389 -31.045 1.00 94.94 348 ALA A CA 1
ATOM 2810 C C . ALA A 1 348 ? 4.032 -0.604 -29.736 1.00 94.94 348 ALA A C 1
ATOM 2812 O O . ALA A 1 348 ? 3.517 -1.166 -28.764 1.00 94.94 348 ALA A O 1
ATOM 2813 N N . PRO A 1 349 ? 4.443 0.682 -29.681 1.00 93.56 349 PRO A N 1
ATOM 2814 C CA . PRO A 1 349 ? 4.408 1.518 -28.472 1.00 93.56 349 PRO A CA 1
ATOM 2815 C C . PRO A 1 349 ? 3.002 1.753 -27.899 1.00 93.56 349 PRO A C 1
ATOM 2817 O O . PRO A 1 349 ? 2.864 2.174 -26.750 1.00 93.56 349 PRO A O 1
ATOM 2820 N N . GLU A 1 350 ? 1.960 1.492 -28.685 1.00 92.56 350 GLU A N 1
ATOM 2821 C CA . GLU A 1 350 ? 0.557 1.542 -28.283 1.00 92.56 350 GLU A CA 1
ATOM 2822 C C . GLU A 1 350 ? 0.095 0.307 -27.493 1.00 92.56 350 GLU A C 1
ATOM 2824 O O . GLU A 1 350 ? -1.001 0.311 -26.922 1.00 92.56 350 GLU A O 1
ATOM 2829 N N . LEU A 1 351 ? 0.895 -0.766 -27.456 1.00 92.12 351 LEU A N 1
ATOM 2830 C CA . LEU A 1 351 ? 0.520 -1.990 -26.759 1.00 92.12 351 LEU A CA 1
ATOM 2831 C C . LEU A 1 351 ? 0.430 -1.767 -25.251 1.00 92.12 351 LEU A C 1
ATOM 2833 O O . LEU A 1 351 ? 1.360 -1.318 -24.584 1.00 92.12 351 LEU A O 1
ATOM 2837 N N . ASN A 1 352 ? -0.707 -2.186 -24.711 1.00 93.25 352 ASN A N 1
ATOM 2838 C CA . ASN A 1 352 ? -0.974 -2.241 -23.286 1.00 93.25 352 ASN A CA 1
ATOM 2839 C C . ASN A 1 352 ? -1.574 -3.602 -22.937 1.00 93.25 352 ASN A C 1
ATOM 2841 O O . ASN A 1 352 ? -2.744 -3.730 -22.569 1.00 93.25 352 ASN A O 1
ATOM 2845 N N . THR A 1 353 ? -0.773 -4.638 -23.133 1.00 91.38 353 THR A N 1
ATOM 2846 C CA . THR A 1 353 ? -1.104 -6.012 -22.767 1.00 91.38 353 THR A CA 1
ATOM 2847 C C . THR A 1 353 ? -0.260 -6.432 -21.567 1.00 91.38 353 THR A C 1
ATOM 2849 O O . THR A 1 353 ? 0.850 -5.915 -21.400 1.00 91.38 353 THR A O 1
ATOM 2852 N N . PRO A 1 354 ? -0.737 -7.372 -20.734 1.00 92.12 354 PRO A N 1
ATOM 2853 C CA . PRO A 1 354 ? 0.124 -8.051 -19.773 1.00 92.12 354 PRO A CA 1
ATOM 2854 C C . PRO A 1 354 ? 1.385 -8.597 -20.449 1.00 92.12 354 PRO A C 1
ATOM 2856 O O . PRO A 1 354 ? 1.356 -8.936 -21.637 1.00 92.12 354 PRO A O 1
ATOM 2859 N N . ILE A 1 355 ? 2.482 -8.671 -19.698 1.00 91.19 355 ILE A N 1
ATOM 2860 C CA . ILE A 1 355 ? 3.736 -9.229 -20.198 1.00 91.19 355 ILE A CA 1
ATOM 2861 C C . ILE A 1 355 ? 3.531 -10.663 -20.718 1.00 91.19 355 ILE A C 1
ATOM 2863 O O . ILE A 1 355 ? 2.932 -11.509 -20.051 1.00 91.19 355 ILE A O 1
ATOM 2867 N N . GLU A 1 356 ? 4.003 -10.939 -21.934 1.00 91.69 356 GLU A N 1
ATOM 2868 C CA . GLU A 1 356 ? 3.964 -12.289 -22.495 1.00 91.69 356 GLU A CA 1
ATOM 2869 C C . GLU A 1 356 ? 5.132 -13.114 -21.948 1.00 91.69 356 GLU A C 1
ATOM 2871 O O . GLU A 1 356 ? 6.253 -12.613 -21.821 1.00 91.69 356 GLU A O 1
ATOM 2876 N N . ALA A 1 357 ? 4.885 -14.393 -21.665 1.00 89.88 357 ALA A N 1
ATOM 2877 C CA . ALA A 1 357 ? 5.912 -15.278 -21.129 1.00 89.88 357 ALA A CA 1
ATOM 2878 C C . ALA A 1 357 ? 7.116 -15.392 -22.077 1.00 89.88 357 ALA A C 1
ATOM 2880 O O . ALA A 1 357 ? 6.947 -15.620 -23.278 1.00 89.88 357 ALA A O 1
ATOM 2881 N N . ASN A 1 358 ? 8.327 -15.342 -21.524 1.00 90.50 358 ASN A N 1
ATOM 2882 C CA . ASN A 1 358 ? 9.596 -15.367 -22.260 1.00 90.50 358 ASN A CA 1
ATOM 2883 C C . ASN A 1 358 ? 9.832 -14.149 -23.179 1.00 90.50 358 ASN A C 1
ATOM 2885 O O . ASN A 1 358 ? 10.579 -14.246 -24.157 1.00 90.50 358 ASN A O 1
ATOM 2889 N N . SER A 1 359 ? 9.213 -13.001 -22.892 1.00 94.56 359 SER A N 1
ATOM 2890 C CA . SER A 1 359 ? 9.478 -11.772 -23.647 1.00 94.56 359 SER A CA 1
ATOM 2891 C C . SER A 1 359 ? 10.908 -11.284 -23.424 1.00 94.56 359 SER A C 1
ATOM 2893 O O . SER A 1 359 ? 11.328 -11.069 -22.286 1.00 94.56 359 SER A O 1
ATOM 2895 N N . LEU A 1 360 ? 11.651 -11.062 -24.508 1.00 95.69 360 LEU A N 1
ATOM 2896 C CA . LEU A 1 360 ? 12.999 -10.502 -24.435 1.00 95.69 360 LEU A CA 1
ATOM 2897 C C . LEU A 1 360 ? 12.953 -8.975 -24.279 1.00 95.69 360 LEU A C 1
ATOM 2899 O O . LEU A 1 360 ? 12.139 -8.316 -24.943 1.00 95.69 360 LEU A O 1
ATOM 2903 N N . PRO A 1 361 ? 13.830 -8.394 -23.442 1.00 96.94 361 PRO A N 1
ATOM 2904 C CA . PRO A 1 361 ? 13.991 -6.954 -23.371 1.00 96.94 361 PRO A CA 1
ATOM 2905 C C . PRO A 1 361 ? 14.618 -6.422 -24.663 1.00 96.94 361 PRO A C 1
ATOM 2907 O O . PRO A 1 361 ? 15.404 -7.088 -25.344 1.00 96.94 361 PRO A O 1
ATOM 2910 N N . LYS A 1 362 ? 14.288 -5.180 -25.000 1.00 96.88 362 LYS A N 1
ATOM 2911 C CA . LYS A 1 362 ? 14.827 -4.481 -26.154 1.00 96.88 362 LYS A CA 1
ATOM 2912 C C . LYS A 1 362 ? 16.220 -3.939 -25.833 1.00 96.88 362 LYS A C 1
ATOM 2914 O O . LYS A 1 362 ? 16.364 -2.870 -25.247 1.00 96.88 362 LYS A O 1
ATOM 2919 N N . GLY A 1 363 ? 17.241 -4.661 -26.289 1.00 95.38 363 GLY A N 1
ATOM 2920 C CA . GLY A 1 363 ? 18.625 -4.183 -26.318 1.00 95.38 363 GLY A CA 1
ATOM 2921 C C . GLY A 1 363 ? 18.959 -3.359 -27.567 1.00 95.38 363 GLY A C 1
ATOM 2922 O O . GLY A 1 363 ? 18.111 -3.100 -28.429 1.00 95.38 363 GLY A O 1
ATOM 2923 N N . SER A 1 364 ? 20.241 -3.014 -27.719 1.00 95.94 364 SER A N 1
ATOM 2924 C CA . SER A 1 364 ? 20.760 -2.253 -28.870 1.00 95.94 364 SER A CA 1
ATOM 2925 C C . SER A 1 364 ? 20.114 -0.879 -29.046 1.00 95.94 364 SER A C 1
ATOM 2927 O O . SER A 1 364 ? 19.945 -0.424 -30.176 1.00 95.94 364 SER A O 1
ATOM 2929 N N . LEU A 1 365 ? 19.771 -0.209 -27.944 1.00 96.88 365 LEU A N 1
ATOM 2930 C CA . LEU A 1 365 ? 19.218 1.142 -27.969 1.00 96.88 365 LEU A CA 1
ATOM 2931 C C . LEU A 1 365 ? 20.312 2.189 -27.774 1.00 96.88 365 LEU A C 1
ATOM 2933 O O . LEU A 1 365 ? 21.109 2.107 -26.837 1.00 96.88 365 LEU A O 1
ATOM 2937 N N . SER A 1 366 ? 20.335 3.200 -28.640 1.00 98.06 366 SER A N 1
ATOM 2938 C CA . SER A 1 366 ? 21.016 4.457 -28.332 1.00 98.06 366 SER A CA 1
ATOM 2939 C C . SER A 1 366 ? 20.146 5.327 -27.414 1.00 98.06 366 SER A C 1
ATOM 2941 O O . SER A 1 366 ? 18.952 5.065 -27.258 1.00 98.06 366 SER A O 1
ATOM 2943 N N . TYR A 1 367 ? 20.722 6.367 -26.806 1.00 97.81 367 TYR A N 1
ATOM 2944 C CA . TYR A 1 367 ? 19.940 7.298 -25.986 1.00 97.81 367 TYR A CA 1
ATOM 2945 C C . TYR A 1 367 ? 18.897 8.042 -26.835 1.00 97.81 367 TYR A C 1
ATOM 2947 O O . TYR A 1 367 ? 17.759 8.211 -26.402 1.00 97.81 367 TYR A O 1
ATOM 2955 N N . ASP A 1 368 ? 19.256 8.432 -28.065 1.00 97.62 368 ASP A N 1
ATOM 2956 C CA . ASP A 1 368 ? 18.327 9.093 -28.991 1.00 97.62 368 ASP A CA 1
ATOM 2957 C C . ASP A 1 368 ? 17.150 8.169 -29.364 1.00 97.62 368 ASP A C 1
ATOM 2959 O O . ASP A 1 368 ? 16.002 8.622 -29.401 1.00 97.62 368 ASP A O 1
ATOM 2963 N N . ASP A 1 369 ? 17.404 6.871 -29.577 1.00 98.06 369 ASP A N 1
ATOM 2964 C CA . ASP A 1 369 ? 16.351 5.884 -29.860 1.00 98.06 369 ASP A CA 1
ATOM 2965 C C . ASP A 1 369 ? 15.444 5.662 -28.647 1.00 98.06 369 ASP A C 1
ATOM 2967 O O . ASP A 1 369 ? 14.223 5.599 -28.787 1.00 98.06 369 ASP A O 1
ATOM 2971 N N . ALA A 1 370 ? 16.037 5.561 -27.455 1.00 98.00 370 ALA A N 1
ATOM 2972 C CA . ALA A 1 370 ? 15.315 5.377 -26.203 1.00 98.00 370 ALA A CA 1
ATOM 2973 C C . ALA A 1 370 ? 14.402 6.578 -25.907 1.00 98.00 370 ALA A C 1
ATOM 2975 O O . ALA A 1 370 ? 13.230 6.410 -25.570 1.00 98.00 370 ALA A O 1
ATOM 2976 N N . ASN A 1 371 ? 14.917 7.794 -26.109 1.00 97.44 371 ASN A N 1
ATOM 2977 C CA . ASN A 1 371 ? 14.167 9.027 -25.903 1.00 97.44 371 ASN A CA 1
ATOM 2978 C C . ASN A 1 371 ? 13.052 9.188 -26.944 1.00 97.44 371 ASN A C 1
ATOM 2980 O O . ASN A 1 371 ? 11.929 9.540 -26.597 1.00 97.44 371 ASN A O 1
ATOM 2984 N N . THR A 1 372 ? 13.342 8.884 -28.212 1.00 97.38 372 THR A N 1
ATOM 2985 C CA . THR A 1 372 ? 12.336 8.907 -29.283 1.00 97.38 372 THR A CA 1
ATOM 2986 C C . THR A 1 372 ? 11.220 7.903 -29.011 1.00 97.38 372 THR A C 1
ATOM 2988 O O . THR A 1 372 ? 10.052 8.220 -29.218 1.00 97.38 372 THR A O 1
ATOM 2991 N N . PHE A 1 373 ? 11.549 6.700 -28.535 1.00 98.06 373 PHE A N 1
ATOM 2992 C CA . PHE A 1 373 ? 10.543 5.721 -28.139 1.00 98.06 373 PHE A CA 1
ATOM 2993 C C . PHE A 1 373 ? 9.683 6.237 -26.980 1.00 98.06 373 PHE A C 1
ATOM 2995 O O . PHE A 1 373 ? 8.463 6.233 -27.106 1.00 98.06 373 PHE A O 1
ATOM 3002 N N . ALA A 1 374 ? 10.300 6.732 -25.899 1.00 97.62 374 ALA A N 1
ATOM 3003 C CA . ALA A 1 374 ? 9.571 7.237 -24.736 1.00 97.62 374 ALA A CA 1
ATOM 3004 C C . ALA A 1 374 ? 8.572 8.343 -25.124 1.00 97.62 374 ALA A C 1
ATOM 3006 O O . ALA A 1 374 ? 7.407 8.258 -24.759 1.00 97.62 374 ALA A O 1
ATOM 3007 N N . GLN A 1 375 ? 8.985 9.300 -25.962 1.00 95.12 375 GLN A N 1
ATOM 3008 C CA . GLN A 1 375 ? 8.123 10.392 -26.436 1.00 95.12 375 GLN A CA 1
ATOM 3009 C C . GLN A 1 375 ? 6.960 9.941 -27.331 1.00 95.12 375 GLN A C 1
ATOM 3011 O O . GLN A 1 375 ? 5.967 10.652 -27.430 1.00 95.12 375 GLN A O 1
ATOM 3016 N N . ASN A 1 376 ? 7.089 8.800 -28.012 1.00 94.50 376 ASN A N 1
ATOM 3017 C CA . ASN A 1 376 ? 6.038 8.246 -28.873 1.00 94.50 376 ASN A CA 1
ATOM 3018 C C . ASN A 1 376 ? 5.220 7.151 -28.175 1.00 94.50 376 ASN A C 1
ATOM 3020 O O . ASN A 1 376 ? 4.348 6.541 -28.800 1.00 94.50 376 ASN A O 1
ATOM 3024 N N . ARG A 1 377 ? 5.517 6.853 -26.906 1.00 93.94 377 ARG A N 1
ATOM 3025 C CA . ARG A 1 377 ? 4.825 5.816 -26.154 1.00 93.94 377 ARG A CA 1
ATOM 3026 C C . ARG A 1 377 ? 3.480 6.340 -25.672 1.00 93.94 377 ARG A C 1
ATOM 3028 O O . ARG A 1 377 ? 3.411 7.157 -24.762 1.00 93.94 377 ARG A O 1
ATOM 3035 N N . HIS A 1 378 ? 2.416 5.799 -26.254 1.00 91.88 378 HIS A N 1
ATOM 3036 C CA . HIS A 1 378 ? 1.036 6.116 -25.894 1.00 91.88 378 HIS A CA 1
ATOM 3037 C C . HIS A 1 378 ? 0.226 4.819 -25.795 1.00 91.88 378 HIS A C 1
ATOM 3039 O O . HIS A 1 378 ? -0.475 4.456 -26.745 1.00 91.88 378 HIS A O 1
ATOM 3045 N N . PRO A 1 379 ? 0.354 4.075 -24.682 1.00 92.75 379 PRO A N 1
ATOM 3046 C CA . PRO A 1 379 ? -0.311 2.791 -24.526 1.00 92.75 379 PRO A CA 1
ATOM 3047 C C . PRO A 1 379 ? -1.830 2.974 -24.555 1.00 92.75 379 PRO A C 1
ATOM 3049 O O . PRO A 1 379 ? -2.369 3.892 -23.937 1.00 92.75 379 PRO A O 1
ATOM 3052 N N . ALA A 1 380 ? -2.536 2.091 -25.258 1.00 90.38 380 ALA A N 1
ATOM 3053 C CA . ALA A 1 380 ? -3.988 2.162 -25.358 1.00 90.38 380 ALA A CA 1
ATOM 3054 C C . ALA A 1 380 ? -4.658 1.989 -23.984 1.00 90.38 380 ALA A C 1
ATOM 3056 O O . ALA A 1 380 ? -4.292 1.103 -23.208 1.00 90.38 380 ALA A O 1
ATOM 3057 N N . ASN A 1 381 ? -5.693 2.782 -23.701 1.00 89.44 381 ASN A N 1
ATOM 3058 C CA . ASN A 1 381 ? -6.565 2.544 -22.556 1.00 89.44 381 ASN A CA 1
ATOM 3059 C C . ASN A 1 381 ? -7.502 1.365 -22.869 1.00 89.44 381 ASN A C 1
ATOM 3061 O O . ASN A 1 381 ? -8.501 1.522 -23.568 1.00 89.44 381 ASN A O 1
ATOM 3065 N N . ASN A 1 382 ? -7.165 0.185 -22.349 1.00 80.81 382 ASN A N 1
ATOM 3066 C CA . ASN A 1 382 ? -7.940 -1.045 -22.539 1.00 80.81 382 ASN A CA 1
ATOM 3067 C C . ASN A 1 382 ? -8.996 -1.266 -21.442 1.00 80.81 382 ASN A C 1
ATOM 3069 O O . ASN A 1 382 ? -9.550 -2.360 -21.327 1.00 80.81 382 ASN A O 1
ATOM 3073 N N . SER A 1 383 ? -9.261 -0.247 -20.623 1.00 86.12 383 SER A N 1
ATOM 3074 C CA . SER A 1 383 ? -10.289 -0.307 -19.590 1.00 86.12 383 SER A CA 1
ATOM 3075 C C . SER A 1 383 ? -11.686 -0.017 -20.147 1.00 86.12 383 SER A C 1
ATOM 3077 O O . SER A 1 383 ? -11.857 0.483 -21.258 1.00 86.12 383 SER A O 1
ATOM 3079 N N . ASN A 1 384 ? -12.711 -0.280 -19.334 1.00 85.50 384 ASN A N 1
ATOM 3080 C CA . ASN A 1 384 ? -14.088 0.128 -19.634 1.00 85.50 384 ASN A CA 1
ATOM 3081 C C . ASN A 1 384 ? -14.371 1.602 -19.275 1.00 85.50 384 ASN A C 1
ATOM 3083 O O . ASN A 1 384 ? -15.514 2.047 -19.387 1.00 85.50 384 ASN A O 1
ATOM 3087 N N . ILE A 1 385 ? -13.363 2.348 -18.813 1.00 92.12 385 ILE A N 1
ATOM 3088 C CA . ILE A 1 385 ? -13.475 3.755 -18.427 1.00 92.12 385 ILE A CA 1
ATOM 3089 C C . ILE A 1 385 ? -13.002 4.597 -19.609 1.00 92.12 385 ILE A C 1
ATOM 3091 O O . ILE A 1 385 ? -11.829 4.566 -19.981 1.00 92.12 385 ILE A O 1
ATOM 3095 N N . LEU A 1 386 ? -13.927 5.339 -20.219 1.00 91.12 386 LEU A N 1
ATOM 3096 C CA . LEU A 1 386 ? -13.607 6.249 -21.316 1.00 91.12 386 LEU A CA 1
ATOM 3097 C C . LEU A 1 386 ? -12.817 7.435 -20.761 1.00 91.12 386 LEU A C 1
ATOM 3099 O O . LEU A 1 386 ? -13.313 8.156 -19.903 1.00 91.12 386 LEU A O 1
ATOM 3103 N N . CYS A 1 387 ? -11.591 7.615 -21.244 1.00 93.75 387 CYS A N 1
ATOM 3104 C CA . CYS A 1 387 ? -10.698 8.668 -20.773 1.00 93.75 387 CYS A CA 1
ATOM 3105 C C . CYS A 1 387 ? -9.756 9.097 -21.900 1.00 93.75 387 CYS A C 1
ATOM 3107 O O . CYS A 1 387 ? -8.607 8.659 -21.973 1.00 93.75 387 CYS A O 1
ATOM 3109 N N . ASP A 1 388 ? -10.269 9.915 -22.820 1.00 89.94 388 ASP A N 1
ATOM 3110 C CA . ASP A 1 388 ? -9.506 10.398 -23.980 1.00 89.94 388 ASP A CA 1
ATOM 3111 C C . ASP A 1 388 ? -8.328 11.293 -23.555 1.00 89.94 388 ASP A C 1
ATOM 3113 O O . ASP A 1 388 ? -7.314 11.367 -24.244 1.00 89.94 388 ASP A O 1
ATOM 3117 N N . GLU A 1 389 ? -8.432 11.936 -22.389 1.00 92.81 389 GLU A N 1
ATOM 3118 C CA . GLU A 1 389 ? -7.408 12.822 -21.830 1.00 92.81 389 GLU A CA 1
ATOM 3119 C C . GLU A 1 389 ? -6.128 12.084 -21.415 1.00 92.81 389 GLU A C 1
ATOM 3121 O O . GLU A 1 389 ? -5.078 12.716 -21.327 1.00 92.81 389 GLU A O 1
ATOM 3126 N N . LEU A 1 390 ? -6.150 10.747 -21.290 1.00 92.75 390 LEU A N 1
ATOM 3127 C CA . LEU A 1 390 ? -4.929 9.958 -21.073 1.00 92.75 390 LEU A CA 1
ATOM 3128 C C . LEU A 1 390 ? -3.901 10.118 -22.200 1.00 92.75 390 LEU A C 1
ATOM 3130 O O . LEU A 1 390 ? -2.720 9.866 -21.979 1.00 92.75 390 LEU A O 1
ATOM 3134 N N . SER A 1 391 ? -4.306 10.576 -23.392 1.00 89.88 391 SER A N 1
ATOM 3135 C CA . SER A 1 391 ? -3.360 10.892 -24.468 1.00 89.88 391 SER A CA 1
ATOM 3136 C C . SER A 1 391 ? -2.417 12.056 -24.136 1.00 89.88 391 SER A C 1
ATOM 3138 O O . SER A 1 391 ? -1.474 12.289 -24.886 1.00 89.88 391 SER A O 1
ATOM 3140 N N . GLN A 1 392 ? -2.705 12.826 -23.082 1.00 91.31 392 GLN A N 1
ATOM 3141 C CA . GLN A 1 392 ? -1.879 13.946 -22.623 1.00 91.31 392 GLN A CA 1
ATOM 3142 C C . GLN A 1 392 ? -0.710 13.486 -21.740 1.00 91.31 392 GLN A C 1
ATOM 3144 O O . GLN A 1 392 ? 0.241 14.239 -21.578 1.00 91.31 392 GLN A O 1
ATOM 3149 N N . ILE A 1 393 ? -0.747 12.253 -21.218 1.00 95.25 393 ILE A N 1
ATOM 3150 C CA . ILE A 1 393 ? 0.304 11.722 -20.346 1.00 95.25 393 ILE A CA 1
ATOM 3151 C C . ILE A 1 393 ? 1.608 11.548 -21.126 1.00 95.25 393 ILE A C 1
ATOM 3153 O O . ILE A 1 393 ? 1.686 10.763 -22.076 1.00 95.25 393 ILE A O 1
ATOM 3157 N N . GLU A 1 394 ? 2.647 12.258 -20.689 1.00 95.81 394 GLU A N 1
ATOM 3158 C CA . GLU A 1 394 ? 3.969 12.219 -21.307 1.00 95.81 394 GLU A CA 1
ATOM 3159 C C . GLU A 1 394 ? 4.855 11.138 -20.674 1.00 95.81 394 GLU A C 1
ATOM 3161 O O . GLU A 1 394 ? 5.284 11.227 -19.520 1.00 95.81 394 GLU A O 1
ATOM 3166 N N . PHE A 1 395 ? 5.182 10.118 -21.467 1.00 97.75 395 PHE A N 1
ATOM 3167 C CA . PHE A 1 395 ? 6.182 9.121 -21.106 1.00 97.75 395 PHE A CA 1
ATOM 3168 C C . PHE A 1 395 ? 7.594 9.663 -21.356 1.00 97.75 395 PHE A C 1
ATOM 3170 O O . PHE A 1 395 ? 7.886 10.286 -22.380 1.00 97.75 395 PHE A O 1
ATOM 3177 N N . LYS A 1 396 ? 8.505 9.395 -20.421 1.00 97.81 396 LYS A N 1
ATOM 3178 C CA . LYS A 1 396 ? 9.890 9.880 -20.456 1.00 97.81 396 LYS A CA 1
ATOM 3179 C C . LYS A 1 396 ? 10.879 8.819 -19.978 1.00 97.81 396 LYS A C 1
ATOM 3181 O O . LYS A 1 396 ? 10.513 7.825 -19.349 1.00 97.81 396 LYS A O 1
ATOM 3186 N N . ILE A 1 397 ? 12.154 9.047 -20.283 1.00 98.38 397 ILE A N 1
ATOM 3187 C CA . ILE A 1 397 ? 13.258 8.313 -19.658 1.00 98.38 397 ILE A CA 1
ATOM 3188 C C . ILE A 1 397 ? 13.313 8.716 -18.170 1.00 98.38 397 ILE A C 1
ATOM 3190 O O . ILE A 1 397 ? 13.286 9.920 -17.893 1.00 98.38 397 ILE A O 1
ATOM 3194 N N . PRO A 1 398 ? 13.410 7.764 -17.223 1.00 97.88 398 PRO A N 1
ATOM 3195 C CA . PRO A 1 398 ? 13.528 8.070 -15.802 1.00 97.88 398 PRO A CA 1
ATOM 3196 C C . PRO A 1 398 ? 14.764 8.903 -15.492 1.00 97.88 398 PRO A C 1
ATOM 3198 O O . PRO A 1 398 ? 15.832 8.741 -16.090 1.00 97.88 398 PRO A O 1
ATOM 3201 N N . GLN A 1 399 ? 14.641 9.758 -14.488 1.00 96.00 399 GLN A N 1
ATOM 3202 C CA . GLN A 1 399 ? 15.787 10.324 -13.798 1.00 96.00 399 GLN A CA 1
ATOM 3203 C C . GLN A 1 399 ? 16.569 9.212 -13.096 1.00 96.00 399 GLN A C 1
ATOM 3205 O O . GLN A 1 399 ? 15.995 8.236 -12.613 1.00 96.00 399 GLN A O 1
ATOM 3210 N N . ASP A 1 400 ? 17.889 9.359 -13.002 1.00 94.06 400 ASP A N 1
ATOM 3211 C CA . ASP A 1 400 ? 18.725 8.382 -12.296 1.00 94.06 400 ASP A CA 1
ATOM 3212 C C . ASP A 1 400 ? 18.269 8.127 -10.845 1.00 94.06 400 ASP A C 1
ATOM 3214 O O . ASP A 1 400 ? 18.252 6.981 -10.400 1.00 94.06 400 ASP A O 1
ATOM 3218 N N . TYR A 1 401 ? 17.830 9.158 -10.121 1.00 93.62 401 TYR A N 1
ATOM 3219 C CA . TYR A 1 401 ? 17.280 9.014 -8.773 1.00 93.62 401 TYR A CA 1
ATOM 3220 C C . TYR A 1 401 ? 15.879 8.385 -8.751 1.00 93.62 401 TYR A C 1
ATOM 3222 O O . TYR A 1 401 ? 15.621 7.599 -7.845 1.00 93.62 401 TYR A O 1
ATOM 3230 N N . GLU A 1 402 ? 15.002 8.664 -9.726 1.00 96.94 402 GLU A N 1
ATOM 3231 C CA . GLU A 1 402 ? 13.685 8.005 -9.852 1.00 96.94 402 GLU A CA 1
ATOM 3232 C C . GLU A 1 402 ? 13.886 6.494 -10.018 1.00 96.94 402 GLU A C 1
ATOM 3234 O O . GLU A 1 402 ? 13.311 5.691 -9.281 1.00 96.94 402 GLU A O 1
ATOM 3239 N N . TRP A 1 403 ? 14.795 6.105 -10.918 1.00 97.44 403 TRP A N 1
ATOM 3240 C CA . TRP A 1 403 ? 15.149 4.706 -11.126 1.00 97.44 403 TRP A CA 1
ATOM 3241 C C . TRP A 1 403 ? 15.682 4.072 -9.839 1.00 97.44 403 TRP A C 1
ATOM 3243 O O . TRP A 1 403 ? 15.231 2.998 -9.448 1.00 97.44 403 TRP A O 1
ATOM 3253 N N . GLN A 1 404 ? 16.599 4.735 -9.124 1.00 95.00 404 GLN A N 1
ATOM 3254 C CA . GLN A 1 404 ? 17.122 4.167 -7.883 1.00 95.00 404 GLN A CA 1
ATOM 3255 C C . GLN A 1 404 ? 16.061 4.038 -6.788 1.00 95.00 404 GLN A C 1
ATOM 3257 O O . GLN A 1 404 ? 16.046 3.014 -6.109 1.00 95.00 404 GLN A O 1
ATOM 3262 N N . ILE A 1 405 ? 15.180 5.031 -6.612 1.00 95.81 405 ILE A N 1
ATOM 3263 C CA . ILE A 1 405 ? 14.078 4.960 -5.641 1.00 95.81 405 ILE A CA 1
ATOM 3264 C C . ILE A 1 405 ? 13.242 3.709 -5.923 1.00 95.81 405 ILE A C 1
ATOM 3266 O O . ILE A 1 405 ? 13.087 2.872 -5.034 1.00 95.81 405 ILE A O 1
ATOM 3270 N N . ALA A 1 406 ? 12.786 3.536 -7.166 1.00 96.94 406 ALA A N 1
ATOM 3271 C CA . ALA A 1 406 ? 11.971 2.391 -7.562 1.00 96.94 406 ALA A CA 1
ATOM 3272 C C . ALA A 1 406 ? 12.708 1.046 -7.415 1.00 96.94 406 ALA A C 1
ATOM 3274 O O . ALA A 1 406 ? 12.110 0.023 -7.065 1.00 96.94 406 ALA A O 1
ATOM 3275 N N . SER A 1 407 ? 14.021 1.045 -7.649 1.00 95.06 407 SER A N 1
ATOM 3276 C CA . SER A 1 407 ? 14.832 -0.169 -7.620 1.00 95.06 407 SER A CA 1
ATOM 3277 C C . SER A 1 407 ? 15.252 -0.609 -6.219 1.00 95.06 407 SER A C 1
ATOM 3279 O O . SER A 1 407 ? 15.554 -1.786 -6.019 1.00 95.06 407 SER A O 1
ATOM 3281 N N . ARG A 1 408 ? 15.305 0.305 -5.241 1.00 92.12 408 ARG A N 1
ATOM 3282 C CA . ARG A 1 408 ? 15.975 0.010 -3.966 1.00 92.12 408 ARG A CA 1
ATOM 3283 C C . ARG A 1 408 ? 15.297 0.470 -2.691 1.00 92.12 408 ARG A C 1
ATOM 3285 O O . ARG A 1 408 ? 15.710 0.010 -1.631 1.00 92.12 408 ARG A O 1
ATOM 3292 N N . CYS A 1 409 ? 14.366 1.416 -2.751 1.00 92.88 409 CYS A N 1
ATOM 3293 C CA . CYS A 1 409 ? 13.754 1.965 -1.546 1.00 92.88 409 CYS A CA 1
ATOM 3294 C C . CYS A 1 409 ? 12.711 0.988 -1.002 1.00 92.88 409 CYS A C 1
ATOM 3296 O O . CYS A 1 409 ? 11.747 0.666 -1.689 1.00 92.88 409 CYS A O 1
ATOM 3298 N N . GLN A 1 410 ? 12.868 0.561 0.250 1.00 92.12 410 GLN A N 1
ATOM 3299 C CA . GLN A 1 410 ? 11.761 -0.006 1.013 1.00 92.12 410 GLN A CA 1
ATOM 3300 C C . GLN A 1 410 ? 11.009 1.130 1.697 1.00 92.12 410 GLN A C 1
ATOM 3302 O O . GLN A 1 410 ? 11.487 1.718 2.670 1.00 92.12 410 GLN A O 1
ATOM 3307 N N . TYR A 1 411 ? 9.855 1.465 1.130 1.00 90.75 411 TYR A N 1
ATOM 3308 C CA . TYR A 1 411 ? 9.048 2.597 1.559 1.00 90.75 411 TYR A CA 1
ATOM 3309 C C . TYR A 1 411 ? 8.126 2.226 2.719 1.00 90.75 411 TYR A C 1
ATOM 3311 O O . TYR A 1 411 ? 7.415 1.223 2.665 1.00 90.75 411 TYR A O 1
ATOM 3319 N N . ASN A 1 412 ? 8.101 3.068 3.748 1.00 87.62 412 ASN A N 1
ATOM 3320 C CA . ASN A 1 412 ? 7.128 2.989 4.824 1.00 87.62 412 ASN A CA 1
ATOM 3321 C C . ASN A 1 412 ? 5.989 3.985 4.560 1.00 87.62 412 ASN A C 1
ATOM 3323 O O . ASN A 1 412 ? 6.182 5.201 4.546 1.00 87.62 412 ASN A O 1
ATOM 3327 N N . TRP A 1 413 ? 4.784 3.445 4.376 1.00 82.25 413 TRP A N 1
ATOM 3328 C CA . TRP A 1 413 ? 3.567 4.204 4.080 1.00 82.25 413 TRP A CA 1
ATOM 3329 C C . TRP A 1 413 ? 3.029 5.024 5.261 1.00 82.25 413 TRP A C 1
ATOM 3331 O O . TRP A 1 413 ? 2.335 6.016 5.042 1.00 82.25 413 TRP A O 1
ATOM 3341 N N . GLU A 1 414 ? 3.354 4.651 6.500 1.00 77.94 414 GLU A N 1
ATOM 3342 C CA . GLU A 1 414 ? 2.932 5.362 7.712 1.00 77.94 414 GLU A CA 1
ATOM 3343 C C . GLU A 1 414 ? 3.725 6.655 7.908 1.00 77.94 414 GLU A C 1
ATOM 3345 O O . GLU A 1 414 ? 3.147 7.715 8.150 1.00 77.94 414 GLU A O 1
ATOM 3350 N N . ASN A 1 415 ? 5.054 6.578 7.792 1.00 81.88 415 ASN A N 1
ATOM 3351 C CA . ASN A 1 415 ? 5.937 7.728 8.001 1.00 81.88 415 ASN A CA 1
ATOM 3352 C C . ASN A 1 415 ? 6.354 8.433 6.698 1.00 81.88 415 ASN A C 1
ATOM 3354 O O . ASN A 1 415 ? 6.943 9.512 6.766 1.00 81.88 415 ASN A O 1
ATOM 3358 N N . LYS A 1 416 ? 6.011 7.860 5.537 1.00 82.19 416 LYS A N 1
ATOM 3359 C CA . LYS A 1 416 ? 6.303 8.373 4.191 1.00 82.19 416 LYS A CA 1
ATOM 3360 C C . LYS A 1 416 ? 7.797 8.531 3.898 1.00 82.19 416 LYS A C 1
ATOM 3362 O O . LYS A 1 416 ? 8.233 9.543 3.347 1.00 82.19 416 LYS A O 1
ATOM 3367 N N . THR A 1 417 ? 8.607 7.550 4.295 1.00 86.75 417 THR A N 1
ATOM 3368 C CA . THR A 1 417 ? 10.065 7.575 4.088 1.00 86.75 417 THR A CA 1
ATOM 3369 C C . THR A 1 417 ? 10.618 6.244 3.580 1.00 86.75 417 THR A C 1
ATOM 3371 O O . THR A 1 417 ? 9.986 5.200 3.717 1.00 86.75 417 THR A O 1
ATOM 3374 N N . CYS A 1 418 ? 11.820 6.280 2.996 1.00 89.81 418 CYS A N 1
ATOM 3375 C CA . CYS A 1 418 ? 12.603 5.084 2.677 1.00 89.81 418 CYS A CA 1
ATOM 3376 C C . CYS A 1 418 ? 13.371 4.619 3.920 1.00 89.81 418 CYS A C 1
ATOM 3378 O O . CYS A 1 418 ? 14.293 5.308 4.366 1.00 89.81 418 CYS A O 1
ATOM 3380 N N . GLU A 1 419 ? 13.018 3.456 4.465 1.00 87.88 419 GLU A N 1
ATOM 3381 C CA . GLU A 1 419 ? 13.632 2.929 5.692 1.00 87.88 419 GLU A CA 1
ATOM 3382 C C . GLU A 1 419 ? 14.923 2.159 5.421 1.00 87.88 419 GLU A C 1
ATOM 3384 O O . GLU A 1 419 ? 15.884 2.248 6.187 1.00 87.88 419 GLU A O 1
ATOM 3389 N N . GLN A 1 420 ? 14.954 1.426 4.307 1.00 89.25 420 GLN A N 1
ATOM 3390 C CA . GLN A 1 420 ? 16.082 0.604 3.888 1.00 89.25 420 GLN A CA 1
ATOM 3391 C C . GLN A 1 420 ? 16.368 0.798 2.395 1.00 89.25 420 GLN A C 1
ATOM 3393 O O . GLN A 1 420 ? 15.461 1.035 1.594 1.00 89.25 420 GLN A O 1
ATOM 3398 N N . TYR A 1 421 ? 17.649 0.679 2.037 1.00 90.12 421 TYR A N 1
ATOM 3399 C CA . TYR A 1 421 ? 18.144 0.735 0.665 1.00 90.12 421 TYR A CA 1
ATOM 3400 C C . TYR A 1 421 ? 18.813 -0.589 0.318 1.00 90.12 421 TYR A C 1
ATOM 3402 O O . TYR A 1 421 ? 19.670 -1.065 1.065 1.00 90.12 421 TYR A O 1
ATOM 3410 N N . PHE A 1 422 ? 18.429 -1.170 -0.812 1.00 90.25 422 PHE A N 1
ATOM 3411 C CA . PHE A 1 422 ? 18.958 -2.450 -1.263 1.00 90.25 422 PHE A CA 1
ATOM 3412 C C . PHE A 1 422 ? 19.945 -2.278 -2.427 1.00 90.25 422 PHE A C 1
ATOM 3414 O O . PHE A 1 422 ? 19.672 -1.577 -3.399 1.00 90.25 422 PHE A O 1
ATOM 3421 N N . ASP A 1 423 ? 21.104 -2.928 -2.362 1.00 88.81 423 ASP A N 1
ATOM 3422 C CA . ASP A 1 423 ? 22.069 -2.909 -3.476 1.00 88.81 423 ASP A CA 1
ATOM 3423 C C . ASP A 1 423 ? 21.674 -3.864 -4.613 1.00 88.81 423 ASP A C 1
ATOM 3425 O O . ASP A 1 423 ? 22.130 -3.691 -5.740 1.00 88.81 423 ASP A O 1
ATOM 3429 N N . TYR A 1 424 ? 20.787 -4.820 -4.324 1.00 90.00 424 TYR A N 1
ATOM 3430 C CA . TYR A 1 424 ? 20.221 -5.814 -5.241 1.00 90.00 424 TYR A CA 1
ATOM 3431 C C . TYR A 1 424 ? 18.732 -6.039 -4.911 1.00 90.00 424 TYR A C 1
ATOM 3433 O O . TYR A 1 424 ? 18.307 -5.655 -3.824 1.00 90.00 424 TYR A O 1
ATOM 3441 N N . PRO A 1 425 ? 17.933 -6.692 -5.773 1.00 87.62 425 PRO A N 1
ATOM 3442 C CA . PRO A 1 425 ? 16.558 -7.104 -5.455 1.00 87.62 425 PRO A CA 1
ATOM 3443 C C . PRO A 1 425 ? 16.428 -7.848 -4.107 1.00 87.62 425 PRO A C 1
ATOM 3445 O O . PRO A 1 425 ? 17.384 -8.479 -3.653 1.00 87.62 425 PRO A O 1
ATOM 3448 N N . ILE A 1 426 ? 15.252 -7.801 -3.462 1.00 81.69 426 ILE A N 1
ATOM 3449 C CA . ILE A 1 426 ? 15.061 -8.166 -2.036 1.00 81.69 426 ILE A CA 1
ATOM 3450 C C . ILE A 1 426 ? 15.621 -9.552 -1.699 1.00 81.69 426 ILE A C 1
ATOM 3452 O O . ILE A 1 426 ? 16.330 -9.715 -0.708 1.00 81.69 426 ILE A O 1
ATOM 3456 N N . ASN A 1 427 ? 15.347 -10.552 -2.537 1.00 71.88 427 ASN A N 1
ATOM 3457 C CA . ASN A 1 427 ? 15.740 -11.939 -2.274 1.00 71.88 427 ASN A CA 1
ATOM 3458 C C . ASN A 1 427 ? 17.233 -12.223 -2.516 1.00 71.88 427 ASN A C 1
ATOM 3460 O O . ASN A 1 427 ? 17.709 -13.327 -2.255 1.00 71.88 427 ASN A O 1
ATOM 3464 N N . VAL A 1 428 ? 17.990 -11.225 -2.976 1.00 67.69 428 VAL A N 1
ATOM 3465 C CA . VAL A 1 428 ? 19.444 -11.295 -3.162 1.00 67.69 428 VAL A CA 1
ATOM 3466 C C . VAL A 1 428 ? 20.190 -10.826 -1.897 1.00 67.69 428 VAL A C 1
ATOM 3468 O O . VAL A 1 428 ? 21.401 -11.013 -1.806 1.00 67.69 428 VAL A O 1
ATOM 3471 N N . VAL A 1 429 ? 19.493 -10.285 -0.879 1.00 57.50 429 VAL A N 1
ATOM 3472 C CA . VAL A 1 429 ? 20.096 -9.773 0.370 1.00 57.50 429 VAL A CA 1
ATOM 3473 C C . VAL A 1 429 ? 19.538 -10.492 1.614 1.00 57.50 429 VAL A C 1
ATOM 3475 O O . VAL A 1 429 ? 18.359 -10.395 1.932 1.00 57.50 429 VAL A O 1
ATOM 3478 N N . GLY A 1 430 ? 20.401 -11.198 2.356 1.00 44.22 430 GLY A N 1
ATOM 3479 C CA . GLY A 1 430 ? 20.083 -11.930 3.597 1.00 44.22 430 GLY A CA 1
ATOM 3480 C C . GLY A 1 430 ? 21.104 -13.045 3.855 1.00 44.22 430 GLY A C 1
ATOM 3481 O O . GLY A 1 430 ? 21.769 -13.451 2.908 1.00 44.22 430 GLY A O 1
ATOM 3482 N N . ASP A 1 431 ? 21.249 -13.526 5.100 1.00 42.22 431 ASP A N 1
ATOM 3483 C CA . ASP A 1 431 ? 22.401 -14.268 5.685 1.00 42.22 431 ASP A CA 1
ATOM 3484 C C . ASP A 1 431 ? 23.028 -15.459 4.905 1.00 42.22 431 ASP A C 1
ATOM 3486 O O . ASP A 1 431 ? 24.007 -16.029 5.379 1.00 42.22 431 ASP A O 1
ATOM 3490 N N . ASN A 1 432 ? 22.531 -15.843 3.721 1.00 43.84 432 ASN A N 1
ATOM 3491 C CA . ASN A 1 432 ? 23.163 -16.792 2.789 1.00 43.84 432 ASN A CA 1
ATOM 3492 C C . ASN A 1 432 ? 22.858 -16.545 1.284 1.00 43.84 432 ASN A C 1
ATOM 3494 O O . ASN A 1 432 ? 23.125 -17.428 0.464 1.00 43.84 432 ASN A O 1
ATOM 3498 N N . ALA A 1 433 ? 22.306 -15.395 0.876 1.00 55.59 433 ALA A N 1
ATOM 3499 C CA . ALA A 1 433 ? 22.040 -15.108 -0.537 1.00 55.59 433 ALA A CA 1
ATOM 3500 C C . ALA A 1 433 ? 23.335 -14.669 -1.247 1.00 55.59 433 ALA A C 1
ATOM 3502 O O . ALA A 1 433 ? 23.771 -13.524 -1.171 1.00 55.59 433 ALA A O 1
ATOM 3503 N N . ILE A 1 434 ? 23.996 -15.615 -1.914 1.00 62.59 434 ILE A N 1
ATOM 3504 C CA . ILE A 1 434 ? 25.097 -15.321 -2.838 1.00 62.59 434 ILE A CA 1
ATOM 3505 C C . ILE A 1 434 ? 24.470 -14.846 -4.154 1.00 62.59 434 ILE A C 1
ATOM 3507 O O . ILE A 1 434 ? 23.598 -15.533 -4.693 1.00 62.59 434 ILE A O 1
ATOM 3511 N N . ILE A 1 435 ? 24.940 -13.710 -4.687 1.00 76.44 435 ILE A N 1
ATOM 3512 C CA . ILE A 1 435 ? 24.620 -13.263 -6.052 1.00 76.44 435 ILE A CA 1
ATOM 3513 C C . ILE A 1 435 ? 24.884 -14.436 -6.992 1.00 76.44 435 ILE A C 1
ATOM 3515 O O . ILE A 1 435 ? 26.006 -14.939 -7.077 1.00 76.44 435 ILE A O 1
ATOM 3519 N N . SER A 1 436 ? 23.834 -14.923 -7.643 1.00 83.88 436 SER A N 1
ATOM 3520 C CA . SER A 1 436 ? 23.915 -16.115 -8.472 1.00 83.88 436 SER A CA 1
ATOM 3521 C C . SER A 1 436 ? 22.995 -16.010 -9.672 1.00 83.88 436 SER A C 1
ATOM 3523 O O . SER A 1 436 ? 22.009 -15.270 -9.682 1.00 83.88 436 SER A O 1
ATOM 3525 N N . CYS A 1 437 ? 23.299 -16.839 -10.660 1.00 86.81 437 CYS A N 1
ATOM 3526 C CA . CYS A 1 437 ? 22.584 -16.927 -11.926 1.00 86.81 437 CYS A CA 1
ATOM 3527 C C . CYS A 1 437 ? 21.150 -17.450 -11.812 1.00 86.81 437 CYS A C 1
ATOM 3529 O O . CYS A 1 437 ? 20.455 -17.534 -12.819 1.00 86.81 437 CYS A O 1
ATOM 3531 N N . ASN A 1 438 ? 20.708 -17.789 -10.596 1.00 86.44 438 ASN A N 1
ATOM 3532 C CA . ASN A 1 438 ? 19.322 -18.126 -10.289 1.00 86.44 438 ASN A CA 1
ATOM 3533 C C . ASN A 1 438 ? 18.439 -16.885 -10.098 1.00 86.44 438 ASN A C 1
ATOM 3535 O O . ASN A 1 438 ? 17.223 -17.011 -10.167 1.00 86.44 438 ASN A O 1
ATOM 3539 N N . PHE A 1 439 ? 19.034 -15.717 -9.832 1.00 87.94 439 PHE A N 1
ATOM 3540 C CA . PHE A 1 439 ? 18.301 -14.484 -9.523 1.00 87.94 439 PHE A CA 1
ATOM 3541 C C . PHE A 1 439 ? 18.640 -13.334 -10.468 1.00 87.94 439 PHE A C 1
ATOM 3543 O O . PHE A 1 439 ? 17.819 -12.448 -10.680 1.00 87.94 439 PHE A O 1
ATOM 3550 N N . ILE A 1 440 ? 19.863 -13.299 -10.993 1.00 89.69 440 ILE A N 1
ATOM 3551 C CA . ILE A 1 440 ? 20.362 -12.184 -11.795 1.00 89.69 440 ILE A CA 1
ATOM 3552 C C . ILE A 1 440 ? 21.184 -12.742 -12.956 1.00 89.69 440 ILE A C 1
ATOM 3554 O O . ILE A 1 440 ? 21.999 -13.645 -12.769 1.00 89.69 440 ILE A O 1
ATOM 3558 N N . ASN A 1 441 ? 21.012 -12.174 -14.147 1.00 92.06 441 ASN A N 1
ATOM 3559 C CA . ASN A 1 441 ? 21.783 -12.524 -15.334 1.00 92.06 441 ASN A CA 1
ATOM 3560 C C . ASN A 1 441 ? 23.007 -11.613 -15.490 1.00 92.06 441 ASN A C 1
ATOM 3562 O O . ASN A 1 441 ? 22.885 -10.543 -16.078 1.00 92.06 441 ASN A O 1
ATOM 3566 N N . TYR A 1 442 ? 24.163 -12.027 -14.968 1.00 91.56 442 TYR A N 1
ATOM 3567 C CA . TYR A 1 442 ? 25.433 -11.286 -15.009 1.00 91.56 442 TYR A CA 1
ATOM 3568 C C . TYR A 1 442 ? 26.589 -12.169 -15.525 1.00 91.56 442 TYR A C 1
ATOM 3570 O O . TYR A 1 442 ? 26.386 -13.321 -15.926 1.00 91.56 442 TYR A O 1
ATOM 3578 N N . SER A 1 443 ? 27.821 -11.646 -15.519 1.00 89.69 443 SER A N 1
ATOM 3579 C CA . SER A 1 443 ? 28.991 -12.358 -16.044 1.00 89.69 443 SER A CA 1
ATOM 3580 C C . SER A 1 443 ? 29.181 -13.738 -15.406 1.00 89.69 443 SER A C 1
ATOM 3582 O O . SER A 1 443 ? 29.313 -13.874 -14.190 1.00 89.69 443 SER A O 1
ATOM 3584 N N . GLY A 1 444 ? 29.245 -14.772 -16.248 1.00 85.94 444 GLY A N 1
ATOM 3585 C CA . GLY A 1 444 ? 29.392 -16.167 -15.824 1.00 85.94 444 GLY A CA 1
ATOM 3586 C C . GLY A 1 444 ? 28.080 -16.948 -15.717 1.00 85.94 444 GLY A C 1
ATOM 3587 O O . GLY A 1 444 ? 28.131 -18.151 -15.470 1.00 85.94 444 GLY A O 1
ATOM 3588 N N . CYS A 1 445 ? 26.930 -16.313 -15.960 1.00 87.38 445 CYS A N 1
ATOM 3589 C CA . CYS A 1 445 ? 25.637 -17.001 -16.020 1.00 87.38 445 CYS A CA 1
ATOM 3590 C C . CYS A 1 445 ? 25.375 -17.743 -17.323 1.00 87.38 445 CYS A C 1
ATOM 3592 O O . CYS A 1 445 ? 24.502 -18.608 -17.377 1.00 87.38 445 CYS A O 1
ATOM 3594 N N . CYS A 1 446 ? 26.174 -17.455 -18.346 1.00 77.69 446 CYS A N 1
ATOM 3595 C CA . CYS A 1 446 ? 26.064 -18.064 -19.656 1.00 77.69 446 CYS A CA 1
ATOM 3596 C C . CYS A 1 446 ? 27.437 -18.293 -20.282 1.00 77.69 446 CYS A C 1
ATOM 3598 O O . CYS A 1 446 ? 28.439 -17.706 -19.862 1.00 77.69 446 CYS A O 1
ATOM 3600 N N . ASP A 1 447 ? 27.475 -19.124 -21.323 1.00 68.31 447 ASP A N 1
ATOM 3601 C CA . ASP A 1 447 ? 28.693 -19.368 -22.088 1.00 68.31 447 ASP A CA 1
ATOM 3602 C C . ASP A 1 447 ? 29.212 -18.071 -22.735 1.00 68.31 447 ASP A C 1
ATOM 3604 O O . ASP A 1 447 ? 28.490 -17.368 -23.437 1.00 68.31 447 ASP A O 1
ATOM 3608 N N . VAL A 1 448 ? 30.509 -17.804 -22.548 1.00 56.88 448 VAL A N 1
ATOM 3609 C CA . VAL A 1 448 ? 31.256 -16.572 -22.898 1.00 56.88 448 VAL A CA 1
ATOM 3610 C C . VAL A 1 448 ? 31.232 -16.123 -24.376 1.00 56.88 448 VAL A C 1
ATOM 3612 O O . VAL A 1 448 ? 31.912 -15.163 -24.723 1.00 56.88 448 VAL A O 1
ATOM 3615 N N . ASN A 1 449 ? 30.480 -16.782 -25.262 1.00 56.97 449 ASN A N 1
ATOM 3616 C CA . ASN A 1 449 ? 30.465 -16.513 -26.709 1.00 56.97 449 ASN A CA 1
ATOM 3617 C C . ASN A 1 449 ? 29.069 -16.215 -27.292 1.00 56.97 449 ASN A C 1
ATOM 3619 O O . ASN A 1 449 ? 28.921 -16.218 -28.515 1.00 56.97 449 ASN A O 1
ATOM 3623 N N . ILE A 1 450 ? 28.047 -16.001 -26.459 1.00 65.56 450 ILE A N 1
ATOM 3624 C CA . ILE A 1 450 ? 26.676 -15.698 -26.897 1.00 65.56 450 ILE A CA 1
ATOM 3625 C C . ILE A 1 450 ? 26.181 -14.469 -26.125 1.00 65.56 450 ILE A C 1
ATOM 3627 O O . ILE A 1 450 ? 26.367 -14.405 -24.911 1.00 65.56 450 ILE A O 1
ATOM 3631 N N . ASP A 1 451 ? 25.560 -13.507 -26.821 1.00 67.75 451 ASP A N 1
ATOM 3632 C CA . ASP A 1 451 ? 24.819 -12.412 -26.180 1.00 67.75 451 ASP A CA 1
ATOM 3633 C C . ASP A 1 451 ? 23.731 -13.026 -25.299 1.00 67.75 451 ASP A C 1
ATOM 3635 O O . ASP A 1 451 ? 22.768 -13.605 -25.805 1.00 67.75 451 ASP A O 1
ATOM 3639 N N . CYS A 1 452 ? 23.920 -12.964 -23.981 1.00 82.88 452 CYS A N 1
ATOM 3640 C CA . CYS A 1 452 ? 23.106 -13.745 -23.061 1.00 82.88 452 CYS A CA 1
ATOM 3641 C C . CYS A 1 452 ? 21.946 -12.963 -22.467 1.00 82.88 452 CYS A C 1
ATOM 3643 O O . CYS A 1 452 ? 21.696 -13.036 -21.273 1.00 82.88 452 CYS A O 1
ATOM 3645 N N . VAL A 1 453 ? 21.235 -12.198 -23.280 1.00 91.94 453 VAL A N 1
ATOM 3646 C CA . VAL A 1 453 ? 20.020 -11.526 -22.818 1.00 91.94 453 VAL A CA 1
ATOM 3647 C C . VAL A 1 453 ? 18.970 -12.586 -22.464 1.00 91.94 453 VAL A C 1
ATOM 3649 O O . VAL A 1 453 ? 18.700 -13.484 -23.261 1.00 91.94 453 VAL A O 1
ATOM 3652 N N . GLN A 1 454 ? 18.406 -12.495 -21.261 1.00 93.31 454 GLN A N 1
ATOM 3653 C CA . GLN A 1 454 ? 17.340 -13.373 -20.777 1.00 93.31 454 GLN A CA 1
ATOM 3654 C C . GLN A 1 454 ? 15.990 -12.666 -20.872 1.00 93.31 454 GLN A C 1
ATOM 3656 O O . GLN A 1 454 ? 15.929 -11.437 -20.972 1.00 93.31 454 GLN A O 1
ATOM 3661 N N . SER A 1 455 ? 14.903 -13.438 -20.840 1.00 94.50 455 SER A N 1
ATOM 3662 C CA . SER A 1 455 ? 13.566 -12.855 -20.799 1.00 94.50 455 SER A CA 1
ATOM 3663 C C . SER A 1 455 ? 13.338 -12.064 -19.512 1.00 94.50 455 SER A C 1
ATOM 3665 O O . SER A 1 455 ? 13.910 -12.368 -18.464 1.00 94.50 455 SER A O 1
ATOM 3667 N N . VAL A 1 456 ? 12.491 -11.038 -19.587 1.00 94.44 456 VAL A N 1
ATOM 3668 C CA . VAL A 1 456 ? 12.248 -10.119 -18.460 1.00 94.44 456 VAL A CA 1
ATOM 3669 C C . VAL A 1 456 ? 11.562 -10.793 -17.265 1.00 94.44 456 VAL A C 1
ATOM 3671 O O . VAL A 1 456 ? 11.647 -10.307 -16.143 1.00 94.44 456 VAL A O 1
ATOM 3674 N N . ASP A 1 457 ? 10.912 -11.932 -17.499 1.00 91.25 457 ASP A N 1
ATOM 3675 C CA . ASP A 1 457 ? 10.221 -12.768 -16.516 1.00 91.25 457 ASP A CA 1
ATOM 3676 C C . ASP A 1 457 ? 11.057 -13.971 -16.038 1.00 91.25 457 ASP A C 1
ATOM 3678 O O . ASP A 1 457 ? 10.578 -14.779 -15.241 1.00 91.25 457 ASP A O 1
ATOM 3682 N N . GLN A 1 458 ? 12.310 -14.104 -16.493 1.00 91.75 458 GLN A N 1
ATOM 3683 C CA . GLN A 1 458 ? 13.163 -15.264 -16.208 1.00 91.75 458 GLN A CA 1
ATOM 3684 C C . GLN A 1 458 ? 13.456 -15.450 -14.708 1.00 91.75 458 GLN A C 1
ATOM 3686 O O . GLN A 1 458 ? 13.684 -16.576 -14.256 1.00 91.75 458 GLN A O 1
ATOM 3691 N N . TYR A 1 459 ? 13.462 -14.358 -13.939 1.00 90.19 459 TYR A N 1
ATOM 3692 C CA . TYR A 1 459 ? 13.812 -14.339 -12.516 1.00 90.19 459 TYR A CA 1
ATOM 3693 C C . TYR A 1 459 ? 12.644 -13.835 -11.658 1.00 90.19 459 TYR A C 1
ATOM 3695 O O . TYR A 1 459 ? 12.713 -12.735 -11.109 1.00 90.19 459 TYR A O 1
ATOM 3703 N N . PRO A 1 460 ? 11.570 -14.630 -11.499 1.00 87.69 460 PRO A N 1
ATOM 3704 C CA . PRO A 1 460 ? 10.346 -14.191 -10.829 1.00 87.69 460 PRO A CA 1
ATOM 3705 C C . PRO A 1 460 ? 10.544 -13.850 -9.341 1.00 87.69 460 PRO A C 1
ATOM 3707 O O . PRO A 1 460 ? 9.757 -13.102 -8.770 1.00 87.69 460 PRO A O 1
ATOM 3710 N N . GLU A 1 461 ? 11.596 -14.384 -8.713 1.00 85.81 461 GLU A N 1
ATOM 3711 C CA . GLU A 1 461 ? 11.957 -14.104 -7.317 1.00 85.81 461 GLU A CA 1
ATOM 3712 C C . GLU A 1 461 ? 12.864 -12.868 -7.168 1.00 85.81 461 GLU A C 1
ATOM 3714 O O . GLU A 1 461 ? 13.092 -12.400 -6.055 1.00 85.81 461 GLU A O 1
ATOM 3719 N N . SER A 1 462 ? 13.392 -12.321 -8.264 1.00 88.38 462 SER A N 1
ATOM 3720 C CA . SER A 1 462 ? 14.312 -11.180 -8.255 1.00 88.38 462 SER A CA 1
ATOM 3721 C C . SER A 1 462 ? 13.543 -9.874 -8.423 1.00 88.38 462 SER A C 1
ATOM 3723 O O . SER A 1 462 ? 13.563 -9.243 -9.479 1.00 88.38 462 SER A O 1
ATOM 3725 N N . ILE A 1 463 ? 12.823 -9.507 -7.361 1.00 91.12 463 ILE A N 1
ATOM 3726 C CA . ILE A 1 463 ? 11.964 -8.322 -7.319 1.00 91.12 463 ILE A CA 1
ATOM 3727 C C . ILE A 1 463 ? 12.483 -7.257 -6.358 1.00 91.12 463 ILE A C 1
ATOM 3729 O O . ILE A 1 463 ? 13.021 -7.552 -5.285 1.00 91.12 463 ILE A O 1
ATOM 3733 N N . THR A 1 464 ? 12.304 -5.998 -6.734 1.00 93.25 464 THR A N 1
ATOM 3734 C CA . THR A 1 464 ? 12.557 -4.856 -5.847 1.00 93.25 464 THR A CA 1
ATOM 3735 C C . THR A 1 464 ? 11.425 -4.710 -4.824 1.00 93.25 464 THR A C 1
ATOM 3737 O O . THR A 1 464 ? 10.375 -5.337 -4.983 1.00 93.25 464 THR A O 1
ATOM 3740 N N . PRO A 1 465 ? 11.570 -3.865 -3.785 1.00 91.88 465 PRO A N 1
ATOM 3741 C CA . PRO A 1 465 ? 10.474 -3.592 -2.849 1.00 91.88 465 PRO A CA 1
ATOM 3742 C C . PRO A 1 465 ? 9.188 -3.067 -3.491 1.00 91.88 465 PRO A C 1
ATOM 3744 O O . PRO A 1 465 ? 8.110 -3.291 -2.948 1.00 91.88 465 PRO A O 1
ATOM 3747 N N . PHE A 1 466 ? 9.291 -2.426 -4.657 1.00 93.88 466 PHE A N 1
ATOM 3748 C CA . PHE A 1 466 ? 8.147 -1.975 -5.451 1.00 93.88 466 PHE A CA 1
ATOM 3749 C C . PHE A 1 466 ? 7.717 -2.973 -6.539 1.00 93.88 466 PHE A C 1
ATOM 3751 O O . PHE A 1 466 ? 6.827 -2.670 -7.326 1.00 93.88 466 PHE A O 1
ATOM 3758 N N . GLY A 1 467 ? 8.323 -4.162 -6.599 1.00 93.69 467 GLY A N 1
ATOM 3759 C CA . GLY A 1 467 ? 7.949 -5.206 -7.555 1.00 93.69 467 GLY A CA 1
ATOM 3760 C C . GLY A 1 467 ? 8.518 -5.018 -8.963 1.00 93.69 467 GLY A C 1
ATOM 3761 O O . GLY A 1 467 ? 7.936 -5.524 -9.920 1.00 93.69 467 GLY A O 1
ATOM 3762 N N . LEU A 1 468 ? 9.631 -4.292 -9.119 1.00 95.75 468 LEU A N 1
ATOM 3763 C CA . LEU A 1 468 ? 10.322 -4.198 -10.408 1.00 95.75 468 LEU A CA 1
ATOM 3764 C C . LEU A 1 468 ? 11.191 -5.439 -10.635 1.00 95.75 468 LEU A C 1
ATOM 3766 O O . LEU A 1 468 ? 11.783 -5.976 -9.700 1.00 95.75 468 LEU A O 1
ATOM 3770 N N . TYR A 1 469 ? 11.317 -5.825 -11.898 1.00 94.56 469 TYR A N 1
ATOM 3771 C CA . TYR A 1 469 ? 12.176 -6.889 -12.399 1.00 94.56 469 TYR A CA 1
ATOM 3772 C C . TYR A 1 469 ? 13.323 -6.302 -13.226 1.00 94.56 469 TYR A C 1
ATOM 3774 O O . TYR A 1 469 ? 13.228 -5.194 -13.770 1.00 94.56 469 TYR A O 1
ATOM 3782 N N . GLY A 1 470 ? 14.416 -7.060 -13.331 1.00 92.12 470 GLY A N 1
ATOM 3783 C CA . GLY A 1 470 ? 15.545 -6.714 -14.201 1.00 92.12 470 GLY A CA 1
ATOM 3784 C C . GLY A 1 470 ? 16.318 -5.464 -13.776 1.00 92.12 470 GLY A C 1
ATOM 3785 O O . GLY A 1 470 ? 17.066 -4.925 -14.572 1.00 92.12 470 GLY A O 1
ATOM 3786 N N . THR A 1 471 ? 16.178 -4.990 -12.533 1.00 94.38 471 THR A N 1
ATOM 3787 C CA . THR A 1 471 ? 16.905 -3.799 -12.043 1.00 94.38 471 THR A CA 1
ATOM 3788 C C . THR A 1 471 ? 18.361 -4.088 -11.668 1.00 94.38 471 THR A C 1
ATOM 3790 O O . THR A 1 471 ? 19.068 -3.217 -11.176 1.00 94.38 471 THR A O 1
ATOM 3793 N N . SER A 1 472 ? 18.817 -5.323 -11.835 1.00 93.06 472 SER A N 1
ATOM 3794 C CA . SER A 1 472 ? 20.214 -5.711 -11.685 1.00 93.06 472 SER A CA 1
ATOM 3795 C C . SER A 1 472 ? 20.559 -6.624 -12.849 1.00 93.06 472 SER A C 1
ATOM 3797 O O . SER A 1 472 ? 19.973 -7.699 -12.981 1.00 93.06 472 SER A O 1
ATOM 3799 N N . ALA A 1 473 ? 21.541 -6.214 -13.646 1.00 92.81 473 ALA A N 1
ATOM 3800 C CA . ALA A 1 473 ? 22.032 -6.910 -14.826 1.00 92.81 473 ALA A CA 1
ATOM 3801 C C . ALA A 1 473 ? 20.978 -7.094 -15.938 1.00 92.81 473 ALA A C 1
ATOM 3803 O O . ALA A 1 473 ? 20.098 -6.266 -16.096 1.00 92.81 473 ALA A O 1
ATOM 3804 N N . ASN A 1 474 ? 21.101 -8.152 -16.750 1.00 94.56 474 ASN A N 1
ATOM 3805 C CA . ASN A 1 474 ? 20.402 -8.306 -18.031 1.00 94.56 474 ASN A CA 1
ATOM 3806 C C . ASN A 1 474 ? 20.790 -7.197 -19.025 1.00 94.56 474 ASN A C 1
ATOM 3808 O O . ASN A 1 474 ? 21.827 -7.343 -19.682 1.00 94.56 474 ASN A O 1
ATOM 3812 N N . LEU A 1 475 ? 20.058 -6.084 -19.102 1.00 96.19 475 LEU A N 1
ATOM 3813 C CA . LEU A 1 475 ? 20.495 -4.868 -19.783 1.00 96.19 475 LEU A CA 1
ATOM 3814 C C . LEU A 1 475 ? 20.726 -3.747 -18.771 1.00 96.19 475 LEU A C 1
ATOM 3816 O O . LEU A 1 475 ? 20.002 -3.586 -17.799 1.00 96.19 475 LEU A O 1
ATOM 3820 N N . GLN A 1 476 ? 21.711 -2.907 -19.063 1.00 96.19 476 GLN A N 1
ATOM 3821 C CA . GLN A 1 476 ? 21.830 -1.626 -18.376 1.00 96.19 476 GLN A CA 1
ATOM 3822 C C . GLN A 1 476 ? 20.877 -0.634 -19.028 1.00 96.19 476 GLN A C 1
ATOM 3824 O O . GLN A 1 476 ? 20.700 -0.632 -20.250 1.00 96.19 476 GLN A O 1
ATOM 3829 N N . GLU A 1 477 ? 20.292 0.240 -18.226 1.00 98.25 477 GLU A N 1
ATOM 3830 C CA . GLU A 1 477 ? 19.139 1.018 -18.657 1.00 98.25 477 GLU A CA 1
ATOM 3831 C C . GLU A 1 477 ? 19.440 2.502 -18.756 1.00 98.25 477 GLU A C 1
ATOM 3833 O O . GLU A 1 477 ? 20.082 3.080 -17.874 1.00 98.25 477 GLU A O 1
ATOM 3838 N N . TRP A 1 478 ? 18.977 3.129 -19.840 1.00 98.44 478 TRP A N 1
ATOM 3839 C CA . TRP A 1 478 ? 19.137 4.565 -20.032 1.00 98.44 478 TRP A CA 1
ATOM 3840 C C . TRP A 1 478 ? 18.374 5.346 -18.962 1.00 98.44 478 TRP A C 1
ATOM 3842 O O . TRP A 1 478 ? 17.184 5.125 -18.749 1.00 98.44 478 TRP A O 1
ATOM 3852 N N . VAL A 1 479 ? 19.064 6.302 -18.341 1.00 97.38 479 VAL A N 1
ATOM 3853 C CA . VAL A 1 479 ? 18.505 7.262 -17.383 1.00 97.38 479 VAL A CA 1
ATOM 3854 C C . VAL A 1 479 ? 18.979 8.677 -17.711 1.00 97.38 479 VAL A C 1
ATOM 3856 O O . VAL A 1 479 ? 20.033 8.887 -18.325 1.00 97.38 479 VAL A O 1
ATOM 3859 N N . VAL A 1 480 ? 18.210 9.680 -17.293 1.00 95.19 480 VAL A N 1
ATOM 3860 C CA . VAL A 1 480 ? 18.640 11.079 -17.357 1.00 95.19 480 VAL A CA 1
ATOM 3861 C C . VAL A 1 480 ? 19.748 11.302 -16.328 1.00 95.19 480 VAL A C 1
ATOM 3863 O O . VAL A 1 480 ? 19.626 10.944 -15.156 1.00 95.19 480 VAL A O 1
ATOM 3866 N N . ASN A 1 481 ? 20.858 11.881 -16.783 1.00 91.56 481 ASN A N 1
ATOM 3867 C CA . ASN A 1 481 ? 22.025 12.127 -15.950 1.00 91.56 481 ASN A CA 1
ATOM 3868 C C . ASN A 1 481 ? 21.863 13.412 -15.123 1.00 91.56 481 ASN A C 1
ATOM 3870 O O . ASN A 1 481 ? 21.963 14.512 -15.668 1.00 91.56 481 ASN A O 1
ATOM 3874 N N . ASN A 1 482 ? 21.728 13.279 -13.801 1.00 87.00 482 ASN A N 1
ATOM 3875 C CA . ASN A 1 482 ? 21.675 14.423 -12.883 1.00 87.00 482 ASN A CA 1
ATOM 3876 C C . ASN A 1 482 ? 23.045 14.852 -12.337 1.00 87.00 482 ASN A C 1
ATOM 3878 O O . ASN A 1 482 ? 23.155 15.818 -11.574 1.00 87.00 482 ASN A O 1
ATOM 3882 N N . ASN A 1 483 ? 24.126 14.178 -12.735 1.00 85.69 483 ASN A N 1
ATOM 3883 C CA . ASN A 1 483 ? 25.479 14.586 -12.386 1.00 85.69 483 ASN A CA 1
ATOM 3884 C C . ASN A 1 483 ? 25.910 15.782 -13.248 1.00 85.69 483 ASN A C 1
ATOM 3886 O O . ASN A 1 483 ? 26.490 15.634 -14.324 1.00 85.69 483 ASN A O 1
ATOM 3890 N N . SER A 1 484 ? 25.673 16.985 -12.722 1.00 81.75 484 SER A N 1
ATOM 3891 C CA . SER A 1 484 ? 26.020 18.259 -13.372 1.00 81.75 484 SER A CA 1
ATOM 3892 C C . SER A 1 484 ? 27.504 18.420 -13.742 1.00 81.75 484 SER A C 1
ATOM 3894 O O . SER A 1 484 ? 27.839 19.276 -14.561 1.00 81.75 484 SER A O 1
ATOM 3896 N N . SER A 1 485 ? 28.403 17.616 -13.162 1.00 84.00 485 SER A N 1
ATOM 3897 C CA . SER A 1 485 ? 29.841 17.675 -13.454 1.00 84.00 485 SER A CA 1
ATOM 3898 C C . SER A 1 485 ? 30.269 16.855 -14.678 1.00 84.00 485 SER A C 1
ATOM 3900 O O . SER A 1 485 ? 31.396 17.018 -15.147 1.00 84.00 485 SER A O 1
ATOM 3902 N N . ILE A 1 486 ? 29.390 16.002 -15.219 1.00 84.94 486 ILE A N 1
ATOM 3903 C CA . ILE A 1 486 ? 29.684 15.127 -16.358 1.00 84.94 486 ILE A CA 1
ATOM 3904 C C . ILE A 1 486 ? 28.659 15.374 -17.464 1.00 84.94 486 ILE A C 1
ATOM 3906 O O . ILE A 1 486 ? 27.482 15.061 -17.322 1.00 84.94 486 ILE A O 1
ATOM 3910 N N . SER A 1 487 ? 29.118 15.888 -18.606 1.00 87.62 487 SER A N 1
ATOM 3911 C CA . SER A 1 487 ? 28.289 16.034 -19.808 1.00 87.62 487 SER A CA 1
ATOM 3912 C C . SER A 1 487 ? 28.291 14.724 -20.605 1.00 87.62 487 SER A C 1
ATOM 3914 O O . SER A 1 487 ? 29.058 14.554 -21.551 1.00 87.62 487 SER A O 1
ATOM 3916 N N . ALA A 1 488 ? 27.479 13.771 -20.154 1.00 89.56 488 ALA A N 1
ATOM 3917 C CA . ALA A 1 488 ? 27.279 12.460 -20.770 1.00 89.56 488 ALA A CA 1
ATOM 3918 C C . ALA A 1 488 ? 25.868 11.938 -20.463 1.00 89.56 488 ALA A C 1
ATOM 3920 O O . ALA A 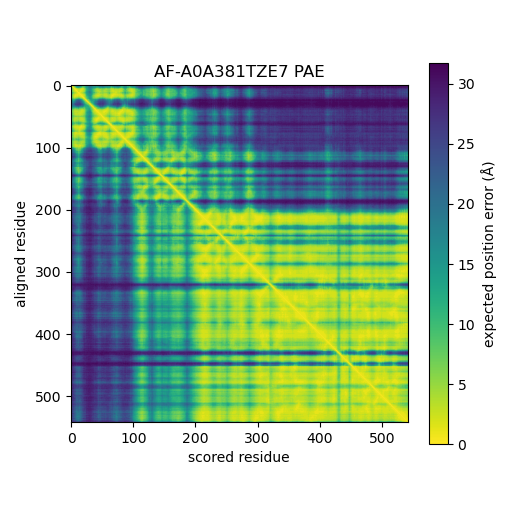1 488 ? 25.231 12.404 -19.515 1.00 89.56 488 ALA A O 1
ATOM 3921 N N . ASN A 1 489 ? 25.410 10.945 -21.222 1.00 91.56 489 ASN A N 1
ATOM 3922 C CA . ASN A 1 489 ? 24.243 10.144 -20.854 1.00 91.56 489 ASN A CA 1
ATOM 3923 C C . ASN A 1 489 ? 24.656 9.075 -19.842 1.00 91.56 489 ASN A C 1
ATOM 3925 O O . ASN A 1 489 ? 25.837 8.717 -19.755 1.00 91.56 489 ASN A O 1
ATOM 3929 N N . LYS A 1 490 ? 23.688 8.553 -19.092 1.00 94.25 490 LYS A N 1
ATOM 3930 C CA . LYS A 1 490 ? 23.937 7.595 -18.017 1.00 94.25 490 LYS A CA 1
ATOM 3931 C C . LYS A 1 490 ? 23.147 6.309 -18.246 1.00 94.25 490 LYS A C 1
ATOM 3933 O O . LYS A 1 490 ? 21.991 6.345 -18.653 1.00 94.25 490 LYS A O 1
ATOM 3938 N N . LEU A 1 491 ? 23.817 5.195 -17.990 1.00 96.12 491 LEU A N 1
ATOM 3939 C CA . LEU A 1 491 ? 23.268 3.849 -17.915 1.00 96.12 491 LEU A CA 1
ATOM 3940 C C . LEU A 1 491 ? 23.397 3.360 -16.467 1.00 96.12 491 LEU A C 1
ATOM 3942 O O . LEU A 1 491 ? 24.384 3.691 -15.803 1.00 96.12 491 LEU A O 1
ATOM 3946 N N . ILE A 1 492 ? 22.424 2.596 -15.978 1.00 95.62 492 ILE A N 1
ATOM 3947 C CA . ILE A 1 492 ? 22.388 2.088 -14.596 1.00 95.62 492 ILE A CA 1
ATOM 3948 C C . ILE A 1 492 ? 22.029 0.595 -14.554 1.00 95.62 492 ILE A C 1
ATOM 3950 O O . ILE A 1 492 ? 21.445 0.078 -15.503 1.00 95.62 492 ILE A O 1
ATOM 3954 N N . GLY A 1 493 ? 22.405 -0.094 -13.471 1.00 94.19 493 GLY A N 1
ATOM 3955 C CA . GLY A 1 493 ? 21.984 -1.475 -13.175 1.00 94.19 493 GLY A CA 1
ATOM 3956 C C . GLY A 1 493 ? 22.924 -2.574 -13.683 1.00 94.19 493 GLY A C 1
ATOM 3957 O O . GLY A 1 493 ? 22.807 -3.721 -13.256 1.00 94.19 493 GLY A O 1
ATOM 3958 N N . GLY A 1 494 ? 23.902 -2.233 -14.530 1.00 94.06 494 GLY A N 1
ATOM 3959 C CA . GLY A 1 494 ? 24.835 -3.194 -15.133 1.00 94.06 494 GLY A CA 1
ATOM 3960 C C . GLY A 1 494 ? 24.161 -4.119 -16.152 1.00 94.06 494 GLY A C 1
ATOM 3961 O O . GLY A 1 494 ? 22.996 -3.950 -16.476 1.00 94.06 494 GLY A O 1
ATOM 3962 N N . TYR A 1 495 ? 24.889 -5.084 -16.716 1.00 94.38 495 TYR A N 1
ATOM 3963 C CA . TYR A 1 495 ? 24.357 -5.949 -17.782 1.00 94.38 495 TYR A CA 1
ATOM 3964 C C . TYR A 1 495 ? 24.878 -7.390 -17.705 1.00 94.38 495 TYR A C 1
ATOM 3966 O O . TYR A 1 495 ? 25.699 -7.723 -16.854 1.00 94.38 495 TYR A O 1
ATOM 3974 N N . PHE A 1 496 ? 24.440 -8.257 -18.621 1.00 92.81 496 PHE A N 1
ATOM 3975 C CA . PHE A 1 496 ? 24.756 -9.695 -18.622 1.00 92.81 496 PHE A CA 1
ATOM 3976 C C . PHE A 1 496 ? 26.247 -10.079 -18.647 1.00 92.81 496 PHE A C 1
ATOM 3978 O O . PHE A 1 496 ? 26.579 -11.216 -18.326 1.00 92.81 496 PHE A O 1
ATOM 3985 N N . SER A 1 497 ? 27.162 -9.162 -18.983 1.00 91.69 497 SER A N 1
ATOM 3986 C CA . SER A 1 497 ? 28.616 -9.404 -18.897 1.00 91.69 497 SER A CA 1
ATOM 3987 C C . SER A 1 497 ? 29.318 -8.581 -17.815 1.00 91.69 497 SER A C 1
ATOM 3989 O O . SER A 1 497 ? 30.544 -8.651 -17.711 1.00 91.69 497 SER A O 1
ATOM 3991 N N . SER A 1 498 ? 28.572 -7.823 -17.011 1.00 91.88 498 SER A N 1
ATOM 3992 C CA . SER A 1 498 ? 29.094 -7.090 -15.856 1.00 91.88 498 SER A CA 1
ATOM 3993 C C . SER A 1 498 ? 29.489 -8.032 -14.723 1.00 91.88 498 SER A C 1
ATOM 3995 O O . SER A 1 498 ? 28.893 -9.098 -14.535 1.00 91.88 498 SER A O 1
ATOM 3997 N N . THR A 1 499 ? 30.496 -7.639 -13.948 1.00 90.38 499 THR A N 1
ATOM 3998 C CA . THR A 1 499 ? 30.838 -8.335 -12.702 1.00 90.38 499 THR A CA 1
ATOM 3999 C C . THR A 1 499 ? 29.767 -8.100 -11.636 1.00 90.38 499 THR A C 1
ATOM 4001 O O . THR A 1 499 ? 28.900 -7.240 -11.777 1.00 90.38 499 THR A O 1
ATOM 4004 N N . TYR A 1 500 ? 29.798 -8.882 -10.555 1.00 86.31 500 TYR A N 1
ATOM 4005 C CA . TYR A 1 500 ? 28.768 -8.805 -9.517 1.00 86.31 500 TYR A CA 1
ATOM 4006 C C . TYR A 1 500 ? 28.686 -7.406 -8.870 1.00 86.31 500 TYR A C 1
ATOM 4008 O O . TYR A 1 500 ? 27.600 -6.931 -8.579 1.00 86.31 500 TYR A O 1
ATOM 4016 N N . ASP A 1 501 ? 29.813 -6.712 -8.703 1.00 86.94 501 ASP A N 1
ATOM 4017 C CA . ASP A 1 501 ? 29.907 -5.349 -8.163 1.00 86.94 501 ASP A CA 1
ATOM 4018 C C . ASP A 1 501 ? 29.473 -4.256 -9.159 1.00 86.94 501 ASP A C 1
ATOM 4020 O O . ASP A 1 501 ? 29.203 -3.117 -8.777 1.00 86.94 501 ASP A O 1
ATOM 4024 N N . GLU A 1 502 ? 29.345 -4.599 -10.438 1.00 91.00 502 GLU A N 1
ATOM 4025 C CA . GLU A 1 502 ? 28.881 -3.705 -11.501 1.00 91.00 502 GLU A CA 1
ATOM 4026 C C . GLU A 1 502 ? 27.371 -3.812 -11.766 1.00 91.00 502 GLU A C 1
ATOM 4028 O O . GLU A 1 502 ? 26.851 -3.020 -12.547 1.00 91.00 502 GLU A O 1
ATOM 4033 N N . VAL A 1 503 ? 26.662 -4.745 -11.119 1.00 91.81 503 VAL A N 1
ATOM 4034 C CA . VAL A 1 503 ? 25.208 -4.952 -11.296 1.00 91.81 503 VAL A CA 1
ATOM 4035 C C . VAL A 1 503 ? 24.378 -4.514 -10.085 1.00 91.81 503 VAL A C 1
ATOM 4037 O O . VAL A 1 503 ? 23.250 -4.970 -9.888 1.00 91.81 503 VAL A O 1
ATOM 4040 N N . THR A 1 504 ? 24.929 -3.628 -9.249 1.00 91.81 504 THR A N 1
ATOM 4041 C CA . THR A 1 504 ? 24.181 -3.036 -8.130 1.00 91.81 504 THR A CA 1
ATOM 4042 C C . THR A 1 504 ? 23.216 -1.960 -8.614 1.00 91.81 504 THR A C 1
ATOM 4044 O O . THR A 1 504 ? 23.430 -1.321 -9.647 1.00 91.81 504 THR A O 1
ATOM 4047 N N . THR A 1 505 ? 22.220 -1.647 -7.788 1.00 91.75 505 THR A N 1
ATOM 4048 C CA . THR A 1 505 ? 21.291 -0.522 -7.999 1.00 91.75 505 THR A CA 1
ATOM 4049 C C . THR A 1 505 ? 21.971 0.857 -7.976 1.00 91.75 505 THR A C 1
ATOM 4051 O O . THR A 1 505 ? 21.329 1.865 -8.255 1.00 91.75 505 THR A O 1
ATOM 4054 N N . THR A 1 506 ? 23.273 0.927 -7.670 1.00 91.31 506 THR A N 1
ATOM 4055 C CA . THR A 1 506 ? 24.087 2.160 -7.677 1.00 91.31 506 THR A CA 1
ATOM 4056 C C . THR A 1 506 ? 25.189 2.170 -8.724 1.00 91.31 506 THR A C 1
ATOM 4058 O O . THR A 1 506 ? 25.927 3.156 -8.827 1.00 91.31 506 THR A O 1
ATOM 4061 N N . SER A 1 507 ? 25.340 1.081 -9.477 1.00 91.94 507 SER A N 1
ATOM 4062 C CA . SER A 1 507 ? 26.391 0.953 -10.477 1.00 91.94 507 SER A CA 1
ATOM 4063 C C . SER A 1 507 ? 25.979 1.721 -11.725 1.00 91.94 507 SER A C 1
ATOM 4065 O O . SER A 1 507 ? 24.910 1.485 -12.288 1.00 91.94 507 SER A O 1
ATOM 4067 N N . VAL A 1 508 ? 26.827 2.660 -12.145 1.00 93.06 508 VAL A N 1
ATOM 4068 C CA . VAL A 1 508 ? 26.544 3.559 -13.268 1.00 93.06 508 VAL A CA 1
ATOM 4069 C C . VAL A 1 508 ? 27.635 3.494 -14.327 1.00 93.06 508 VAL A C 1
ATOM 4071 O O . VAL A 1 508 ? 28.820 3.347 -14.024 1.00 93.06 508 VAL A O 1
ATOM 4074 N N . TYR A 1 509 ? 27.237 3.685 -15.580 1.00 92.62 509 TYR A N 1
ATOM 4075 C CA . TYR A 1 509 ? 28.131 3.822 -16.722 1.00 92.62 509 TYR A CA 1
ATOM 4076 C C . TYR A 1 509 ? 27.799 5.099 -17.501 1.00 92.62 509 TYR A C 1
ATOM 4078 O O . TYR A 1 509 ? 26.640 5.385 -17.796 1.00 92.62 509 TYR A O 1
ATOM 4086 N N . TYR A 1 510 ? 28.826 5.877 -17.850 1.00 92.62 510 TYR A N 1
ATOM 4087 C CA . TYR A 1 510 ? 28.669 7.121 -18.603 1.00 92.62 510 TYR A CA 1
ATOM 4088 C C . TYR A 1 510 ? 28.973 6.906 -20.088 1.00 92.62 510 TYR A C 1
ATOM 4090 O O . TYR A 1 510 ? 30.079 6.502 -20.453 1.00 92.62 510 TYR A O 1
ATOM 4098 N N . SER A 1 511 ? 28.013 7.250 -20.949 1.00 91.81 511 SER A N 1
ATOM 4099 C CA . SER A 1 511 ? 28.179 7.261 -22.404 1.00 91.81 511 SER A CA 1
ATOM 4100 C C . SER A 1 511 ? 28.248 8.693 -22.930 1.00 91.81 511 SER A C 1
ATOM 4102 O O . SER A 1 511 ? 27.295 9.463 -22.824 1.00 91.81 511 SER A O 1
ATOM 4104 N N . PHE A 1 512 ? 29.368 9.049 -23.560 1.00 90.62 512 PHE A N 1
ATOM 4105 C CA . PHE A 1 512 ? 29.613 10.385 -24.128 1.00 90.62 512 PHE A CA 1
ATOM 4106 C C . PHE A 1 512 ? 29.003 10.591 -25.524 1.00 90.62 512 PHE A C 1
ATOM 4108 O O . PHE A 1 512 ? 29.306 11.572 -26.200 1.00 90.62 512 PHE A O 1
ATOM 4115 N N . SER A 1 513 ? 28.184 9.649 -25.985 1.00 91.81 513 SER A N 1
ATOM 4116 C CA . SER A 1 513 ? 27.542 9.687 -27.295 1.00 91.81 513 SER A CA 1
ATOM 4117 C C . SER A 1 513 ? 26.072 9.324 -27.155 1.00 91.81 513 SER A C 1
ATOM 4119 O O . SER A 1 513 ? 25.735 8.313 -26.535 1.00 91.81 513 SER A O 1
ATOM 4121 N N . ASN A 1 514 ? 25.208 10.137 -27.760 1.00 91.56 514 ASN A N 1
ATOM 4122 C CA . ASN A 1 514 ? 23.768 9.893 -27.780 1.00 91.56 514 ASN A CA 1
ATOM 4123 C C . ASN A 1 514 ? 23.374 8.794 -28.770 1.00 91.56 514 ASN A C 1
ATOM 4125 O O . ASN A 1 514 ? 22.376 8.117 -28.554 1.00 91.56 514 ASN A O 1
ATOM 4129 N N . SER A 1 515 ? 24.177 8.596 -29.819 1.00 93.88 515 SER A N 1
ATOM 4130 C CA . SER A 1 515 ? 23.894 7.676 -30.924 1.00 93.88 515 SER A CA 1
ATOM 4131 C C . SER A 1 515 ? 24.558 6.308 -30.773 1.00 93.88 515 SER A C 1
ATOM 4133 O O . SER A 1 515 ? 24.383 5.434 -31.622 1.00 93.88 515 SER A O 1
ATOM 4135 N N . THR A 1 516 ? 25.342 6.097 -29.711 1.00 94.50 516 THR A N 1
ATOM 4136 C CA . THR A 1 516 ? 25.948 4.788 -29.456 1.00 94.50 516 THR A CA 1
ATOM 4137 C C . THR A 1 516 ? 24.875 3.819 -28.983 1.00 94.50 516 THR A C 1
ATOM 4139 O O . THR A 1 516 ? 24.399 3.919 -27.857 1.00 94.50 516 THR A O 1
ATOM 4142 N N . ALA A 1 517 ? 24.542 2.861 -29.841 1.00 95.00 517 ALA A N 1
ATOM 4143 C CA . ALA A 1 517 ? 23.761 1.685 -29.496 1.00 95.00 517 ALA A CA 1
ATOM 4144 C C . ALA A 1 517 ? 24.690 0.512 -29.156 1.00 95.00 517 ALA A C 1
ATOM 4146 O O . ALA A 1 517 ? 25.734 0.328 -29.788 1.00 95.00 517 ALA A O 1
ATOM 4147 N N . HIS A 1 518 ? 24.300 -0.305 -28.182 1.00 94.75 518 HIS A N 1
ATOM 4148 C CA . HIS A 1 518 ? 25.025 -1.516 -27.809 1.00 94.75 518 HIS A CA 1
ATOM 4149 C C . HIS A 1 518 ? 24.049 -2.594 -27.343 1.00 94.75 518 HIS A C 1
ATOM 4151 O O . HIS A 1 518 ? 23.030 -2.272 -26.738 1.00 94.75 518 HIS A O 1
ATOM 4157 N N . ALA A 1 519 ? 24.363 -3.870 -27.586 1.00 92.19 519 ALA A N 1
ATOM 4158 C CA . ALA A 1 519 ? 23.477 -4.996 -27.267 1.00 92.19 519 ALA A CA 1
ATOM 4159 C C . ALA A 1 519 ? 23.023 -5.021 -25.800 1.00 92.19 519 ALA A C 1
ATOM 4161 O O . ALA A 1 519 ? 21.920 -5.465 -25.512 1.00 92.19 519 ALA A O 1
ATOM 4162 N N . SER A 1 520 ? 23.843 -4.480 -24.896 1.00 94.44 520 SER A N 1
ATOM 4163 C CA . SER A 1 520 ? 23.533 -4.376 -23.471 1.00 94.44 520 SER A CA 1
ATOM 4164 C C . SER A 1 520 ? 22.750 -3.131 -23.046 1.00 94.44 520 SER A C 1
ATOM 4166 O O . SER A 1 520 ? 22.496 -2.990 -21.860 1.00 94.44 520 SER A O 1
ATOM 4168 N N . TYR A 1 521 ? 22.413 -2.210 -23.953 1.00 97.31 521 TYR A N 1
ATOM 4169 C CA . TYR A 1 521 ? 21.716 -0.963 -23.617 1.00 97.31 521 TYR A CA 1
ATOM 4170 C C . TYR A 1 521 ? 20.210 -1.119 -23.840 1.00 97.31 521 TYR A C 1
ATOM 4172 O O . TYR A 1 521 ? 19.776 -1.317 -24.980 1.00 97.31 521 TYR A O 1
ATOM 4180 N N . GLY A 1 522 ? 19.448 -1.012 -22.755 1.00 97.88 522 GLY A N 1
ATOM 4181 C CA . GLY A 1 522 ? 17.991 -1.081 -22.705 1.00 97.88 522 GLY A CA 1
ATOM 4182 C C . GLY A 1 522 ? 17.362 0.180 -22.108 1.00 97.88 522 GLY A C 1
ATOM 4183 O O . GLY A 1 522 ? 17.982 1.245 -22.040 1.00 97.88 522 GLY A O 1
ATOM 4184 N N . LEU A 1 523 ? 16.100 0.067 -21.700 1.00 97.56 523 LEU A N 1
ATOM 4185 C CA . LEU A 1 523 ? 15.292 1.175 -21.195 1.00 97.56 523 LEU A CA 1
ATOM 4186 C C . LEU A 1 523 ? 14.157 0.644 -20.310 1.00 97.56 523 LEU A C 1
ATOM 4188 O O . LEU A 1 523 ? 13.599 -0.415 -20.596 1.00 97.56 523 LEU A O 1
ATOM 4192 N N . ARG A 1 524 ? 13.740 1.457 -19.339 1.00 97.50 524 ARG A N 1
ATOM 4193 C CA . ARG A 1 524 ? 12.367 1.516 -18.818 1.00 97.50 524 ARG A CA 1
ATOM 4194 C C . ARG A 1 524 ? 11.860 2.954 -18.889 1.00 97.50 524 ARG A C 1
ATOM 4196 O O . ARG A 1 524 ? 12.669 3.873 -18.978 1.00 97.50 524 ARG A O 1
ATOM 4203 N N . THR A 1 525 ? 10.553 3.176 -18.876 1.00 98.38 525 THR A N 1
ATOM 4204 C CA . THR A 1 525 ? 9.979 4.530 -18.944 1.00 98.38 525 THR A CA 1
ATOM 4205 C C . THR A 1 525 ? 9.197 4.878 -17.687 1.00 98.38 525 THR A C 1
ATOM 4207 O O . THR A 1 525 ? 8.810 3.999 -16.914 1.00 98.38 525 THR A O 1
ATOM 4210 N N . VAL A 1 526 ? 8.970 6.176 -17.500 1.00 98.50 526 VAL A N 1
ATOM 4211 C CA . VAL A 1 526 ? 8.155 6.729 -16.417 1.00 98.50 526 VAL A CA 1
ATOM 4212 C C . VAL A 1 526 ? 7.180 7.778 -16.935 1.00 98.50 526 VAL A C 1
ATOM 4214 O O . VAL A 1 526 ? 7.398 8.337 -18.010 1.00 98.50 526 VAL A O 1
ATOM 4217 N N . PHE A 1 527 ? 6.154 8.091 -16.149 1.00 98.19 527 PHE A N 1
ATOM 4218 C CA . PHE A 1 527 ? 5.324 9.287 -16.318 1.00 98.19 527 PHE A CA 1
ATOM 4219 C C . PHE A 1 527 ? 4.947 9.887 -14.954 1.00 98.19 527 PHE A C 1
ATOM 4221 O O . PHE A 1 527 ? 5.030 9.210 -13.925 1.00 98.19 527 PHE A O 1
ATOM 4228 N N . ASP A 1 528 ? 4.572 11.166 -14.946 1.00 97.94 528 ASP A N 1
ATOM 4229 C CA . ASP A 1 528 ? 4.232 11.908 -13.727 1.00 97.94 528 ASP A CA 1
ATOM 4230 C C . ASP A 1 528 ? 2.917 11.412 -13.108 1.00 97.94 528 ASP A C 1
ATOM 4232 O O . ASP A 1 528 ? 1.891 11.313 -13.786 1.00 97.94 528 ASP A O 1
ATOM 4236 N N . ALA A 1 529 ? 2.940 11.060 -11.819 1.00 98.12 529 ALA A N 1
ATOM 4237 C CA . ALA A 1 529 ? 1.754 10.510 -11.180 1.00 98.12 529 ALA A CA 1
ATOM 4238 C C . ALA A 1 529 ? 0.733 11.582 -10.792 1.00 98.12 529 ALA A C 1
ATOM 4240 O O . ALA A 1 529 ? -0.447 11.254 -10.728 1.00 98.12 529 ALA A O 1
ATOM 4241 N N . GLU A 1 530 ? 1.141 12.823 -10.512 1.00 96.38 530 GLU A N 1
ATOM 4242 C CA . GLU A 1 530 ? 0.206 13.877 -10.106 1.00 96.38 530 GLU A CA 1
ATOM 4243 C C . GLU A 1 530 ? -0.702 14.258 -11.277 1.00 96.38 530 GLU A C 1
ATOM 4245 O O . GLU A 1 530 ? -1.925 14.214 -11.132 1.00 96.38 530 GLU A O 1
ATOM 4250 N N . GLU A 1 531 ? -0.107 14.513 -12.446 1.00 96.06 531 GLU A N 1
ATOM 4251 C CA . GLU A 1 531 ? -0.837 14.799 -13.687 1.00 96.06 531 GLU A CA 1
ATOM 4252 C C . GLU A 1 531 ? -1.770 13.639 -14.066 1.00 96.06 531 GLU A C 1
ATOM 4254 O O . GLU A 1 531 ? -2.955 13.835 -14.346 1.00 96.06 531 GLU A O 1
ATOM 4259 N N . PHE A 1 532 ? -1.267 12.401 -14.002 1.00 97.56 532 PHE A N 1
ATOM 4260 C CA . PHE A 1 532 ? -2.080 11.221 -14.279 1.00 97.56 532 PHE A CA 1
ATOM 4261 C C . PHE A 1 532 ? -3.249 11.055 -13.303 1.00 97.56 532 PHE A C 1
ATOM 4263 O O . PHE A 1 532 ? -4.361 10.744 -13.727 1.00 97.56 532 PHE A O 1
ATOM 4270 N N . LEU A 1 533 ? -3.013 11.216 -11.998 1.00 97.56 533 LEU A N 1
ATOM 4271 C CA . LEU A 1 533 ? -4.038 11.001 -10.977 1.00 97.56 533 LEU A CA 1
ATOM 4272 C C . LEU A 1 533 ? -5.165 12.028 -11.072 1.00 97.56 533 LEU A C 1
ATOM 4274 O O . LEU A 1 533 ? -6.304 11.669 -10.777 1.00 97.56 533 LEU A O 1
ATOM 4278 N N . GLU A 1 534 ? -4.868 13.269 -11.462 1.00 96.00 534 GLU A N 1
ATOM 4279 C CA . GLU A 1 534 ? -5.881 14.297 -11.723 1.00 96.00 534 GLU A CA 1
ATOM 4280 C C . GLU A 1 534 ? -6.819 13.850 -12.854 1.00 96.00 534 GLU A C 1
ATOM 4282 O O . GLU A 1 534 ? -8.016 13.674 -12.624 1.00 96.00 534 GLU A O 1
ATOM 4287 N N . ILE A 1 535 ? -6.258 13.522 -14.024 1.00 96.69 535 ILE A N 1
ATOM 4288 C CA . ILE A 1 535 ? -7.020 13.064 -15.197 1.00 96.69 535 ILE A CA 1
ATOM 4289 C C . ILE A 1 535 ? -7.802 11.779 -14.890 1.00 96.69 535 ILE A C 1
ATOM 4291 O O . ILE A 1 535 ? -8.989 11.651 -15.195 1.00 96.69 535 ILE A O 1
ATOM 4295 N N . TRP A 1 536 ? -7.145 10.791 -14.279 1.00 96.81 536 TRP A N 1
ATOM 4296 C CA . TRP A 1 536 ? -7.747 9.477 -14.076 1.00 96.81 536 TRP A CA 1
ATOM 4297 C C . TRP A 1 536 ? -8.904 9.510 -13.079 1.00 96.81 536 TRP A C 1
ATOM 4299 O O . TRP A 1 536 ? -9.917 8.845 -13.298 1.00 96.81 536 TRP A O 1
ATOM 4309 N N . ARG A 1 537 ? -8.798 10.306 -12.007 1.00 96.06 537 ARG A N 1
ATOM 4310 C CA . ARG A 1 537 ? -9.895 10.478 -11.044 1.00 96.06 537 ARG A CA 1
ATOM 4311 C C . ARG A 1 537 ? -11.110 11.132 -11.696 1.00 96.06 537 ARG A C 1
ATOM 4313 O O . ARG A 1 537 ? -12.214 10.612 -11.533 1.00 96.06 537 ARG A O 1
ATOM 4320 N N . ASP A 1 538 ? -10.900 12.170 -12.501 1.00 94.94 538 ASP A N 1
ATOM 4321 C CA . ASP A 1 538 ? -11.978 12.846 -13.228 1.00 94.94 538 ASP A CA 1
ATOM 4322 C C . ASP A 1 538 ? -12.705 11.899 -14.197 1.00 94.94 538 ASP A C 1
ATOM 4324 O O . ASP A 1 538 ? -13.932 11.936 -14.306 1.00 94.94 538 ASP A O 1
ATOM 4328 N N . CYS A 1 539 ? -11.978 11.000 -14.862 1.00 95.50 539 CYS A N 1
ATOM 4329 C CA . CYS A 1 539 ? -12.569 9.983 -15.733 1.00 95.50 539 CYS A CA 1
ATOM 4330 C C . CYS A 1 539 ? -13.321 8.878 -14.972 1.00 95.50 539 CYS A C 1
ATOM 4332 O O . CYS A 1 539 ? -14.324 8.359 -15.462 1.00 95.50 539 CYS A O 1
ATOM 4334 N N . VAL A 1 540 ? -12.859 8.490 -13.780 1.00 95.31 540 VAL A N 1
ATOM 4335 C CA . VAL A 1 540 ? -13.527 7.476 -12.942 1.00 95.31 540 VAL A CA 1
ATOM 4336 C C . VAL A 1 540 ? -14.831 8.006 -12.341 1.00 95.31 540 VAL A C 1
ATOM 4338 O O . VAL A 1 540 ? -15.785 7.234 -12.169 1.00 95.31 540 VAL A O 1
ATOM 4341 N N . ASP A 1 541 ? -14.887 9.299 -12.031 1.00 90.44 541 ASP A N 1
ATOM 4342 C CA . ASP A 1 541 ? -16.061 9.936 -11.434 1.00 90.44 541 ASP A CA 1
ATOM 4343 C C . ASP A 1 541 ? -17.199 10.190 -12.438 1.00 90.44 541 ASP A C 1
ATOM 4345 O O . ASP A 1 541 ? -18.367 10.247 -12.030 1.00 90.44 541 ASP A O 1
ATOM 4349 N N . GLN A 1 542 ? -16.881 10.257 -13.735 1.00 85.75 542 GLN A N 1
ATOM 4350 C CA . GLN A 1 542 ? -17.855 10.230 -14.836 1.00 85.75 542 GLN A CA 1
ATOM 4351 C C . GLN A 1 542 ? -18.590 8.873 -14.914 1.00 85.75 542 GLN A C 1
ATOM 4353 O O . GLN A 1 542 ? -19.795 8.904 -15.264 1.00 85.75 542 GLN A O 1
#

Sequence (542 aa):
MRQESLNIQSYSDNAIILNYLLEDSSILVADSIAYDIPDSLIIERKLESDSIYTEFIIPYSDTTNFYLDTMIYDTGLYHYRLATKNENGRSLYDSVSINHQLPPIQNISVGEITCSNIQILWEYDTDVFSNTYDTLKFQIERILSGTDITTYNIDLPYSVDNKYEFNNDTFEFGVAYEYKIAFQGNAINSLSAAVQSDIPNPPTNVDSLYWIPISSDIVYVNWNIGGNYNYFDSIKVDNEITDVTYLIHQNKDAPTNAGYLIDSLSTYANGINAGQKVEYTLHWFCKEKHNVKIFKAATLPYNNMVYIPDVSNYPYTEISTSGTYASSMPSSPFYIDTYEITENVYNAPELNTPIEANSLPKGSLSYDDANTFAQNRHPANNSNILCDELSQIEFKIPQDYEWQIASRCQYNWENKTCEQYFDYPINVVGDNAIISCNFINYSGCCDVNIDCVQSVDQYPESITPFGLYGTSANLQEWVVNNNSSISANKLIGGYFSSTYDEVTTTSVYYSFSNSTAHASYGLRTVFDAEEFLEIWRDCVDQ

Secondary structure (DSSP, 8-state):
--TTSEEEEEEETTEEEEEE----S---SSS-------SEEEEEEEETT-SSPEEEEEE--TT--EEEE-S--SSEEEEEEEEEEETTEEPPPEEEEEEE-PPPPEEEEEEEE-SS-EEEEEE--TTTTSS---EEEEEEEEEETTTEEEEEEEEEEP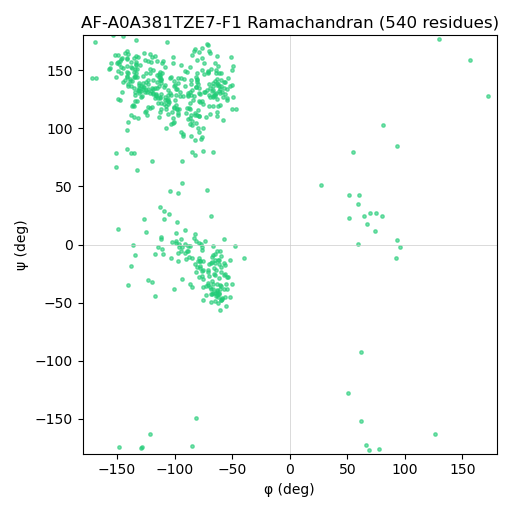-TT-EEEE------TTEEEEEEEEE--TT---PPPPEEEEEPPPPSS-SEEEEEE-SSSEEEEEEE--S-GGG-SEEEEEESSSS-EEEEEETTSPP-SEEEEEEEGGGT-SSPPTT-EEEEEEEEEETTEEEEEEEEEE--S-TTEEEE--EEEE----B-SS----S-EEE--EEEESSPPBHHHHH-TT---PPPTTPPB--S--HHHHHHHHHH------SSS--GGGGG---BPPBHHHHHHHHHEEEETTTTEEEEE-SS-GGG-STT----TTT---TTSS-TTS--PPPTTS-TT---TT---S-SSSSEEEEB---TT--SEEEES--TTS-GGGSSTTBEEEES-SS---TTEE---EEEHHHHHHHHHHHHH-

Nearest PDB structures (foldseek):
  6xay-assembly2_B  TM=3.874E-01  e=2.484E-12  Homo sapiens
  6xay-assembly3_C  TM=3.796E-01  e=3.878E-11  Homo sapiens
  4gh7-assembly1_B  TM=3.893E-01  e=1.139E-10  Homo sapiens
  5n47-assembly1_B  TM=4.782E-01  e=1.012E-07  Homo sapiens
  2v5y-assembly1_A  TM=2.737E-01  e=8.828E-10  Homo sapiens

Foldseek 3Di:
DDLVFWDWDDAEQQKIKIFGDPPDDPPPDDDDDPDDDFQWKWKWKDFPPDPDTDIDTGGDDPPDRMDMGRHDHQFTWMKMWMWTHDPVGIDDIRIDIDGRWQFDWDDWDFDDAFLFWTKIATHDDPCRPVHDYQWWWKKKWKDFPPDDTDIDIDTHGDDPPRMDTHRPDDDDAQTKIWMWMATDIDPDSPTHPIDIDHRHAQQQAWPDWDKAQFAQQKIKIKTARDDFLSHFQWKWKDKPQDRDIGTFDHNVDDRGRIDMDTDRRVVPDPPRGRFAKIWMWIWTDRPPDIHIDIDIDTHHLAHFKGKDAWAQWDQAFAPDPDFDFDRTDTDHIKMWGLFFAFPVCQVPLQARDHDDPFTFHDAQDFLVSQAVSQQPRQHDRPDPQDFPVSSVWRKGFAALRRLQSQAFFQADPVVGHRPGGFQFAPQCDDDDRDPDLQAEQAAPVDDPPDLDQTGQCSHCPRAHSSNHTPLFANAWAWHDDRRPGDQFTKTAQHYNHDDPNCRTSNRMDTHRDRHRTDRRYTYMIMTRRVVVSVSSSVRRVD

Radius of gyration: 39.22 Å; Cα contacts (8 Å, |Δi|>4): 1230; chains: 1; bounding box: 69×52×120 Å

InterPro domains:
  IPR016187 C-type lectin fold [SSF56436] (331-528)
  IPR042095 Sulfatase-modifying factor enzyme superfamily [G3DSA:3.90.1580.10] (299-527)

Organism: NCBI:txid408172